Protein AF-0000000075322181 (afdb_homodimer)

Nearest PDB structures (foldseek):
  4bmv-assembly4_H  TM=9.980E-01  e=1.269E-41  Sphingobium yanoikuyae
  4bmv-assembly4_I  TM=9.981E-01  e=3.346E-41  Sphingobium yanoikuyae
  6ze0-assembly1_A  TM=9.835E-01  e=1.271E-38  Comamonas sp. 26
  6ze0-assembly2_C-2  TM=9.796E-01  e=2.329E-38  Comamonas sp. 26
  6ze0-assembly1_B  TM=9.806E-01  e=7.828E-38  Comamonas sp. 26

InterPro domains:
  IPR002347 Short-chain dehydrogenase/reductase SDR [PF00106] (6-192)
  IPR002347 Short-chain dehydrogenase/reductase SDR [PR00080] (80-91)
  IPR002347 Short-chain dehydrogenase/reductase SDR [PR00080] (133-141)
  IPR002347 Short-chain dehydrogenase/reductase SDR [PR00080] (153-172)
  IPR002347 Short-chain dehydrogenase/reductase SDR [PR00081] (6-23)
  IPR002347 Short-chain dehydrogenase/reductase SDR [PR00081] (80-91)
  IPR002347 Short-chain dehydrogenase/reductase SDR [PR00081] (127-143)
  IPR002347 Short-chain dehydrogenase/reductase SDR [PR00081] (153-172)
  IPR002347 Short-chain dehydrogenase/reductase SDR [PR00081] (174-191)
  IPR020904 Short-chain dehydrogenase/reductase, conserved site [PS00061] (140-168)
  IPR036291 NAD(P)-binding domain superfamily [SSF51735] (5-220)

Sequence (524 aa):
MTTRPTVLITGASTGIGAVYAERFAQRGHDLVLVARDHLRLDALAAKLRGEHNVAVEVLQADLTQLSDLHTVEARLRDDARIGILVNNAGAAQSGTFIEQSTDSVAQLVALNTTALVRLASAIAPRLSKAGDGAIINIGSVVGLAPEFGMSVYGATKAFVLFLSQGLSLELSPQGVYVQAVLPASTRTEIWDRAGIDINTLSDIMEVGDLVDAALVGFDRRETVTIPALQEGERWDALQTARQGLLSQLKQSVVAERYLTQGMTTRPTVLITGASTGIGAVYAERFAQRGHDLVLVARDHLRLDALAAKLRGEHNVAVEVLQADLTQLSDLHTVEARLRDDARIGILVNNAGAAQSGTFIEQSTDSVAQLVALNTTALVRLASAIAPRLSKAGDGAIINIGSVVGLAPEFGMSVYGATKAFVLFLSQGLSLELSPQGVYVQAVLPASTRTEIWDRAGIDINTLSDIMEVGDLVDAALVGFDRRETVTIPALQEGERWDALQTARQGLLSQLKQSVVAERYLTQG

Structure (mmCIF, N/CA/C/O backbone):
data_AF-0000000075322181-model_v1
#
loop_
_entity.id
_entity.type
_entity.pdbx_description
1 polymer 'NADP-dependent 3-hydroxy acid dehydrogenase YdfG'
#
loop_
_atom_site.group_PDB
_atom_site.id
_atom_site.type_symbol
_atom_site.label_atom_id
_atom_site.label_alt_id
_atom_site.label_comp_id
_atom_site.label_asym_id
_atom_site.label_entity_id
_atom_site.label_seq_id
_atom_site.pdbx_PDB_ins_code
_atom_site.Cartn_x
_atom_site.Cartn_y
_atom_site.Cartn_z
_atom_site.occupancy
_atom_site.B_iso_or_equiv
_atom_site.auth_seq_id
_atom_site.auth_comp_id
_atom_site.auth_asym_id
_atom_site.auth_atom_id
_atom_site.pdbx_PDB_model_num
ATOM 1 N N . MET A 1 1 ? 16.047 -35.281 -17.047 1 39.56 1 MET A N 1
ATOM 2 C CA . MET A 1 1 ? 14.734 -34.688 -17.25 1 39.56 1 MET A CA 1
ATOM 3 C C . MET A 1 1 ? 14.594 -33.406 -16.438 1 39.56 1 MET A C 1
ATOM 5 O O . MET A 1 1 ? 14.758 -33.406 -15.219 1 39.56 1 MET A O 1
ATOM 9 N N . THR A 1 2 ? 14.781 -32.188 -16.922 1 53.94 2 THR A N 1
ATOM 10 C CA . THR A 1 2 ? 14.938 -30.953 -16.141 1 53.94 2 THR A CA 1
ATOM 11 C C . THR A 1 2 ? 13.75 -30.75 -15.219 1 53.94 2 THR A C 1
ATOM 13 O O . THR A 1 2 ? 12.602 -30.719 -15.664 1 53.94 2 THR A O 1
ATOM 16 N N . THR A 1 3 ? 13.891 -31.125 -13.883 1 81 3 THR A N 1
ATOM 17 C CA . THR A 1 3 ? 12.828 -31.172 -12.883 1 81 3 THR A CA 1
ATOM 18 C C . THR A 1 3 ? 12.18 -29.812 -12.719 1 81 3 THR A C 1
ATOM 20 O O . THR A 1 3 ? 12.867 -28.781 -12.695 1 81 3 THR A O 1
ATOM 23 N N . ARG A 1 4 ? 10.828 -29.734 -13.055 1 95.38 4 ARG A N 1
ATOM 24 C CA . ARG A 1 4 ? 10.031 -28.516 -12.844 1 95.38 4 ARG A CA 1
ATOM 25 C C . ARG A 1 4 ? 10.18 -28.016 -11.414 1 95.38 4 ARG A C 1
ATOM 27 O O . ARG A 1 4 ? 10.219 -28.812 -10.469 1 95.38 4 ARG A O 1
ATOM 34 N N . PRO A 1 5 ? 10.391 -26.734 -11.273 1 98.19 5 PRO A N 1
ATOM 35 C CA . PRO A 1 5 ? 10.5 -26.219 -9.906 1 98.19 5 PRO A CA 1
ATOM 36 C C . PRO A 1 5 ? 9.234 -26.453 -9.078 1 98.19 5 PRO A C 1
ATOM 38 O O . PRO A 1 5 ? 8.133 -26.469 -9.633 1 98.19 5 PRO A O 1
ATOM 41 N N . THR A 1 6 ? 9.398 -26.641 -7.816 1 98.75 6 THR A N 1
ATOM 42 C CA . THR A 1 6 ? 8.289 -26.703 -6.871 1 98.75 6 THR A CA 1
ATOM 43 C C . THR A 1 6 ? 7.613 -25.344 -6.734 1 98.75 6 THR A C 1
ATOM 45 O O . THR A 1 6 ? 8.281 -24.297 -6.785 1 98.75 6 THR A O 1
ATOM 48 N N . VAL A 1 7 ? 6.273 -25.312 -6.598 1 98.94 7 VAL A N 1
ATOM 49 C CA . VAL A 1 7 ? 5.488 -24.094 -6.441 1 98.94 7 VAL A CA 1
ATOM 50 C C . VAL A 1 7 ? 4.953 -24 -5.016 1 98.94 7 VAL A C 1
ATOM 52 O O . VAL A 1 7 ? 4.281 -24.922 -4.539 1 98.94 7 VAL A O 1
ATOM 55 N N . LEU A 1 8 ? 5.348 -22.953 -4.281 1 98.94 8 LEU A N 1
ATOM 56 C CA . LEU A 1 8 ? 4.723 -22.672 -2.994 1 98.94 8 LEU A CA 1
ATOM 57 C C . LEU A 1 8 ? 3.572 -21.688 -3.156 1 98.94 8 LEU A C 1
ATOM 59 O O . LEU A 1 8 ? 3.742 -20.609 -3.752 1 98.94 8 LEU A O 1
ATOM 63 N N . ILE A 1 9 ? 2.387 -22.016 -2.664 1 98.94 9 ILE A N 1
ATOM 64 C CA . ILE A 1 9 ? 1.183 -21.219 -2.824 1 98.94 9 ILE A CA 1
ATOM 65 C C . ILE A 1 9 ? 0.599 -20.875 -1.452 1 98.94 9 ILE A C 1
ATOM 67 O O . ILE A 1 9 ? 0.298 -21.781 -0.664 1 98.94 9 ILE A O 1
ATOM 71 N N . THR A 1 10 ? 0.445 -19.609 -1.153 1 98.94 10 THR A N 1
ATOM 72 C CA . THR A 1 10 ? -0.222 -19.203 0.079 1 98.94 10 THR A CA 1
ATOM 73 C C . THR A 1 10 ? -1.722 -19.047 -0.147 1 98.94 10 THR A C 1
ATOM 75 O O . THR A 1 10 ? -2.156 -18.719 -1.252 1 98.94 10 THR A O 1
ATOM 78 N N . GLY A 1 11 ? -2.496 -19.203 0.955 1 98.31 11 GLY A N 1
ATOM 79 C CA . GLY A 1 11 ? -3.939 -19.188 0.782 1 98.31 11 GLY A CA 1
ATOM 80 C C . GLY A 1 11 ? -4.434 -20.266 -0.167 1 98.31 11 GLY A C 1
ATOM 81 O O . GLY A 1 11 ? -5.27 -20 -1.032 1 98.31 11 GLY A O 1
ATOM 82 N N . ALA A 1 12 ? -3.945 -21.438 -0.052 1 98.25 12 ALA A N 1
ATOM 83 C CA . ALA A 1 12 ? -4.102 -22.469 -1.07 1 98.25 12 ALA A CA 1
ATOM 84 C C . ALA A 1 12 ? -5.336 -23.328 -0.797 1 98.25 12 ALA A C 1
ATOM 86 O O . ALA A 1 12 ? -5.715 -24.156 -1.623 1 98.25 12 ALA A O 1
ATOM 87 N N . SER A 1 13 ? -6.039 -23.125 0.303 1 95.75 13 SER A N 1
ATOM 88 C CA . SER A 1 13 ? -7.047 -24.078 0.75 1 95.75 13 SER A CA 1
ATOM 89 C C . SER A 1 13 ? -8.336 -23.938 -0.052 1 95.75 13 SER A C 1
ATOM 91 O O . SER A 1 13 ? -9.156 -24.859 -0.083 1 95.75 13 SER A O 1
ATOM 93 N N . THR A 1 14 ? -8.586 -22.781 -0.612 1 94.62 14 THR A N 1
ATOM 94 C CA . THR A 1 14 ? -9.797 -22.547 -1.385 1 94.62 14 THR A CA 1
ATOM 95 C C . THR A 1 14 ? -9.555 -21.484 -2.455 1 94.62 14 THR A C 1
ATOM 97 O O . THR A 1 14 ? -8.453 -20.938 -2.559 1 94.62 14 THR A O 1
ATOM 100 N N . GLY A 1 15 ? -10.547 -21.344 -3.273 1 96.75 15 GLY A N 1
ATOM 101 C CA . GLY A 1 15 ? -10.594 -20.203 -4.184 1 96.75 15 GLY A CA 1
ATOM 102 C C . GLY A 1 15 ? -9.461 -20.203 -5.188 1 96.75 15 GLY A C 1
ATOM 103 O O . GLY A 1 15 ? -9.148 -21.234 -5.785 1 96.75 15 GLY A O 1
ATOM 104 N N . ILE A 1 16 ? -8.93 -19.047 -5.414 1 98.5 16 ILE A N 1
ATOM 105 C CA . ILE A 1 16 ? -7.902 -18.812 -6.426 1 98.5 16 ILE A CA 1
ATOM 106 C C . ILE A 1 16 ? -6.68 -19.688 -6.129 1 98.5 16 ILE A C 1
ATOM 108 O O . ILE A 1 16 ? -6.141 -20.328 -7.027 1 98.5 16 ILE A O 1
ATOM 112 N N . GLY A 1 17 ? -6.25 -19.797 -4.836 1 98.75 17 GLY A N 1
ATOM 113 C CA . GLY A 1 17 ? -5.086 -20.578 -4.449 1 98.75 17 GLY A CA 1
ATOM 114 C C . GLY A 1 17 ? -5.238 -22.047 -4.75 1 98.75 17 GLY A C 1
ATOM 115 O O . GLY A 1 17 ? -4.301 -22.688 -5.234 1 98.75 17 GLY A O 1
ATOM 116 N N . ALA A 1 18 ? -6.398 -22.578 -4.484 1 98.69 18 ALA A N 1
ATOM 117 C CA . ALA A 1 18 ? -6.648 -23.984 -4.734 1 98.69 18 ALA A CA 1
ATOM 118 C C . ALA A 1 18 ? -6.609 -24.297 -6.23 1 98.69 18 ALA A C 1
ATOM 120 O O . ALA A 1 18 ? -6.074 -25.328 -6.645 1 98.69 18 ALA A O 1
ATOM 121 N N . VAL A 1 19 ? -7.172 -23.422 -7.039 1 98.75 19 VAL A N 1
ATOM 122 C CA . VAL A 1 19 ? -7.207 -23.641 -8.484 1 98.75 19 VAL A CA 1
ATOM 123 C C . VAL A 1 19 ? -5.805 -23.484 -9.062 1 98.75 19 VAL A C 1
ATOM 125 O O . VAL A 1 19 ? -5.406 -24.234 -9.953 1 98.75 19 VAL A O 1
ATOM 128 N N . TYR A 1 20 ? -4.992 -22.5 -8.578 1 98.88 20 TYR A N 1
ATOM 129 C CA . TYR A 1 20 ? -3.588 -22.422 -8.961 1 98.88 20 TYR A CA 1
ATOM 130 C C . TYR A 1 20 ? -2.865 -23.734 -8.656 1 98.88 20 TYR A C 1
ATOM 132 O O . TYR A 1 20 ? -2.1 -24.234 -9.484 1 98.88 20 TYR A O 1
ATOM 140 N N . ALA A 1 21 ? -3.115 -24.266 -7.445 1 98.88 21 ALA A N 1
ATOM 141 C CA . ALA A 1 21 ? -2.486 -25.531 -7.055 1 98.88 21 ALA A CA 1
ATOM 142 C C . ALA A 1 21 ? -2.836 -26.641 -8.039 1 98.88 21 ALA A C 1
ATOM 144 O O . ALA A 1 21 ? -1.953 -27.375 -8.5 1 98.88 21 ALA A O 1
ATOM 145 N N . GLU A 1 22 ? -4.074 -26.734 -8.391 1 98.75 22 GLU A N 1
ATOM 146 C CA . GLU A 1 22 ? -4.539 -27.75 -9.328 1 98.75 22 GLU A CA 1
ATOM 147 C C . GLU A 1 22 ? -3.873 -27.594 -10.695 1 98.75 22 GLU A C 1
ATOM 149 O O . GLU A 1 22 ? -3.41 -28.562 -11.289 1 98.75 22 GLU A O 1
ATOM 154 N N . ARG A 1 23 ? -3.816 -26.359 -11.211 1 98.81 23 ARG A N 1
ATOM 155 C CA . ARG A 1 23 ? -3.273 -26.109 -12.547 1 98.81 23 ARG A CA 1
ATOM 156 C C . ARG A 1 23 ? -1.771 -26.375 -12.578 1 98.81 23 ARG A C 1
ATOM 158 O O . ARG A 1 23 ? -1.258 -26.953 -13.547 1 98.81 23 ARG A O 1
ATOM 165 N N . PHE A 1 24 ? -1.036 -26.016 -11.516 1 98.81 24 PHE A N 1
ATOM 166 C CA . PHE A 1 24 ? 0.397 -26.281 -11.492 1 98.81 24 PHE A CA 1
ATOM 167 C C . PHE A 1 24 ? 0.669 -27.766 -11.328 1 98.81 24 PHE A C 1
ATOM 169 O O . PHE A 1 24 ? 1.619 -28.312 -11.906 1 98.81 24 PHE A O 1
ATOM 176 N N . ALA A 1 25 ? -0.18 -28.469 -10.523 1 98.75 25 ALA A N 1
ATOM 177 C CA . ALA A 1 25 ? -0.063 -29.922 -10.43 1 98.75 25 ALA A CA 1
ATOM 178 C C . ALA A 1 25 ? -0.28 -30.578 -11.789 1 98.75 25 ALA A C 1
ATOM 180 O O . ALA A 1 25 ? 0.473 -31.484 -12.18 1 98.75 25 ALA A O 1
ATOM 181 N N . GLN A 1 26 ? -1.291 -30.094 -12.469 1 98.19 26 GLN A N 1
ATOM 182 C CA . GLN A 1 26 ? -1.588 -30.609 -13.805 1 98.19 26 GLN A CA 1
ATOM 183 C C . GLN A 1 26 ? -0.394 -30.422 -14.742 1 98.19 26 GLN A C 1
ATOM 185 O O . GLN A 1 26 ? -0.155 -31.25 -15.617 1 98.19 26 GLN A O 1
ATOM 190 N N . ARG A 1 27 ? 0.333 -29.391 -14.547 1 97.88 27 ARG A N 1
ATOM 191 C CA . ARG A 1 27 ? 1.503 -29.094 -15.359 1 97.88 27 ARG A CA 1
ATOM 192 C C . ARG A 1 27 ? 2.717 -29.891 -14.898 1 97.88 27 ARG A C 1
ATOM 194 O O . ARG A 1 27 ? 3.791 -29.797 -15.5 1 97.88 27 ARG A O 1
ATOM 201 N N . GLY A 1 28 ? 2.613 -30.578 -13.797 1 98.06 28 GLY A N 1
ATOM 202 C CA . GLY A 1 28 ? 3.658 -31.5 -13.367 1 98.06 28 GLY A CA 1
ATOM 203 C C . GLY A 1 28 ? 4.539 -30.922 -12.273 1 98.06 28 GLY A C 1
ATOM 204 O O . GLY A 1 28 ? 5.598 -31.469 -11.969 1 98.06 28 GLY A O 1
ATOM 205 N N . HIS A 1 29 ? 4.16 -29.781 -11.648 1 98.69 29 HIS A N 1
ATOM 206 C CA . HIS A 1 29 ? 4.934 -29.172 -10.57 1 98.69 29 HIS A CA 1
ATOM 207 C C . HIS A 1 29 ? 4.621 -29.828 -9.227 1 98.69 29 HIS A C 1
ATOM 209 O O . HIS A 1 29 ? 3.457 -30.094 -8.922 1 98.69 29 HIS A O 1
ATOM 215 N N . ASP A 1 30 ? 5.668 -30.125 -8.438 1 98.75 30 ASP A N 1
ATOM 216 C CA . ASP A 1 30 ? 5.449 -30.375 -7.02 1 98.75 30 ASP A CA 1
ATOM 217 C C . ASP A 1 30 ? 4.953 -29.125 -6.305 1 98.75 30 ASP A C 1
ATOM 219 O O . ASP A 1 30 ? 5.164 -28 -6.781 1 98.75 30 ASP A O 1
ATOM 223 N N . LEU A 1 31 ? 4.25 -29.375 -5.156 1 98.88 31 LEU A N 1
ATOM 224 C CA . LEU A 1 31 ? 3.6 -28.234 -4.516 1 98.88 31 LEU A CA 1
ATOM 225 C C . LEU A 1 31 ? 3.924 -28.188 -3.025 1 98.88 31 LEU A C 1
ATOM 227 O O . LEU A 1 31 ? 4.113 -29.234 -2.396 1 98.88 31 LEU A O 1
ATOM 231 N N . VAL A 1 32 ? 4.059 -26.969 -2.492 1 98.94 32 VAL A N 1
ATOM 232 C CA . VAL A 1 32 ? 3.924 -26.672 -1.07 1 98.94 32 VAL A CA 1
ATOM 233 C C . VAL A 1 32 ? 2.705 -25.781 -0.841 1 98.94 32 VAL A C 1
ATOM 235 O O . VAL A 1 32 ? 2.684 -24.625 -1.271 1 98.94 32 VAL A O 1
ATOM 238 N N . LEU A 1 33 ? 1.667 -26.328 -0.139 1 98.88 33 LEU A N 1
ATOM 239 C CA . LEU A 1 33 ? 0.417 -25.609 0.089 1 98.88 33 LEU A CA 1
ATOM 240 C C . LEU A 1 33 ? 0.394 -24.984 1.481 1 98.88 33 LEU A C 1
ATOM 242 O O . LEU A 1 33 ? 0.553 -25.688 2.482 1 98.88 33 LEU A O 1
ATOM 246 N N . VAL A 1 34 ? 0.188 -23.688 1.543 1 98.94 34 VAL A N 1
ATOM 247 C CA . VAL A 1 34 ? 0.218 -22.953 2.803 1 98.94 34 VAL A CA 1
ATOM 248 C C . VAL A 1 34 ? -1.146 -22.312 3.064 1 98.94 34 VAL A C 1
ATOM 250 O O . VAL A 1 34 ? -1.68 -21.594 2.213 1 98.94 34 VAL A O 1
ATOM 253 N N . ALA A 1 35 ? -1.778 -22.547 4.133 1 98.56 35 ALA A N 1
ATOM 254 C CA . ALA A 1 35 ? -3.002 -21.891 4.602 1 98.56 35 ALA A C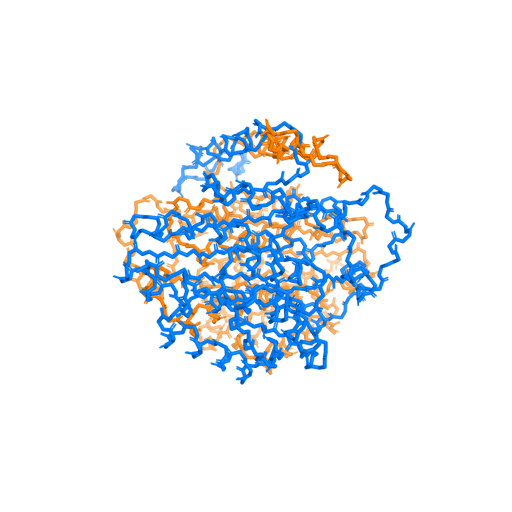A 1
ATOM 255 C C . ALA A 1 35 ? -3.25 -22.188 6.078 1 98.56 35 ALA A C 1
ATOM 257 O O . ALA A 1 35 ? -2.443 -22.859 6.727 1 98.56 35 ALA A O 1
ATOM 258 N N . ARG A 1 36 ? -4.32 -21.719 6.637 1 96.88 36 ARG A N 1
ATOM 259 C CA . ARG A 1 36 ? -4.66 -21.891 8.047 1 96.88 36 ARG A CA 1
ATOM 260 C C . ARG A 1 36 ? -5.398 -23.203 8.273 1 96.88 36 ARG A C 1
ATOM 262 O O . ARG A 1 36 ? -5.297 -23.797 9.344 1 96.88 36 ARG A O 1
ATOM 269 N N . ASP A 1 37 ? -6.137 -23.594 7.27 1 96 37 ASP A N 1
ATOM 270 C CA . ASP A 1 37 ? -7.031 -24.734 7.422 1 96 37 ASP A CA 1
ATOM 271 C C . ASP A 1 37 ? -6.332 -26.031 7.035 1 96 37 ASP A C 1
ATOM 273 O O . ASP A 1 37 ? -6.355 -26.438 5.871 1 96 37 ASP A O 1
ATOM 277 N N . HIS A 1 38 ? -5.871 -26.703 8.008 1 97.12 38 HIS A N 1
ATOM 278 C CA . HIS A 1 38 ? -5.059 -27.891 7.762 1 97.12 38 HIS A CA 1
ATOM 279 C C . HIS A 1 38 ? -5.887 -29 7.129 1 97.12 38 HIS A C 1
ATOM 281 O O . HIS A 1 38 ? -5.406 -29.703 6.242 1 97.12 38 HIS A O 1
ATOM 287 N N . LEU A 1 39 ? -7.062 -29.125 7.566 1 97.62 39 LEU A N 1
ATOM 288 C CA . LEU A 1 39 ? -7.918 -30.188 7.055 1 97.62 39 LEU A CA 1
ATOM 289 C C . LEU A 1 39 ? -8.211 -29.984 5.574 1 97.62 39 LEU A C 1
ATOM 291 O O . LEU A 1 39 ? -8.133 -30.938 4.785 1 97.62 39 LEU A O 1
ATOM 295 N N . ARG A 1 40 ? -8.523 -28.781 5.219 1 97.25 40 ARG A N 1
ATOM 296 C CA . ARG A 1 40 ? -8.789 -28.484 3.814 1 97.25 40 ARG A CA 1
ATOM 297 C C . ARG A 1 40 ? -7.523 -28.656 2.975 1 97.25 40 ARG A C 1
ATOM 299 O O . ARG A 1 40 ? -7.59 -29.125 1.837 1 97.25 40 ARG A O 1
ATOM 306 N N . LEU A 1 41 ? -6.41 -28.281 3.547 1 98.31 41 LEU A N 1
ATOM 307 C CA . LEU A 1 41 ? -5.145 -28.438 2.844 1 98.31 41 LEU A CA 1
ATOM 308 C C . LEU A 1 41 ? -4.836 -29.906 2.602 1 98.31 41 LEU A C 1
ATOM 310 O O . LEU A 1 41 ? -4.422 -30.281 1.505 1 98.31 41 LEU A O 1
ATOM 314 N N . ASP A 1 42 ? -5.051 -30.719 3.59 1 98.25 42 ASP A N 1
ATOM 315 C CA . ASP A 1 42 ? -4.785 -32.156 3.475 1 98.25 42 ASP A CA 1
ATOM 316 C C . ASP A 1 42 ? -5.68 -32.781 2.418 1 98.25 42 ASP A C 1
ATOM 318 O O . ASP A 1 42 ? -5.223 -33.625 1.641 1 98.25 42 ASP A O 1
ATOM 322 N N . ALA A 1 43 ? -6.891 -32.406 2.465 1 98.5 43 ALA A N 1
ATOM 323 C CA . ALA A 1 43 ? -7.832 -32.938 1.48 1 98.5 43 ALA A CA 1
ATOM 324 C C . ALA A 1 43 ? -7.41 -32.562 0.063 1 98.5 43 ALA A C 1
ATOM 326 O O . ALA A 1 43 ? -7.43 -33.406 -0.841 1 98.5 43 ALA A O 1
ATOM 327 N N . LEU A 1 44 ? -7.055 -31.297 -0.133 1 98.5 44 LEU A N 1
ATOM 328 C CA . LEU A 1 44 ? -6.602 -30.844 -1.442 1 98.5 44 LEU A CA 1
ATOM 329 C C . LEU A 1 44 ? -5.324 -31.562 -1.853 1 98.5 44 LEU A C 1
ATOM 331 O O . LEU A 1 44 ? -5.188 -31.984 -3.002 1 98.5 44 LEU A O 1
ATOM 335 N N . ALA A 1 45 ? -4.383 -31.703 -0.93 1 98.62 45 ALA A N 1
ATOM 336 C CA . ALA A 1 45 ? -3.119 -32.375 -1.204 1 98.62 45 ALA A CA 1
ATOM 337 C C . ALA A 1 45 ? -3.354 -33.812 -1.641 1 98.62 45 ALA A C 1
ATOM 339 O O . ALA A 1 45 ? -2.764 -34.281 -2.621 1 98.62 45 ALA A O 1
ATOM 340 N N . ALA A 1 46 ? -4.199 -34.5 -0.941 1 98.25 46 ALA A N 1
ATOM 341 C CA . ALA A 1 46 ? -4.512 -35.906 -1.271 1 98.25 46 ALA A CA 1
ATOM 342 C C . ALA A 1 46 ? -5.117 -36 -2.666 1 98.25 46 ALA A C 1
ATOM 344 O O . ALA A 1 46 ? -4.73 -36.875 -3.453 1 98.25 46 ALA A O 1
ATOM 345 N N . LYS A 1 47 ? -6.035 -35.125 -2.906 1 98.31 47 LYS A N 1
ATOM 346 C CA . LYS A 1 47 ? -6.676 -35.094 -4.219 1 98.31 47 LYS A CA 1
ATOM 347 C C . LYS A 1 47 ? -5.652 -34.875 -5.328 1 98.31 47 LYS A C 1
ATOM 349 O O . LYS A 1 47 ? -5.641 -35.594 -6.32 1 98.31 47 LYS A O 1
ATOM 354 N N . LEU A 1 48 ? -4.781 -33.906 -5.203 1 98.5 48 LEU A N 1
ATOM 355 C CA . LEU A 1 48 ? -3.824 -33.531 -6.238 1 98.5 48 LEU A CA 1
ATOM 356 C C . LEU A 1 48 ? -2.768 -34.625 -6.422 1 98.5 48 LEU A C 1
ATOM 358 O O . LEU A 1 48 ? -2.348 -34.906 -7.547 1 98.5 48 LEU A O 1
ATOM 362 N N . ARG A 1 49 ? -2.326 -35.281 -5.34 1 97.88 49 ARG A N 1
ATOM 363 C CA . ARG A 1 49 ? -1.399 -36.406 -5.441 1 97.88 49 ARG A CA 1
ATOM 364 C C . ARG A 1 49 ? -1.999 -37.531 -6.27 1 97.88 49 ARG A C 1
ATOM 366 O O . ARG A 1 49 ? -1.324 -38.125 -7.125 1 97.88 49 ARG A O 1
ATOM 373 N N . GLY A 1 50 ? -3.184 -37.812 -5.98 1 97.19 50 GLY A N 1
ATOM 374 C CA . GLY A 1 50 ? -3.861 -38.906 -6.652 1 97.19 50 GLY A CA 1
ATOM 375 C C . GLY A 1 50 ? -4.109 -38.625 -8.125 1 97.19 50 GLY A C 1
ATOM 376 O O . GLY A 1 50 ? -3.992 -39.531 -8.953 1 97.19 50 GLY A O 1
ATOM 377 N N . GLU A 1 51 ? -4.348 -37.406 -8.438 1 97.69 51 GLU A N 1
ATOM 378 C CA . GLU A 1 51 ? -4.773 -37.062 -9.789 1 97.69 51 GLU A CA 1
ATOM 379 C C . GLU A 1 51 ? -3.574 -36.812 -10.695 1 97.69 51 GLU A C 1
ATOM 381 O O . GLU A 1 51 ? -3.639 -37.031 -11.906 1 97.69 51 GLU A O 1
ATOM 386 N N . HIS A 1 52 ? -2.451 -36.281 -10.25 1 96.69 52 HIS A N 1
ATOM 387 C CA . HIS A 1 52 ? -1.42 -35.75 -11.141 1 96.69 52 HIS A CA 1
ATOM 388 C C . HIS A 1 52 ? -0.064 -36.375 -10.836 1 96.69 52 HIS A C 1
ATOM 390 O O . HIS A 1 52 ? 0.92 -36.125 -11.523 1 96.69 52 HIS A O 1
ATOM 396 N N . ASN A 1 53 ? 0.121 -37.312 -9.922 1 94.56 53 ASN A N 1
ATOM 397 C CA . ASN A 1 53 ? 1.358 -38 -9.57 1 94.56 53 ASN A CA 1
ATOM 398 C C . ASN A 1 53 ? 2.477 -37 -9.25 1 94.56 53 ASN A C 1
ATOM 400 O O . ASN A 1 53 ? 3.568 -37.094 -9.812 1 94.56 53 ASN A O 1
ATOM 404 N N . VAL A 1 54 ? 2.25 -35.938 -8.484 1 97.5 54 VAL A N 1
ATOM 405 C CA . VAL A 1 54 ? 3.223 -34.969 -8.016 1 97.5 54 VAL A CA 1
ATOM 406 C C . VAL A 1 54 ? 3.293 -35 -6.488 1 97.5 54 VAL A C 1
ATOM 408 O O . VAL A 1 54 ? 2.361 -35.469 -5.828 1 97.5 54 VAL A O 1
ATOM 411 N N . ALA A 1 55 ? 4.438 -34.562 -5.945 1 98.25 55 ALA A N 1
ATOM 412 C CA . ALA A 1 55 ? 4.543 -34.406 -4.5 1 98.25 55 ALA A CA 1
ATOM 413 C C . ALA A 1 55 ? 3.816 -33.156 -4.039 1 98.25 55 ALA A C 1
ATOM 415 O O . ALA A 1 55 ? 3.869 -32.125 -4.711 1 98.25 55 ALA A O 1
ATOM 416 N N . VAL A 1 56 ? 3.027 -33.281 -3.018 1 98.69 56 VAL A N 1
ATOM 417 C CA . VAL A 1 56 ? 2.328 -32.156 -2.426 1 98.69 56 VAL A CA 1
ATOM 418 C C . VAL A 1 56 ? 2.562 -32.125 -0.917 1 98.69 56 VAL A C 1
ATOM 420 O O . VAL A 1 56 ? 2.188 -33.062 -0.211 1 98.69 56 VAL A O 1
ATOM 423 N N . GLU A 1 57 ? 3.203 -31.078 -0.423 1 98.62 57 GLU A N 1
ATOM 424 C CA . GLU A 1 57 ? 3.402 -30.859 1.006 1 98.62 57 GLU A CA 1
ATOM 425 C C . GLU A 1 57 ? 2.449 -29.797 1.538 1 98.62 57 GLU A C 1
ATOM 427 O O . GLU A 1 57 ? 2.082 -28.859 0.815 1 98.62 57 GLU A O 1
ATOM 432 N N . VAL A 1 58 ? 2.061 -30.016 2.789 1 98.5 58 VAL A N 1
ATOM 433 C CA . VAL A 1 58 ? 1.177 -29.078 3.457 1 98.5 58 VAL A CA 1
ATOM 434 C C . VAL A 1 58 ? 1.935 -28.359 4.574 1 98.5 58 VAL A C 1
ATOM 436 O O . VAL A 1 58 ? 2.654 -29 5.348 1 98.5 58 VAL A O 1
ATOM 439 N N . LEU A 1 59 ? 1.803 -27.047 4.625 1 98.5 59 LEU A N 1
ATOM 440 C CA . LEU A 1 59 ? 2.354 -26.219 5.688 1 98.5 59 LEU A CA 1
ATOM 441 C C . LEU A 1 59 ? 1.275 -25.328 6.289 1 98.5 59 LEU A C 1
ATOM 443 O O . LEU A 1 59 ? 0.889 -24.312 5.684 1 98.5 59 LEU A O 1
ATOM 447 N N . GLN A 1 60 ? 0.754 -25.703 7.457 1 98.56 60 GLN A N 1
ATOM 448 C CA . GLN A 1 60 ? -0.239 -24.875 8.133 1 98.56 60 GLN A CA 1
ATOM 449 C C . GLN A 1 60 ? 0.385 -23.594 8.672 1 98.56 60 GLN A C 1
ATOM 451 O O . GLN A 1 60 ? 1.39 -23.641 9.383 1 98.56 60 GLN A O 1
ATOM 456 N N . ALA A 1 61 ? -0.206 -22.438 8.305 1 98.75 61 ALA A N 1
ATOM 457 C CA . ALA A 1 61 ? 0.342 -21.156 8.781 1 98.75 61 ALA A CA 1
ATOM 458 C C . ALA A 1 61 ? -0.719 -20.062 8.758 1 98.75 61 ALA A C 1
ATOM 460 O O . ALA A 1 61 ? -1.479 -19.953 7.793 1 98.75 61 ALA A O 1
ATOM 461 N N . ASP A 1 62 ? -0.858 -19.375 9.844 1 98.5 62 ASP A N 1
ATOM 462 C CA . ASP A 1 62 ? -1.506 -18.062 9.875 1 98.5 62 ASP A CA 1
ATOM 463 C C . ASP A 1 62 ? -0.503 -16.953 9.586 1 98.5 62 ASP A C 1
ATOM 465 O O . ASP A 1 62 ? 0.297 -16.594 10.453 1 98.5 62 ASP A O 1
ATOM 469 N N . LEU A 1 63 ? -0.615 -16.359 8.422 1 98.56 63 LEU A N 1
ATOM 470 C CA . LEU A 1 63 ? 0.43 -15.469 7.938 1 98.56 63 LEU A CA 1
ATOM 471 C C . LEU A 1 63 ? 0.358 -14.117 8.648 1 98.56 63 LEU A C 1
ATOM 473 O O . LEU A 1 63 ? 1.206 -13.25 8.43 1 98.56 63 LEU A O 1
ATOM 477 N N . THR A 1 64 ? -0.634 -13.891 9.516 1 97.31 64 THR A N 1
ATOM 478 C CA . THR A 1 64 ? -0.672 -12.695 10.344 1 97.31 64 THR A CA 1
ATOM 479 C C . THR A 1 64 ? 0.063 -12.922 11.664 1 97.31 64 THR A C 1
ATOM 481 O O . THR A 1 64 ? 0.214 -12 12.461 1 97.31 64 THR A O 1
ATOM 484 N N . GLN A 1 65 ? 0.496 -14.172 11.898 1 97.5 65 GLN A N 1
ATOM 485 C CA . GLN A 1 65 ? 1.31 -14.523 13.062 1 97.5 65 GLN A CA 1
ATOM 486 C C . GLN A 1 65 ? 2.783 -14.641 12.68 1 97.5 65 GLN A C 1
ATOM 488 O O . GLN A 1 65 ? 3.152 -15.477 11.852 1 97.5 65 GLN A O 1
ATOM 493 N N . LEU A 1 66 ? 3.576 -13.883 13.344 1 96.56 66 LEU A N 1
ATOM 494 C CA . LEU A 1 66 ? 4.977 -13.742 12.961 1 96.56 66 LEU A CA 1
ATOM 495 C C . LEU A 1 66 ? 5.688 -15.094 13.016 1 96.56 66 LEU A C 1
ATOM 497 O O . LEU A 1 66 ? 6.504 -15.406 12.148 1 96.56 66 LEU A O 1
ATOM 501 N N . SER A 1 67 ? 5.434 -15.914 14 1 98.06 67 SER A N 1
ATOM 502 C CA . SER A 1 67 ? 6.082 -17.219 14.117 1 98.06 67 SER A CA 1
ATOM 503 C C . SER A 1 67 ? 5.762 -18.109 12.922 1 98.06 67 SER A C 1
ATOM 505 O O . SER A 1 67 ? 6.645 -18.781 12.398 1 98.06 67 SER A O 1
ATOM 507 N N . ASP A 1 68 ? 4.5 -18.141 12.492 1 98.62 68 ASP A N 1
ATOM 508 C CA . ASP A 1 68 ? 4.102 -18.906 11.32 1 98.62 68 ASP A CA 1
ATOM 509 C C . ASP A 1 68 ? 4.738 -18.359 10.047 1 98.62 68 ASP A C 1
ATOM 511 O O . ASP A 1 68 ? 5.184 -19.109 9.188 1 98.62 68 ASP A O 1
ATOM 515 N N . LEU A 1 69 ? 4.742 -17.031 9.992 1 98.38 69 LEU A N 1
ATOM 516 C CA . LEU A 1 69 ? 5.363 -16.391 8.844 1 98.38 69 LEU A CA 1
ATOM 517 C C . LEU A 1 69 ? 6.836 -16.766 8.734 1 98.38 69 LEU A C 1
ATOM 519 O O . LEU A 1 69 ? 7.328 -17.047 7.641 1 98.38 69 LEU A O 1
ATOM 523 N N . HIS A 1 70 ? 7.527 -16.812 9.836 1 98.56 70 HIS A N 1
ATOM 524 C CA . HIS A 1 70 ? 8.938 -17.188 9.859 1 98.56 70 HIS A CA 1
ATOM 525 C C . HIS A 1 70 ? 9.148 -18.609 9.352 1 98.56 70 HIS A C 1
ATOM 527 O O . HIS A 1 70 ? 10.148 -18.891 8.688 1 98.56 70 HIS A O 1
ATOM 533 N N . THR A 1 71 ? 8.227 -19.453 9.641 1 98.75 71 THR A N 1
ATOM 534 C CA . THR A 1 71 ? 8.305 -20.844 9.172 1 98.75 71 THR A CA 1
ATOM 535 C C . THR A 1 71 ? 8.219 -20.906 7.648 1 98.75 71 THR A C 1
ATOM 537 O O . THR A 1 71 ? 9.008 -21.594 7.004 1 98.75 71 THR A O 1
ATOM 540 N N . VAL A 1 72 ? 7.309 -20.172 7.082 1 98.94 72 VAL A N 1
ATOM 541 C CA . VAL A 1 72 ? 7.148 -20.156 5.633 1 98.94 72 VAL A CA 1
ATOM 542 C C . VAL A 1 72 ? 8.352 -19.469 4.988 1 98.94 72 VAL A C 1
ATOM 544 O O . VAL A 1 72 ? 8.852 -19.938 3.955 1 98.94 72 VAL A O 1
ATOM 547 N N . GLU A 1 73 ? 8.852 -18.406 5.605 1 98.88 73 GLU A N 1
ATOM 548 C CA . GLU A 1 73 ? 10.039 -17.703 5.117 1 98.88 73 GLU A CA 1
ATOM 549 C C . GLU A 1 73 ? 11.242 -18.641 5.062 1 98.88 73 GLU A C 1
ATOM 551 O O . GLU A 1 73 ? 12 -18.641 4.086 1 98.88 73 GLU A O 1
ATOM 556 N N . ALA A 1 74 ? 11.391 -19.391 6.117 1 98.81 74 ALA A N 1
ATOM 557 C CA . ALA A 1 74 ? 12.516 -20.312 6.18 1 98.81 74 ALA A CA 1
ATOM 558 C C . ALA A 1 74 ? 12.445 -21.328 5.043 1 98.81 74 ALA A C 1
ATOM 560 O O . ALA A 1 74 ? 13.469 -21.641 4.422 1 98.81 74 ALA A O 1
ATOM 561 N N . ARG A 1 75 ? 11.266 -21.859 4.809 1 98.75 75 ARG A N 1
ATOM 562 C CA . ARG A 1 75 ? 11.07 -22.781 3.699 1 98.75 75 ARG A CA 1
ATOM 563 C C . ARG A 1 75 ? 11.469 -22.156 2.375 1 98.75 75 ARG A C 1
ATOM 565 O O . ARG A 1 75 ? 12.172 -22.766 1.57 1 98.75 75 ARG A O 1
ATOM 572 N N . LEU A 1 76 ? 11.109 -20.906 2.143 1 98.88 76 LEU A N 1
ATOM 573 C CA . LEU A 1 76 ? 11.383 -20.188 0.907 1 98.88 76 LEU A CA 1
ATOM 574 C C . LEU A 1 76 ? 12.875 -19.859 0.786 1 98.88 76 LEU A C 1
ATOM 576 O O . LEU A 1 76 ? 13.438 -19.922 -0.309 1 98.88 76 LEU A O 1
ATOM 580 N N . ARG A 1 77 ? 13.453 -19.562 1.862 1 98.25 77 ARG A N 1
ATOM 581 C CA . ARG A 1 77 ? 14.859 -19.172 1.884 1 98.25 77 ARG A CA 1
ATOM 582 C C . ARG A 1 77 ? 15.758 -20.391 1.646 1 98.25 77 ARG A C 1
ATOM 584 O O . ARG A 1 77 ? 16.781 -20.281 0.977 1 98.25 77 ARG A O 1
ATOM 591 N N . ASP A 1 78 ? 15.297 -21.594 2.115 1 98.19 78 ASP A N 1
ATOM 592 C CA . ASP A 1 78 ? 16.281 -22.656 2.297 1 98.19 78 ASP A CA 1
ATOM 593 C C . ASP A 1 78 ? 16 -23.828 1.348 1 98.19 78 ASP A C 1
ATOM 595 O O . ASP A 1 78 ? 16.859 -24.672 1.127 1 98.19 78 ASP A O 1
ATOM 599 N N . ASP A 1 79 ? 14.805 -23.938 0.846 1 98.31 79 ASP A N 1
ATOM 600 C CA . ASP A 1 79 ? 14.453 -25.062 -0.021 1 98.31 79 ASP A CA 1
ATOM 601 C C . ASP A 1 79 ? 14.688 -24.719 -1.489 1 98.31 79 ASP A C 1
ATOM 603 O O . ASP A 1 79 ? 13.836 -24.094 -2.127 1 98.31 79 ASP A O 1
ATOM 607 N N . ALA A 1 80 ? 15.695 -25.188 -2.061 1 96.88 80 ALA A N 1
ATOM 608 C CA . ALA A 1 80 ? 16.141 -24.844 -3.406 1 96.88 80 ALA A CA 1
ATOM 609 C C . ALA A 1 80 ? 15.195 -25.422 -4.461 1 96.88 80 ALA A C 1
ATOM 611 O O . ALA A 1 80 ? 15.227 -25 -5.621 1 96.88 80 ALA A O 1
ATOM 612 N N . ARG A 1 81 ? 14.383 -26.359 -4.082 1 97.69 81 ARG A N 1
ATOM 613 C CA . ARG A 1 81 ? 13.445 -26.938 -5.039 1 97.69 81 ARG A CA 1
ATOM 614 C C . ARG A 1 81 ? 12.367 -25.938 -5.434 1 97.69 81 ARG A C 1
ATOM 616 O O . ARG A 1 81 ? 11.797 -26.031 -6.523 1 97.69 81 ARG A O 1
ATOM 623 N N . ILE A 1 82 ? 12.094 -25 -4.473 1 98.75 82 ILE A N 1
ATOM 624 C CA . ILE A 1 82 ? 11.023 -24.047 -4.727 1 98.75 82 ILE A CA 1
ATOM 625 C C . ILE A 1 82 ? 11.516 -22.953 -5.664 1 98.75 82 ILE A C 1
ATOM 627 O O . ILE A 1 82 ? 12.391 -22.156 -5.301 1 98.75 82 ILE A O 1
ATOM 631 N N . GLY A 1 83 ? 10.898 -22.922 -6.805 1 98.75 83 GLY A N 1
ATOM 632 C CA . GLY A 1 83 ? 11.312 -21.938 -7.793 1 98.75 83 GLY A CA 1
ATOM 633 C C . GLY A 1 83 ? 10.211 -20.969 -8.148 1 98.75 83 GLY A C 1
ATOM 634 O O . GLY A 1 83 ? 10.453 -19.984 -8.852 1 98.75 83 GLY A O 1
ATOM 635 N N . ILE A 1 84 ? 8.961 -21.219 -7.695 1 98.94 84 ILE A N 1
ATOM 636 C CA . ILE A 1 84 ? 7.824 -20.328 -7.953 1 98.94 84 ILE A CA 1
ATOM 637 C C . ILE A 1 84 ? 7.07 -20.062 -6.652 1 98.94 84 ILE A C 1
ATOM 639 O O . ILE A 1 84 ? 6.719 -21 -5.93 1 98.94 84 ILE A O 1
ATOM 643 N N . LEU A 1 85 ? 6.953 -18.828 -6.293 1 99 85 LEU A N 1
ATOM 644 C CA . LEU A 1 85 ? 6.109 -18.391 -5.184 1 99 85 LEU A CA 1
ATOM 645 C C . LEU A 1 85 ? 4.82 -17.766 -5.703 1 99 85 LEU A C 1
ATOM 647 O O . LEU A 1 85 ? 4.863 -16.844 -6.527 1 99 85 LEU A O 1
ATOM 651 N N . VAL A 1 86 ? 3.664 -18.281 -5.324 1 99 86 VAL A N 1
ATOM 652 C CA . VAL A 1 86 ? 2.371 -17.656 -5.555 1 99 86 VAL A CA 1
ATOM 653 C C . VAL A 1 86 ? 1.864 -17.016 -4.262 1 99 86 VAL A C 1
ATOM 655 O O . VAL A 1 86 ? 1.322 -17.719 -3.396 1 99 86 VAL A O 1
ATOM 658 N N . ASN A 1 87 ? 2.049 -15.719 -4.156 1 98.94 87 ASN A N 1
ATOM 659 C CA . ASN A 1 87 ? 1.471 -14.938 -3.072 1 98.94 87 ASN A CA 1
ATOM 660 C C . ASN A 1 87 ? -0.015 -14.672 -3.301 1 98.94 87 ASN A C 1
ATOM 662 O O . ASN A 1 87 ? -0.383 -13.68 -3.93 1 98.94 87 ASN A O 1
ATOM 666 N N . ASN A 1 88 ? -0.807 -15.523 -2.729 1 98.81 88 ASN A N 1
ATOM 667 C CA . ASN A 1 88 ? -2.242 -15.484 -2.986 1 98.81 88 ASN A CA 1
ATOM 668 C C . ASN A 1 88 ? -3.033 -15.188 -1.717 1 98.81 88 ASN A C 1
ATOM 670 O O . ASN A 1 88 ? -4.141 -14.648 -1.783 1 98.81 88 ASN A O 1
ATOM 674 N N . ALA A 1 89 ? -2.432 -15.539 -0.529 1 98.5 89 ALA A N 1
ATOM 675 C CA . ALA A 1 89 ? -3.158 -15.281 0.713 1 98.5 89 ALA A CA 1
ATOM 676 C C . ALA A 1 89 ? -3.6 -13.828 0.804 1 98.5 89 ALA A C 1
ATOM 678 O O . ALA A 1 89 ? -2.814 -12.914 0.53 1 98.5 89 ALA A O 1
ATOM 679 N N . GLY A 1 90 ? -4.766 -13.617 1.108 1 97.38 90 GLY A N 1
ATOM 680 C CA . GLY A 1 90 ? -5.355 -12.289 1.251 1 97.38 90 GLY A CA 1
ATOM 681 C C . GLY A 1 90 ? -6.797 -12.328 1.724 1 97.38 90 GLY A C 1
ATOM 682 O O . GLY A 1 90 ? -7.406 -13.398 1.792 1 97.38 90 GLY A O 1
ATOM 683 N N . ALA A 1 91 ? -7.273 -11.211 2.104 1 97.19 91 ALA A N 1
ATOM 684 C CA . ALA A 1 91 ? -8.656 -11.055 2.553 1 97.19 91 ALA A CA 1
ATOM 685 C C . ALA A 1 91 ? -9.227 -9.719 2.096 1 97.19 91 ALA A C 1
ATOM 687 O O . ALA A 1 91 ? -8.492 -8.836 1.642 1 97.19 91 ALA A O 1
ATOM 688 N N . ALA A 1 92 ? -10.508 -9.68 2.062 1 95.88 92 ALA A N 1
ATOM 689 C CA . ALA A 1 92 ? -11.266 -8.43 1.96 1 95.88 92 ALA A CA 1
ATOM 690 C C . ALA A 1 92 ? -11.969 -8.102 3.277 1 95.88 92 ALA A C 1
ATOM 692 O O . ALA A 1 92 ? -11.789 -8.812 4.27 1 95.88 92 ALA A O 1
ATOM 693 N N . GLN A 1 93 ? -12.555 -6.965 3.295 1 94.06 93 GLN A N 1
ATOM 694 C CA . GLN A 1 93 ? -13.258 -6.543 4.5 1 94.06 93 GLN A CA 1
ATOM 695 C C . GLN A 1 93 ? -14.477 -5.691 4.152 1 94.06 93 GLN A C 1
ATOM 697 O O . GLN A 1 93 ? -14.398 -4.793 3.311 1 94.06 93 GLN A O 1
ATOM 702 N N . SER A 1 94 ? -15.555 -6.027 4.766 1 92 94 SER A N 1
ATOM 703 C CA . SER A 1 94 ? -16.781 -5.277 4.523 1 92 94 SER A CA 1
ATOM 704 C C . SER A 1 94 ? -16.859 -4.039 5.414 1 92 94 SER A C 1
ATOM 706 O O . SER A 1 94 ? -16.078 -3.891 6.348 1 92 94 SER A O 1
ATOM 708 N N . GLY A 1 95 ? -17.859 -3.117 5.031 1 94.25 95 GLY A N 1
ATOM 709 C CA . GLY A 1 95 ? -18.078 -1.904 5.801 1 94.25 95 GLY A CA 1
ATOM 710 C C . GLY A 1 95 ? -17.297 -0.712 5.281 1 94.25 95 GLY A C 1
ATOM 711 O O . GLY A 1 95 ? -16.266 -0.876 4.625 1 94.25 95 GLY A O 1
ATOM 712 N N . THR A 1 96 ? -17.828 0.487 5.617 1 96.62 96 THR A N 1
ATOM 713 C CA . THR A 1 96 ? -17.094 1.714 5.332 1 96.62 96 THR A CA 1
ATOM 714 C C . THR A 1 96 ? -15.883 1.848 6.254 1 96.62 96 THR A C 1
ATOM 716 O O . THR A 1 96 ? -15.742 1.09 7.219 1 96.62 96 THR A O 1
ATOM 719 N N . PHE A 1 97 ? -15.047 2.771 6 1 98.44 97 PHE A N 1
ATOM 720 C CA . PHE A 1 97 ? -13.812 2.957 6.762 1 98.44 97 PHE A CA 1
ATOM 721 C C . PHE A 1 97 ? -14.117 3.193 8.234 1 98.44 97 PHE A C 1
ATOM 723 O O . PHE A 1 97 ? -13.461 2.625 9.109 1 98.44 97 PHE A O 1
ATOM 730 N N . ILE A 1 98 ? -15.156 3.99 8.531 1 98.31 98 ILE A N 1
ATOM 731 C CA . ILE A 1 98 ? -15.422 4.375 9.906 1 98.31 98 ILE A CA 1
ATOM 732 C C . ILE A 1 98 ? -16.156 3.242 10.625 1 98.31 98 ILE A C 1
ATOM 734 O O . ILE A 1 98 ? -16.281 3.254 11.852 1 98.31 98 ILE A O 1
ATOM 738 N N . GLU A 1 99 ? -16.594 2.219 9.852 1 97.44 99 GLU A N 1
ATOM 739 C CA . GLU A 1 99 ? -17.281 1.067 10.445 1 97.44 99 GLU A CA 1
ATOM 740 C C . GLU A 1 99 ? -16.297 -0.058 10.75 1 97.44 99 GLU A C 1
ATOM 742 O O . GLU A 1 99 ? -16.625 -1 11.469 1 97.44 99 GLU A O 1
ATOM 747 N N . GLN A 1 100 ? -15.148 -0.005 10.203 1 97.44 100 GLN A N 1
ATOM 748 C CA . GLN A 1 100 ? -14.109 -1.008 10.43 1 97.44 100 GLN A CA 1
ATOM 749 C C . GLN A 1 100 ? -13.297 -0.679 11.68 1 97.44 100 GLN A C 1
ATOM 751 O O . GLN A 1 100 ? -12.93 0.477 11.898 1 97.44 100 GLN A O 1
ATOM 756 N N . SER A 1 101 ? -13.016 -1.683 12.531 1 97.62 101 SER A N 1
ATOM 757 C CA . SER A 1 101 ? -12.188 -1.433 13.711 1 97.62 101 SER A CA 1
ATOM 758 C C . SER A 1 101 ? -10.727 -1.214 13.32 1 97.62 101 SER A C 1
ATOM 760 O O . SER A 1 101 ? -10.258 -1.751 12.312 1 97.62 101 SER A O 1
ATOM 762 N N . THR A 1 102 ? -10 -0.464 14.102 1 98.06 102 THR A N 1
ATOM 763 C CA . THR A 1 102 ? -8.586 -0.2 13.852 1 98.06 102 THR A CA 1
ATOM 764 C C . THR A 1 102 ? -7.797 -1.503 13.789 1 98.06 102 THR A C 1
ATOM 766 O O . THR A 1 102 ? -6.926 -1.665 12.938 1 98.06 102 THR A O 1
ATOM 769 N N . ASP A 1 103 ? -8.156 -2.445 14.625 1 97.56 103 ASP A N 1
ATOM 770 C CA . ASP A 1 103 ? -7.461 -3.729 14.648 1 97.56 103 ASP A CA 1
ATOM 771 C C . ASP A 1 103 ? -7.742 -4.527 13.383 1 97.56 103 ASP A C 1
ATOM 773 O O . ASP A 1 103 ? -6.852 -5.191 12.844 1 97.56 103 ASP A O 1
ATOM 777 N N . SER A 1 104 ? -9.008 -4.516 12.922 1 97.19 104 SER A N 1
ATOM 778 C CA . SER A 1 104 ? -9.336 -5.246 11.703 1 97.19 104 SER A CA 1
ATOM 779 C C . SER A 1 104 ? -8.625 -4.648 10.492 1 97.19 104 SER A C 1
ATOM 781 O O . SER A 1 104 ? -8.188 -5.379 9.594 1 97.19 104 SER A O 1
ATOM 783 N N . VAL A 1 105 ? -8.5 -3.346 10.469 1 98 105 VAL A N 1
ATOM 784 C CA . VAL A 1 105 ? -7.773 -2.639 9.422 1 98 105 VAL A CA 1
ATOM 785 C C . VAL A 1 105 ? -6.312 -3.074 9.422 1 98 105 VAL A C 1
ATOM 787 O O . VAL A 1 105 ? -5.754 -3.412 8.375 1 98 105 VAL A O 1
ATOM 790 N N . ALA A 1 106 ? -5.738 -3.127 10.555 1 97.88 106 ALA A N 1
ATOM 791 C CA . ALA A 1 106 ? -4.336 -3.516 10.695 1 97.88 106 ALA A CA 1
ATOM 792 C C . ALA A 1 106 ? -4.129 -4.969 10.273 1 97.88 106 ALA A C 1
ATOM 794 O O . ALA A 1 106 ? -3.105 -5.309 9.68 1 97.88 106 ALA A O 1
ATOM 795 N N . GLN A 1 107 ? -5.039 -5.816 10.641 1 97.56 107 GLN A N 1
ATOM 796 C CA . GLN A 1 107 ? -4.949 -7.23 10.281 1 97.56 107 GLN A CA 1
ATOM 797 C C . GLN A 1 107 ? -4.98 -7.418 8.766 1 97.56 107 GLN A C 1
ATOM 799 O O . GLN A 1 107 ? -4.281 -8.281 8.234 1 97.56 107 GLN A O 1
ATOM 804 N N . LEU A 1 108 ? -5.816 -6.633 8.148 1 98.5 108 LEU A N 1
ATOM 805 C CA . LEU A 1 108 ? -5.891 -6.691 6.691 1 98.5 108 LEU A CA 1
ATOM 806 C C . LEU A 1 108 ? -4.559 -6.293 6.062 1 98.5 108 LEU A C 1
ATOM 808 O O . LEU A 1 108 ? -4.074 -6.965 5.148 1 98.5 108 LEU A O 1
ATOM 812 N N . VAL A 1 109 ? -3.932 -5.242 6.547 1 98.75 109 VAL A N 1
ATOM 813 C CA . VAL A 1 109 ? -2.639 -4.785 6.051 1 98.75 109 VAL A CA 1
ATOM 814 C C . VAL A 1 109 ? -1.576 -5.848 6.316 1 98.75 109 VAL A C 1
ATOM 816 O O . VAL A 1 109 ? -0.747 -6.137 5.449 1 98.75 109 VAL A O 1
ATOM 819 N N . ALA A 1 110 ? -1.631 -6.449 7.477 1 98.56 110 ALA A N 1
ATOM 820 C CA . ALA A 1 110 ? -0.668 -7.484 7.844 1 98.56 110 ALA A CA 1
ATOM 821 C C . ALA A 1 110 ? -0.706 -8.641 6.852 1 98.56 110 ALA A C 1
ATOM 823 O O . ALA A 1 110 ? 0.34 -9.109 6.391 1 98.56 110 ALA A O 1
ATOM 824 N N . LEU A 1 111 ? -1.854 -9.016 6.52 1 98.62 111 LEU A N 1
ATOM 825 C CA . LEU A 1 111 ? -2.004 -10.172 5.645 1 98.62 111 LEU A CA 1
ATOM 826 C C . LEU A 1 111 ? -1.713 -9.805 4.195 1 98.62 111 LEU A C 1
ATOM 828 O O . LEU A 1 111 ? -0.883 -10.438 3.541 1 98.62 111 LEU A O 1
ATOM 832 N N . ASN A 1 112 ? -2.381 -8.742 3.662 1 98.88 112 ASN A N 1
ATOM 833 C CA . ASN A 1 112 ? -2.369 -8.438 2.234 1 98.88 112 ASN A CA 1
ATOM 834 C C . ASN A 1 112 ? -1.047 -7.809 1.806 1 98.88 112 ASN A C 1
ATOM 836 O O . ASN A 1 112 ? -0.69 -7.848 0.626 1 98.88 112 ASN A O 1
ATOM 840 N N . THR A 1 113 ? -0.34 -7.125 2.756 1 98.75 113 THR A N 1
ATOM 841 C CA . THR A 1 113 ? 0.859 -6.387 2.377 1 98.75 113 THR A CA 1
ATOM 842 C C . THR A 1 113 ? 2.092 -6.969 3.064 1 98.75 113 THR A C 1
ATOM 844 O O . THR A 1 113 ? 2.945 -7.574 2.412 1 98.75 113 THR A O 1
ATOM 847 N N . THR A 1 114 ? 2.062 -7.008 4.395 1 98.75 114 THR A N 1
ATOM 848 C CA . THR A 1 114 ? 3.26 -7.363 5.148 1 98.75 114 THR A CA 1
ATOM 849 C C . THR A 1 114 ? 3.672 -8.805 4.863 1 98.75 114 THR A C 1
ATOM 851 O O . THR A 1 114 ? 4.832 -9.07 4.547 1 98.75 114 THR A O 1
ATOM 854 N N . ALA A 1 115 ? 2.734 -9.719 4.953 1 98.94 115 ALA A N 1
ATOM 855 C CA . ALA A 1 115 ? 3.047 -11.117 4.691 1 98.94 115 ALA A CA 1
ATOM 856 C C . ALA A 1 115 ? 3.578 -11.305 3.273 1 98.94 115 ALA A C 1
ATOM 858 O O . ALA A 1 115 ? 4.586 -11.984 3.066 1 98.94 115 ALA A O 1
ATOM 859 N N . LEU A 1 116 ? 2.938 -10.688 2.326 1 98.94 116 LEU A N 1
ATOM 860 C CA . LEU A 1 116 ? 3.285 -10.836 0.916 1 98.94 116 LEU A CA 1
ATOM 861 C C . LEU A 1 116 ? 4.711 -10.359 0.657 1 98.94 116 LEU A C 1
ATOM 863 O O . LEU A 1 116 ? 5.504 -11.078 0.036 1 98.94 116 LEU A O 1
ATOM 867 N N . VAL A 1 117 ? 5.07 -9.18 1.149 1 98.94 117 VAL A N 1
ATOM 868 C CA . VAL A 1 117 ? 6.383 -8.625 0.838 1 98.94 117 VAL A CA 1
ATOM 869 C C . VAL A 1 117 ? 7.461 -9.398 1.593 1 98.94 117 VAL A C 1
ATOM 871 O O . VAL A 1 117 ? 8.57 -9.594 1.083 1 98.94 117 VAL A O 1
ATOM 874 N N . ARG A 1 118 ? 7.176 -9.867 2.812 1 98.88 118 ARG A N 1
ATOM 875 C CA . ARG A 1 118 ? 8.141 -10.664 3.564 1 98.88 118 ARG A CA 1
ATOM 876 C C . ARG A 1 118 ? 8.469 -11.961 2.83 1 98.88 118 ARG A C 1
ATOM 878 O O . ARG A 1 118 ? 9.641 -12.352 2.744 1 98.88 118 ARG A O 1
ATOM 885 N N . LEU A 1 119 ? 7.434 -12.609 2.283 1 98.94 119 LEU A N 1
ATOM 886 C CA . LEU A 1 119 ? 7.66 -13.875 1.591 1 98.94 119 LEU A CA 1
ATOM 887 C C . LEU A 1 119 ? 8.422 -13.648 0.289 1 98.94 119 LEU A C 1
ATOM 889 O O . LEU A 1 119 ? 9.32 -14.43 -0.052 1 98.94 119 LEU A O 1
ATOM 893 N N . ALA A 1 120 ? 8.055 -12.602 -0.447 1 98.94 120 ALA A N 1
ATOM 894 C CA . ALA A 1 120 ? 8.828 -12.242 -1.63 1 98.94 120 ALA A CA 1
ATOM 895 C C . ALA A 1 120 ? 10.289 -11.969 -1.268 1 98.94 120 ALA A C 1
ATOM 897 O O . ALA A 1 120 ? 11.203 -12.414 -1.968 1 98.94 120 ALA A O 1
ATOM 898 N N . SER A 1 121 ? 10.484 -11.219 -0.159 1 98.88 121 SER A N 1
ATOM 899 C CA . SER A 1 121 ? 11.82 -10.875 0.3 1 98.88 121 SER A CA 1
ATOM 900 C C . SER A 1 121 ? 12.617 -12.125 0.67 1 98.88 121 SER A C 1
ATOM 902 O O . SER A 1 121 ? 13.828 -12.18 0.448 1 98.88 121 SER A O 1
ATOM 904 N N . ALA A 1 122 ? 11.984 -13.125 1.207 1 98.81 122 ALA A N 1
ATOM 905 C CA . ALA A 1 122 ? 12.633 -14.344 1.686 1 98.81 122 ALA A CA 1
ATOM 906 C C . ALA A 1 122 ? 13.18 -15.164 0.522 1 98.81 122 ALA A C 1
ATOM 908 O O . ALA A 1 122 ? 14.25 -15.766 0.625 1 98.81 122 ALA A O 1
ATOM 909 N N . ILE A 1 123 ? 12.484 -15.156 -0.6 1 98.88 123 ILE A N 1
ATOM 910 C CA . ILE A 1 123 ? 12.844 -16.094 -1.652 1 98.88 123 ILE A CA 1
ATOM 911 C C . ILE A 1 123 ? 13.719 -15.398 -2.693 1 98.88 123 ILE A C 1
ATOM 913 O O . ILE A 1 123 ? 14.516 -16.047 -3.375 1 98.88 123 ILE A O 1
ATOM 917 N N . ALA A 1 124 ? 13.586 -14.07 -2.885 1 98.88 124 ALA A N 1
ATOM 918 C CA . ALA A 1 124 ? 14.117 -13.312 -4.02 1 98.88 124 ALA A CA 1
ATOM 919 C C . ALA A 1 124 ? 15.633 -13.461 -4.121 1 98.88 124 ALA A C 1
ATOM 921 O O . ALA A 1 124 ? 16.172 -13.656 -5.215 1 98.88 124 ALA A O 1
ATOM 922 N N . PRO A 1 125 ? 16.375 -13.391 -2.965 1 98.62 125 PRO A N 1
ATOM 923 C CA . PRO A 1 125 ? 17.828 -13.508 -3.088 1 98.62 125 PRO A CA 1
ATOM 924 C C . PRO A 1 125 ? 18.266 -14.844 -3.688 1 98.62 125 PRO A C 1
ATOM 926 O O . PRO A 1 125 ? 19.172 -14.883 -4.531 1 98.62 125 PRO A O 1
ATOM 929 N N . ARG A 1 126 ? 17.641 -15.891 -3.311 1 98.31 126 ARG A N 1
ATOM 930 C CA . ARG A 1 126 ? 17.984 -17.203 -3.816 1 98.31 126 ARG A CA 1
ATOM 931 C C . ARG A 1 126 ? 17.641 -17.344 -5.293 1 98.31 126 ARG A C 1
ATOM 933 O O . ARG A 1 126 ? 18.406 -17.906 -6.074 1 98.31 126 ARG A O 1
ATOM 940 N N . LEU A 1 127 ? 16.438 -16.844 -5.688 1 98.75 127 LEU A N 1
ATOM 941 C CA . LEU A 1 127 ? 16.062 -16.891 -7.098 1 98.75 127 LEU A CA 1
ATOM 942 C C . LEU A 1 127 ? 17.031 -16.062 -7.945 1 98.75 127 LEU A C 1
ATOM 944 O O . LEU A 1 127 ? 17.406 -16.484 -9.031 1 98.75 127 LEU A O 1
ATOM 948 N N . SER A 1 128 ? 17.375 -14.898 -7.422 1 98.5 128 SER A N 1
ATOM 949 C CA . SER A 1 128 ? 18.312 -14.023 -8.117 1 98.5 128 SER A CA 1
ATOM 950 C C . SER A 1 128 ? 19.672 -14.711 -8.312 1 98.5 128 SER A C 1
ATOM 952 O O . SER A 1 128 ? 20.234 -14.672 -9.406 1 98.5 128 SER A O 1
ATOM 954 N N . LYS A 1 129 ? 20.141 -15.344 -7.316 1 98.06 129 LYS A N 1
ATOM 955 C CA . LYS A 1 129 ? 21.406 -16.062 -7.395 1 98.06 129 LYS A CA 1
ATOM 956 C C . LYS A 1 129 ? 21.344 -17.188 -8.414 1 98.06 129 LYS A C 1
ATOM 958 O O . LYS A 1 129 ? 22.297 -17.422 -9.164 1 98.06 129 LYS A O 1
ATOM 963 N N . ALA A 1 130 ? 20.234 -17.891 -8.469 1 97.62 130 ALA A N 1
ATOM 964 C CA . ALA A 1 130 ? 20.031 -19 -9.398 1 97.62 130 ALA A CA 1
ATOM 965 C C . ALA A 1 130 ? 19.828 -18.484 -10.82 1 97.62 130 ALA A C 1
ATOM 967 O O . ALA A 1 130 ? 20.031 -19.234 -11.789 1 97.62 130 ALA A O 1
ATOM 968 N N . GLY A 1 131 ? 19.391 -17.234 -10.961 1 98.12 131 GLY A N 1
ATOM 969 C CA . GLY A 1 131 ? 19.109 -16.625 -12.258 1 98.12 131 GLY A CA 1
ATOM 970 C C . GLY A 1 131 ? 17.844 -17.156 -12.891 1 98.12 131 GLY A C 1
ATOM 971 O O . GLY A 1 131 ? 17.719 -17.203 -14.117 1 98.12 131 GLY A O 1
ATOM 972 N N . ASP A 1 132 ? 17 -17.641 -12.062 1 97.81 132 ASP A N 1
ATOM 973 C CA . ASP A 1 132 ? 15.766 -18.266 -12.516 1 97.81 132 ASP A CA 1
ATOM 974 C C . ASP A 1 132 ? 14.688 -18.234 -11.43 1 97.81 132 ASP A C 1
ATOM 976 O O . ASP A 1 132 ? 14.992 -17.938 -10.266 1 97.81 132 ASP A O 1
ATOM 980 N N . GLY A 1 133 ? 13.453 -18.422 -11.875 1 98.5 133 GLY A N 1
ATOM 981 C CA . GLY A 1 133 ? 12.344 -18.484 -10.938 1 98.5 133 GLY A CA 1
ATOM 982 C C . GLY A 1 133 ? 11.305 -17.406 -11.156 1 98.5 133 GLY A C 1
ATOM 983 O O . GLY A 1 133 ? 11.469 -16.547 -12.031 1 98.5 133 GLY A O 1
ATOM 984 N N . ALA A 1 134 ? 10.18 -17.516 -10.367 1 98.94 134 ALA A N 1
ATOM 985 C CA . ALA A 1 134 ? 9.078 -16.578 -10.57 1 98.94 134 ALA A CA 1
ATOM 986 C C . ALA A 1 134 ? 8.359 -16.281 -9.258 1 98.94 134 ALA A C 1
ATOM 988 O O . ALA A 1 134 ? 8.344 -17.109 -8.344 1 98.94 134 ALA A O 1
ATOM 989 N N . ILE A 1 135 ? 7.891 -15.125 -9.148 1 98.94 135 ILE A N 1
ATOM 990 C CA . ILE A 1 135 ? 6.992 -14.695 -8.086 1 98.94 135 ILE A CA 1
ATOM 991 C C . ILE A 1 135 ? 5.688 -14.188 -8.688 1 98.94 135 ILE A C 1
ATOM 993 O O . ILE A 1 135 ? 5.695 -13.281 -9.523 1 98.94 135 ILE A O 1
ATOM 997 N N . ILE A 1 136 ? 4.578 -14.812 -8.352 1 99 136 ILE A N 1
ATOM 998 C CA . ILE A 1 136 ? 3.244 -14.375 -8.75 1 99 136 ILE A CA 1
ATOM 999 C C . ILE A 1 136 ? 2.545 -13.719 -7.559 1 99 136 ILE A C 1
ATOM 1001 O O . ILE A 1 136 ? 2.344 -14.359 -6.52 1 99 136 ILE A O 1
ATOM 1005 N N . ASN A 1 137 ? 2.246 -12.469 -7.633 1 99 137 ASN A N 1
ATOM 1006 C CA . ASN A 1 137 ? 1.486 -11.742 -6.621 1 99 137 ASN A CA 1
ATOM 1007 C C . ASN A 1 137 ? 0.042 -11.516 -7.059 1 99 137 ASN A C 1
ATOM 1009 O O . ASN A 1 137 ? -0.208 -10.914 -8.109 1 99 137 ASN A O 1
ATOM 1013 N N . ILE A 1 138 ? -0.91 -11.992 -6.266 1 98.94 138 ILE A N 1
ATOM 1014 C CA . ILE A 1 138 ? -2.322 -11.805 -6.574 1 98.94 138 ILE A CA 1
ATOM 1015 C C . ILE A 1 138 ? -2.795 -10.461 -6.004 1 98.94 138 ILE A C 1
ATOM 1017 O O . ILE A 1 138 ? -2.889 -10.297 -4.789 1 98.94 138 ILE A O 1
ATOM 1021 N N . GLY A 1 139 ? -3.027 -9.539 -6.883 1 98.75 139 GLY A N 1
ATOM 1022 C CA . GLY A 1 139 ? -3.568 -8.234 -6.559 1 98.75 139 GLY A CA 1
ATOM 1023 C C . GLY A 1 139 ? -5.074 -8.148 -6.734 1 98.75 139 GLY A C 1
ATOM 1024 O O . GLY A 1 139 ? -5.809 -9.023 -6.273 1 98.75 139 GLY A O 1
ATOM 1025 N N . SER A 1 140 ? -5.527 -7.074 -7.293 1 98.69 140 SER A N 1
ATOM 1026 C CA . SER A 1 140 ? -6.934 -6.793 -7.574 1 98.69 140 SER A CA 1
ATOM 1027 C C . SER A 1 140 ? -7.086 -5.535 -8.43 1 98.69 140 SER A C 1
ATOM 1029 O O . SER A 1 140 ? -6.297 -4.598 -8.305 1 98.69 140 SER A O 1
ATOM 1031 N N . VAL A 1 141 ? -8.109 -5.516 -9.25 1 98.31 141 VAL A N 1
ATOM 1032 C CA . VAL A 1 141 ? -8.422 -4.289 -9.977 1 98.31 141 VAL A CA 1
ATOM 1033 C C . VAL A 1 141 ? -8.844 -3.197 -9 1 98.31 141 VAL A C 1
ATOM 1035 O O . VAL A 1 141 ? -8.781 -2.008 -9.32 1 98.31 141 VAL A O 1
ATOM 1038 N N . VAL A 1 142 ? -9.281 -3.58 -7.789 1 98.06 142 VAL A N 1
ATOM 1039 C CA . VAL A 1 142 ? -9.672 -2.605 -6.777 1 98.06 142 VAL A CA 1
ATOM 1040 C C . VAL A 1 142 ? -8.484 -1.708 -6.438 1 98.06 142 VAL A C 1
ATOM 1042 O O . VAL A 1 142 ? -8.664 -0.545 -6.062 1 98.06 142 VAL A O 1
ATOM 1045 N N . GLY A 1 143 ? -7.227 -2.162 -6.602 1 98.75 143 GLY A N 1
ATOM 1046 C CA . GLY A 1 143 ? -6.031 -1.361 -6.383 1 98.75 143 GLY A CA 1
ATOM 1047 C C . GLY A 1 143 ? -5.902 -0.209 -7.363 1 98.75 143 GLY A C 1
ATOM 1048 O O . GLY A 1 143 ? -5.027 0.646 -7.207 1 98.75 143 GLY A O 1
ATOM 1049 N N . LEU A 1 144 ? -6.809 -0.166 -8.344 1 98.75 144 LEU A N 1
ATOM 1050 C CA . LEU A 1 144 ? -6.836 0.9 -9.344 1 98.75 144 LEU A CA 1
ATOM 1051 C C . LEU A 1 144 ? -8.094 1.749 -9.195 1 98.75 144 LEU A C 1
ATOM 1053 O O . LEU A 1 144 ? -8.32 2.674 -9.977 1 98.75 144 LEU A O 1
ATOM 1057 N N . ALA A 1 145 ? -8.953 1.475 -8.148 1 98.44 145 ALA A N 1
ATOM 1058 C CA . ALA A 1 145 ? -10.305 2.027 -8.164 1 98.44 145 ALA A CA 1
ATOM 1059 C C . ALA A 1 145 ? -10.703 2.545 -6.789 1 98.44 145 ALA A C 1
ATOM 1061 O O . ALA A 1 145 ? -11.586 1.977 -6.137 1 98.44 145 ALA A O 1
ATOM 1062 N N . PRO A 1 146 ? -10.148 3.711 -6.395 1 98.31 146 PRO A N 1
ATOM 1063 C CA . PRO A 1 146 ? -10.594 4.285 -5.125 1 98.31 146 PRO A CA 1
ATOM 1064 C C . PRO A 1 146 ? -12.109 4.484 -5.062 1 98.31 146 PRO A C 1
ATOM 1066 O O . PRO A 1 146 ? -12.695 4.441 -3.979 1 98.31 146 PRO A O 1
ATOM 1069 N N . GLU A 1 147 ? -12.805 4.551 -6.164 1 97.06 147 GLU A N 1
ATOM 1070 C CA . GLU A 1 147 ? -14.227 4.852 -6.273 1 97.06 147 GLU A CA 1
ATOM 1071 C C . GLU A 1 147 ? -15.078 3.684 -5.777 1 97.06 147 GLU A C 1
ATOM 1073 O O . GLU A 1 147 ? -16.281 3.84 -5.535 1 97.06 147 GLU A O 1
ATOM 1078 N N . PHE A 1 148 ? -14.469 2.473 -5.617 1 94.38 148 PHE A N 1
ATOM 1079 C CA . PHE A 1 148 ? -15.227 1.281 -5.258 1 94.38 148 PHE A CA 1
ATOM 1080 C C . PHE A 1 148 ? -15.516 1.254 -3.762 1 94.38 148 PHE A C 1
ATOM 1082 O O . PHE A 1 148 ? -16.281 0.411 -3.285 1 94.38 148 PHE A O 1
ATOM 1089 N N . GLY A 1 149 ? -14.922 2.121 -2.971 1 95.19 149 GLY A N 1
ATOM 1090 C CA . GLY A 1 149 ? -15.281 2.295 -1.572 1 95.19 149 GLY A CA 1
ATOM 1091 C C . GLY A 1 149 ? -14.703 1.221 -0.671 1 95.19 149 GLY A C 1
ATOM 1092 O O . GLY A 1 149 ? -15.188 1.007 0.441 1 95.19 149 GLY A O 1
ATOM 1093 N N . MET A 1 150 ? -13.742 0.465 -1.134 1 96.62 150 MET A N 1
ATOM 1094 C CA . MET A 1 150 ? -12.969 -0.51 -0.365 1 96.62 150 MET A CA 1
ATOM 1095 C C . MET A 1 150 ? -11.57 0.017 -0.057 1 96.62 150 MET A C 1
ATOM 1097 O O . MET A 1 150 ? -10.578 -0.599 -0.437 1 96.62 150 MET A O 1
ATOM 1101 N N . SER A 1 151 ? -11.578 1.104 0.717 1 98.56 151 SER A N 1
ATOM 1102 C CA . SER A 1 151 ? -10.406 1.972 0.772 1 98.56 151 SER A CA 1
ATOM 1103 C C . SER A 1 151 ? -9.188 1.224 1.304 1 98.56 151 SER A C 1
ATOM 1105 O O . SER A 1 151 ? -8.109 1.286 0.713 1 98.56 151 SER A O 1
ATOM 1107 N N . VAL A 1 152 ? -9.344 0.466 2.459 1 98.81 152 VAL A N 1
ATOM 1108 C CA . VAL A 1 152 ? -8.188 -0.214 3.039 1 98.81 152 VAL A CA 1
ATOM 1109 C C . VAL A 1 152 ? -7.781 -1.387 2.15 1 98.81 152 VAL A C 1
ATOM 1111 O O . VAL A 1 152 ? -6.598 -1.556 1.839 1 98.81 152 VAL A O 1
ATOM 1114 N N . TYR A 1 153 ? -8.758 -2.219 1.702 1 98.56 153 TYR A N 1
ATOM 1115 C CA . TYR A 1 153 ? -8.484 -3.324 0.792 1 98.56 153 TYR A CA 1
ATOM 1116 C C . TYR A 1 153 ? -7.789 -2.832 -0.473 1 98.56 153 TYR A C 1
ATOM 1118 O O . TYR A 1 153 ? -6.75 -3.365 -0.866 1 98.56 153 TYR A O 1
ATOM 1126 N N . GLY A 1 154 ? -8.375 -1.764 -1.118 1 98.75 154 GLY A N 1
ATOM 1127 C CA . GLY A 1 154 ? -7.789 -1.208 -2.326 1 98.75 154 GLY A CA 1
ATOM 1128 C C . GLY A 1 154 ? -6.375 -0.699 -2.123 1 98.75 154 GLY A C 1
ATOM 1129 O O . GLY A 1 154 ? -5.512 -0.881 -2.984 1 98.75 154 GLY A O 1
ATOM 1130 N N . ALA A 1 155 ? -6.137 -0.069 -0.991 1 98.94 155 ALA A N 1
ATOM 1131 C CA . ALA A 1 155 ? -4.793 0.421 -0.695 1 98.94 155 ALA A CA 1
ATOM 1132 C C . ALA A 1 155 ? -3.793 -0.728 -0.629 1 98.94 155 ALA A C 1
ATOM 1134 O O . ALA A 1 155 ? -2.68 -0.619 -1.146 1 98.94 155 ALA A O 1
ATOM 1135 N N . THR A 1 156 ? -4.172 -1.858 0.003 1 98.94 156 THR A N 1
ATOM 1136 C CA . THR A 1 156 ? -3.291 -3.02 0.066 1 98.94 156 THR A CA 1
ATOM 1137 C C . THR A 1 156 ? -2.992 -3.551 -1.333 1 98.94 156 THR A C 1
ATOM 1139 O O . THR A 1 156 ? -1.869 -3.971 -1.617 1 98.94 156 THR A O 1
ATOM 1142 N N . LYS A 1 157 ? -3.971 -3.52 -2.182 1 98.94 157 LYS A N 1
ATOM 1143 C CA . LYS A 1 157 ? -3.783 -4.086 -3.514 1 98.94 157 LYS A CA 1
ATOM 1144 C C . LYS A 1 157 ? -3.059 -3.107 -4.434 1 98.94 157 LYS A C 1
ATOM 1146 O O . LYS A 1 157 ? -2.338 -3.52 -5.344 1 98.94 157 LYS A O 1
ATOM 1151 N N . ALA A 1 158 ? -3.176 -1.781 -4.172 1 98.94 158 ALA A N 1
ATOM 1152 C CA . ALA A 1 158 ? -2.299 -0.812 -4.824 1 98.94 158 ALA A CA 1
ATOM 1153 C C . ALA A 1 158 ? -0.84 -1.055 -4.449 1 98.94 158 ALA A C 1
ATOM 1155 O O . ALA A 1 158 ? 0.05 -0.958 -5.301 1 98.94 158 ALA A O 1
ATOM 1156 N N . PHE A 1 159 ? -0.614 -1.371 -3.178 1 98.94 159 PHE A N 1
ATOM 1157 C CA . PHE A 1 159 ? 0.705 -1.766 -2.695 1 98.94 159 PHE A CA 1
ATOM 1158 C C . PHE A 1 159 ? 1.234 -2.961 -3.48 1 98.94 159 PHE A C 1
ATOM 1160 O O . PHE A 1 159 ? 2.365 -2.936 -3.969 1 98.94 159 PHE A O 1
ATOM 1167 N N . VAL A 1 160 ? 0.447 -3.969 -3.652 1 98.94 160 VAL A N 1
ATOM 1168 C CA . VAL A 1 160 ? 0.842 -5.215 -4.297 1 98.94 160 VAL A CA 1
ATOM 1169 C C . VAL A 1 160 ? 1.188 -4.957 -5.762 1 98.94 160 VAL A C 1
ATOM 1171 O O . VAL A 1 160 ? 2.195 -5.457 -6.266 1 98.94 160 VAL A O 1
ATOM 1174 N N . LEU A 1 161 ? 0.33 -4.176 -6.43 1 98.94 161 LEU A N 1
ATOM 1175 C CA . LEU A 1 161 ? 0.594 -3.861 -7.832 1 98.94 161 LEU A CA 1
ATOM 1176 C C . LEU A 1 161 ? 1.919 -3.123 -7.98 1 98.94 161 LEU A C 1
ATOM 1178 O O . LEU A 1 161 ? 2.771 -3.523 -8.773 1 98.94 161 LEU A O 1
ATOM 1182 N N . PHE A 1 162 ? 2.133 -2.08 -7.207 1 98.94 162 PHE A N 1
ATOM 1183 C CA . PHE A 1 162 ? 3.354 -1.287 -7.309 1 98.94 162 PHE A CA 1
ATOM 1184 C C . PHE A 1 162 ? 4.578 -2.137 -6.988 1 98.94 162 PHE A C 1
ATOM 1186 O O . PHE A 1 162 ? 5.57 -2.102 -7.719 1 98.94 162 PHE A O 1
ATOM 1193 N N . LEU A 1 163 ? 4.469 -2.891 -5.898 1 98.94 163 LEU A N 1
ATOM 1194 C CA . LEU A 1 163 ? 5.582 -3.748 -5.504 1 98.94 163 LEU A CA 1
ATOM 1195 C C . LEU A 1 163 ? 5.961 -4.699 -6.637 1 98.94 163 LEU A C 1
ATOM 1197 O O . LEU A 1 163 ? 7.145 -4.871 -6.938 1 98.94 163 LEU A O 1
ATOM 1201 N N . SER A 1 164 ? 4.965 -5.305 -7.242 1 98.94 164 SER A N 1
ATOM 1202 C CA . SER A 1 164 ? 5.203 -6.266 -8.312 1 98.94 164 SER A CA 1
ATOM 1203 C C . SER A 1 164 ? 5.91 -5.609 -9.5 1 98.94 164 SER A C 1
ATOM 1205 O O . SER A 1 164 ? 6.848 -6.176 -10.055 1 98.94 164 SER A O 1
ATOM 1207 N N . GLN A 1 165 ? 5.434 -4.426 -9.875 1 98.94 165 GLN A N 1
ATOM 1208 C CA . GLN A 1 165 ? 6.074 -3.703 -10.969 1 98.94 165 GLN A CA 1
ATOM 1209 C C . GLN A 1 165 ? 7.52 -3.35 -10.625 1 98.94 165 GLN A C 1
ATOM 1211 O O . GLN A 1 165 ? 8.414 -3.514 -11.461 1 98.94 165 GLN A O 1
ATOM 1216 N N . GLY A 1 166 ? 7.738 -2.842 -9.398 1 98.88 166 GLY A N 1
ATOM 1217 C CA . GLY A 1 166 ? 9.094 -2.539 -8.961 1 98.88 166 GLY A CA 1
ATOM 1218 C C . GLY A 1 166 ? 10 -3.756 -8.938 1 98.88 166 GLY A C 1
ATOM 1219 O O . GLY A 1 166 ? 11.125 -3.703 -9.43 1 98.88 166 GLY A O 1
ATOM 1220 N N . LEU A 1 167 ? 9.492 -4.855 -8.398 1 98.94 167 LEU A N 1
ATOM 1221 C CA . LEU A 1 167 ? 10.273 -6.086 -8.328 1 98.94 167 LEU A CA 1
ATOM 1222 C C . LEU A 1 167 ? 10.594 -6.613 -9.719 1 98.94 167 LEU A C 1
ATOM 1224 O O . LEU A 1 167 ? 11.672 -7.156 -9.953 1 98.94 167 LEU A O 1
ATOM 1228 N N . SER A 1 168 ? 9.609 -6.535 -10.617 1 98.88 168 SER A N 1
ATOM 1229 C CA . SER A 1 168 ? 9.867 -6.949 -11.992 1 98.88 168 SER A CA 1
ATOM 1230 C C . SER A 1 168 ? 11.062 -6.211 -12.57 1 98.88 168 SER A C 1
ATOM 1232 O O . SER A 1 168 ? 11.938 -6.828 -13.188 1 98.88 168 SER A O 1
ATOM 1234 N N . LEU A 1 169 ? 11.133 -4.914 -12.375 1 98.69 169 LEU A N 1
ATOM 1235 C CA . LEU A 1 169 ? 12.227 -4.102 -12.906 1 98.69 169 LEU A CA 1
ATOM 1236 C C . LEU A 1 169 ? 13.547 -4.449 -12.227 1 98.69 169 LEU A C 1
ATOM 1238 O O . LEU A 1 169 ? 14.578 -4.543 -12.891 1 98.69 169 LEU A O 1
ATOM 1242 N N . GLU A 1 170 ? 13.523 -4.703 -10.953 1 98.44 170 GLU A N 1
ATOM 1243 C CA . GLU A 1 170 ? 14.742 -4.945 -10.188 1 98.44 170 GLU A CA 1
ATOM 1244 C C . GLU A 1 170 ? 15.281 -6.348 -10.445 1 98.44 170 GLU A C 1
ATOM 1246 O O . GLU A 1 170 ? 16.5 -6.555 -10.469 1 98.44 170 GLU A O 1
ATOM 1251 N N . LEU A 1 171 ? 14.391 -7.336 -10.656 1 98.81 171 LEU A N 1
ATOM 1252 C CA . LEU A 1 171 ? 14.82 -8.727 -10.578 1 98.81 171 LEU A CA 1
ATOM 1253 C C . LEU A 1 171 ? 14.961 -9.336 -11.977 1 98.81 171 LEU A C 1
ATOM 1255 O O . LEU A 1 171 ? 15.648 -10.336 -12.156 1 98.81 171 LEU A O 1
ATOM 1259 N N . SER A 1 172 ? 14.258 -8.742 -12.945 1 98.44 172 SER A N 1
ATOM 1260 C CA . SER A 1 172 ? 14.273 -9.328 -14.289 1 98.44 172 SER A CA 1
ATOM 1261 C C . SER A 1 172 ? 15.695 -9.406 -14.836 1 98.44 172 SER A C 1
ATOM 1263 O O . SER A 1 172 ? 16.062 -10.383 -15.492 1 98.44 172 SER A O 1
ATOM 1265 N N . PRO A 1 173 ? 16.516 -8.344 -14.586 1 98.31 173 PRO A N 1
ATOM 1266 C CA . PRO A 1 173 ? 17.891 -8.461 -15.086 1 98.31 173 PRO A CA 1
ATOM 1267 C C . PRO A 1 173 ? 18.641 -9.641 -14.477 1 98.31 173 PRO A C 1
ATOM 1269 O O . PRO A 1 173 ? 19.656 -10.086 -15.031 1 98.31 173 PRO A O 1
ATOM 1272 N N . GLN A 1 174 ? 18.172 -10.164 -13.383 1 98.06 174 GLN A N 1
ATOM 1273 C CA . GLN A 1 174 ? 18.812 -11.289 -12.703 1 98.06 174 GLN A CA 1
ATOM 1274 C C . GLN A 1 174 ? 18.109 -12.602 -13.047 1 98.06 174 GLN A C 1
ATOM 1276 O O . GLN A 1 174 ? 18.344 -13.617 -12.391 1 98.06 174 GLN A O 1
ATOM 1281 N N . GLY A 1 175 ? 17.156 -12.555 -13.945 1 98.44 175 GLY A N 1
ATOM 1282 C CA . GLY A 1 175 ? 16.547 -13.766 -14.461 1 98.44 175 GLY A CA 1
ATOM 1283 C C . GLY A 1 175 ? 15.297 -14.172 -13.695 1 98.44 175 GLY A C 1
ATOM 1284 O O . GLY A 1 175 ? 14.742 -15.242 -13.938 1 98.44 175 GLY A O 1
ATOM 1285 N N . VAL A 1 176 ? 14.836 -13.367 -12.742 1 98.88 176 VAL A N 1
ATOM 1286 C CA . VAL A 1 176 ? 13.648 -13.688 -11.953 1 98.88 176 VAL A CA 1
ATOM 1287 C C . VAL A 1 176 ? 12.43 -12.992 -12.555 1 98.88 176 VAL A C 1
ATOM 1289 O O . VAL A 1 176 ? 12.461 -11.789 -12.82 1 98.88 176 VAL A O 1
ATOM 1292 N N . TYR A 1 177 ? 11.383 -13.781 -12.828 1 98.88 177 TYR A N 1
ATOM 1293 C CA . TYR A 1 177 ? 10.141 -13.281 -13.398 1 98.88 177 TYR A CA 1
ATOM 1294 C C . TYR A 1 177 ? 9.133 -12.93 -12.305 1 98.88 177 TYR A C 1
ATOM 1296 O O . TYR A 1 177 ? 8.898 -13.734 -11.398 1 98.88 177 TYR A O 1
ATOM 1304 N N . VAL A 1 178 ? 8.562 -11.695 -12.328 1 98.94 178 VAL A N 1
ATOM 1305 C CA . VAL A 1 178 ? 7.535 -11.281 -11.375 1 98.94 178 VAL A CA 1
ATOM 1306 C C . VAL A 1 178 ? 6.246 -10.945 -12.117 1 98.94 178 VAL A C 1
ATOM 1308 O O . VAL A 1 178 ? 6.266 -10.172 -13.078 1 98.94 178 VAL A O 1
ATOM 1311 N N . GLN A 1 179 ? 5.129 -11.531 -11.719 1 98.94 179 GLN A N 1
ATOM 1312 C CA . GLN A 1 179 ? 3.809 -11.289 -12.281 1 98.94 179 GLN A CA 1
ATOM 1313 C C . GLN A 1 179 ? 2.854 -10.727 -11.234 1 98.94 179 GLN A C 1
ATOM 1315 O O . GLN A 1 179 ? 2.811 -11.211 -10.102 1 98.94 179 GLN A O 1
ATOM 1320 N N . ALA A 1 180 ? 2.18 -9.672 -11.586 1 98.94 180 ALA A N 1
ATOM 1321 C CA . ALA A 1 180 ? 0.988 -9.25 -10.852 1 98.94 180 ALA A CA 1
ATOM 1322 C C . ALA A 1 180 ? -0.282 -9.68 -11.578 1 98.94 180 ALA A C 1
ATOM 1324 O O . ALA A 1 180 ? -0.442 -9.406 -12.773 1 98.94 180 ALA A O 1
ATOM 1325 N N . VAL A 1 181 ? -1.149 -10.375 -10.906 1 98.94 181 VAL A N 1
ATOM 1326 C CA . VAL A 1 181 ? -2.473 -10.703 -11.422 1 98.94 181 VAL A CA 1
ATOM 1327 C C . VAL A 1 181 ? -3.527 -9.844 -10.734 1 98.94 181 VAL A C 1
ATOM 1329 O O . VAL A 1 181 ? -3.541 -9.727 -9.508 1 98.94 181 VAL A O 1
ATOM 1332 N N . LEU A 1 182 ? -4.355 -9.18 -11.539 1 98.88 182 LEU A N 1
ATOM 1333 C CA . LEU A 1 182 ? -5.387 -8.312 -10.984 1 98.88 182 LEU A CA 1
ATOM 1334 C C . LEU A 1 182 ? -6.777 -8.852 -11.289 1 98.88 182 LEU A C 1
ATOM 1336 O O . LEU A 1 182 ? -7.375 -8.492 -12.312 1 98.88 182 LEU A O 1
ATOM 1340 N N . PRO A 1 183 ? -7.277 -9.695 -10.406 1 98.38 183 PRO A N 1
ATOM 1341 C CA . PRO A 1 183 ? -8.656 -10.164 -10.578 1 98.38 183 PRO A CA 1
ATOM 1342 C C . PRO A 1 183 ? -9.688 -9.062 -10.375 1 98.38 183 PRO A C 1
ATOM 1344 O O . PRO A 1 183 ? -9.461 -8.133 -9.594 1 98.38 183 PRO A O 1
ATOM 1347 N N . ALA A 1 184 ? -10.734 -9.141 -11.148 1 96 184 ALA A N 1
ATOM 1348 C CA . ALA A 1 184 ? -11.977 -8.492 -10.734 1 96 184 ALA A CA 1
ATOM 1349 C C . ALA A 1 184 ? -12.805 -9.414 -9.836 1 96 184 ALA A C 1
ATOM 1351 O O . ALA A 1 184 ? -12.25 -10.25 -9.125 1 96 184 ALA A O 1
ATOM 1352 N N . SER A 1 185 ? -14.148 -9.117 -9.664 1 94.12 185 SER A N 1
ATOM 1353 C CA . SER A 1 185 ? -14.961 -9.992 -8.828 1 94.12 185 SER A CA 1
ATOM 1354 C C . SER A 1 185 ? -14.891 -11.438 -9.305 1 94.12 185 SER A C 1
ATOM 1356 O O . SER A 1 185 ? -15.219 -11.734 -10.461 1 94.12 185 SER A O 1
ATOM 1358 N N . THR A 1 186 ? -14.398 -12.266 -8.469 1 94.62 186 THR A N 1
ATOM 1359 C CA . THR A 1 186 ? -14.219 -13.688 -8.75 1 94.62 186 THR A CA 1
ATOM 1360 C C . THR A 1 186 ? -14.969 -14.539 -7.734 1 94.62 186 THR A C 1
ATOM 1362 O O . THR A 1 186 ? -15.008 -14.203 -6.547 1 94.62 186 THR A O 1
ATOM 1365 N N . ARG A 1 187 ? -15.562 -15.594 -8.203 1 92.5 187 ARG A N 1
ATOM 1366 C CA . ARG A 1 187 ? -16.375 -16.453 -7.348 1 92.5 187 ARG A CA 1
ATOM 1367 C C . ARG A 1 187 ? -15.492 -17.25 -6.387 1 92.5 187 ARG A C 1
ATOM 1369 O O . ARG A 1 187 ? -15.008 -18.328 -6.738 1 92.5 187 ARG A O 1
ATOM 1376 N N . THR A 1 188 ? -15.344 -16.734 -5.203 1 92.75 188 THR A N 1
ATOM 1377 C CA . THR A 1 188 ? -14.555 -17.375 -4.156 1 92.75 188 THR A CA 1
ATOM 1378 C C . THR A 1 188 ? -15.172 -17.109 -2.783 1 92.75 188 THR A C 1
ATOM 1380 O O . THR A 1 188 ? -16.141 -16.344 -2.662 1 92.75 188 THR A O 1
ATOM 1383 N N . GLU A 1 189 ? -14.594 -17.703 -1.818 1 88.94 189 GLU A N 1
ATOM 1384 C CA . GLU A 1 189 ? -15.086 -17.594 -0.448 1 88.94 189 GLU A CA 1
ATOM 1385 C C . GLU A 1 189 ? -14.641 -16.266 0.185 1 88.94 189 GLU A C 1
ATOM 1387 O O . GLU A 1 189 ? -15.023 -15.961 1.315 1 88.94 189 GLU A O 1
ATOM 1392 N N . ILE A 1 190 ? -13.852 -15.445 -0.531 1 87.25 190 ILE A N 1
ATOM 1393 C CA . ILE A 1 190 ? -13.344 -14.188 0.009 1 87.25 190 ILE A CA 1
ATOM 1394 C C . ILE A 1 190 ? -14.508 -13.289 0.398 1 87.25 190 ILE A C 1
ATOM 1396 O O . ILE A 1 190 ? -14.438 -12.57 1.398 1 87.25 190 ILE A O 1
ATOM 1400 N N . TRP A 1 191 ? -15.586 -13.359 -0.293 1 89 191 TRP A N 1
ATOM 1401 C CA . TRP A 1 191 ? -16.75 -12.5 -0.085 1 89 191 TRP A CA 1
ATOM 1402 C C . TRP A 1 191 ? -17.469 -12.875 1.2 1 89 191 TRP A C 1
ATOM 1404 O O . TRP A 1 191 ? -17.672 -12.031 2.078 1 89 191 TRP A O 1
ATOM 1414 N N . ASP A 1 192 ? -17.766 -14.172 1.271 1 89.06 192 ASP A N 1
ATOM 1415 C CA . ASP A 1 192 ? -18.438 -14.648 2.479 1 89.06 192 ASP A CA 1
ATOM 1416 C C . ASP A 1 192 ? -17.578 -14.375 3.719 1 89.06 192 ASP A C 1
ATOM 1418 O O . ASP A 1 192 ? -18.109 -13.945 4.75 1 89.06 192 ASP A O 1
ATOM 1422 N N . ARG A 1 193 ? -16.344 -14.578 3.637 1 89.81 193 ARG A N 1
ATOM 1423 C CA . ARG A 1 193 ? -15.43 -14.359 4.758 1 89.81 193 ARG A CA 1
ATOM 1424 C C . ARG A 1 193 ? -15.359 -12.883 5.133 1 89.81 193 ARG A C 1
ATOM 1426 O O . ARG A 1 193 ? -15.156 -12.547 6.301 1 89.81 193 ARG A O 1
ATOM 1433 N N . ALA A 1 194 ? -15.578 -12.047 4.141 1 89.88 194 ALA A N 1
ATOM 1434 C CA . ALA A 1 194 ? -15.539 -10.602 4.367 1 89.88 194 ALA A CA 1
ATOM 1435 C C . ALA A 1 194 ? -16.891 -10.086 4.844 1 89.88 194 ALA A C 1
ATOM 1437 O O . ALA A 1 194 ? -17.031 -8.914 5.199 1 89.88 194 ALA A O 1
ATOM 1438 N N . GLY A 1 195 ? -17.844 -10.945 4.855 1 87.62 195 GLY A N 1
ATOM 1439 C CA . GLY A 1 195 ? -19.203 -10.531 5.223 1 87.62 195 GLY A CA 1
ATOM 1440 C C . GLY A 1 195 ? -19.953 -9.898 4.07 1 87.62 195 GLY A C 1
ATOM 1441 O O . GLY A 1 195 ? -20.875 -9.109 4.289 1 87.62 195 GLY A O 1
ATOM 1442 N N . ILE A 1 196 ? -19.5 -10.156 2.875 1 85.19 196 ILE A N 1
ATOM 1443 C CA . ILE A 1 196 ? -20.172 -9.664 1.671 1 85.19 196 ILE A CA 1
ATOM 1444 C C . ILE A 1 196 ? -20.969 -10.789 1.021 1 85.19 196 ILE A C 1
ATOM 1446 O O . ILE A 1 196 ? -20.438 -11.875 0.781 1 85.19 196 ILE A O 1
ATOM 1450 N N . ASP A 1 197 ? -22.219 -10.547 0.782 1 82.56 197 ASP A N 1
ATOM 1451 C CA . ASP A 1 197 ? -23.062 -11.531 0.112 1 82.56 197 ASP A CA 1
ATOM 1452 C C . ASP A 1 197 ? -22.766 -11.586 -1.385 1 82.56 197 ASP A C 1
ATOM 1454 O O . ASP A 1 197 ? -23.078 -10.641 -2.119 1 82.56 197 ASP A O 1
ATOM 1458 N N . ILE A 1 198 ? -22.219 -12.672 -1.796 1 81.19 198 ILE A N 1
ATOM 1459 C CA . ILE A 1 198 ? -21.812 -12.844 -3.182 1 81.19 198 ILE A CA 1
ATOM 1460 C C . ILE A 1 198 ? -23 -12.648 -4.113 1 81.19 198 ILE A C 1
ATOM 1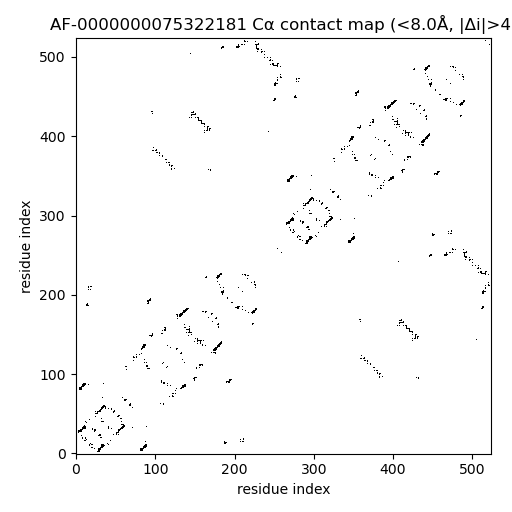462 O O . ILE A 1 198 ? -22.844 -12.242 -5.266 1 81.19 198 ILE A O 1
ATOM 1466 N N . ASN A 1 199 ? -24.125 -12.914 -3.578 1 80.12 199 ASN A N 1
ATOM 1467 C CA . ASN A 1 199 ? -25.328 -12.812 -4.398 1 80.12 199 ASN A CA 1
ATOM 1468 C C . ASN A 1 199 ? -25.672 -11.359 -4.707 1 80.12 199 ASN A C 1
ATOM 1470 O O . ASN A 1 199 ? -26.5 -11.086 -5.578 1 80.12 199 ASN A O 1
ATOM 1474 N N . THR A 1 200 ? -25.016 -10.484 -4.059 1 78.38 200 THR A N 1
ATOM 1475 C CA . THR A 1 200 ? -25.234 -9.062 -4.316 1 78.38 200 THR A CA 1
ATOM 1476 C C . THR A 1 200 ? -24.312 -8.562 -5.41 1 78.38 200 THR A C 1
ATOM 1478 O O . THR A 1 200 ? -24.5 -7.461 -5.938 1 78.38 200 THR A O 1
ATOM 1481 N N . LEU A 1 201 ? -23.344 -9.367 -5.664 1 80 201 LEU A N 1
ATOM 1482 C CA . LEU A 1 201 ? -22.406 -8.984 -6.711 1 80 201 LEU A CA 1
ATOM 1483 C C . LEU A 1 201 ? -22.938 -9.375 -8.086 1 80 201 LEU A C 1
ATOM 1485 O O . LEU A 1 201 ? -23.547 -10.438 -8.242 1 80 201 LEU A O 1
ATOM 1489 N N . SER A 1 202 ? -22.891 -8.25 -8.961 1 79.75 202 SER A N 1
ATOM 1490 C CA . SER A 1 202 ? -23.266 -8.508 -10.352 1 79.75 202 SER A CA 1
ATOM 1491 C C . SER A 1 202 ? -22.047 -8.875 -11.188 1 79.75 202 SER A C 1
ATOM 1493 O O . SER A 1 202 ? -20.953 -8.375 -10.945 1 79.75 202 SER A O 1
ATOM 1495 N N . ASP A 1 203 ? -22.141 -9.922 -11.953 1 88.69 203 ASP A N 1
ATOM 1496 C CA . ASP A 1 203 ? -21.125 -10.312 -12.93 1 88.69 203 ASP A CA 1
ATOM 1497 C C . ASP A 1 203 ? -19.859 -10.82 -12.234 1 88.69 203 ASP A C 1
ATOM 1499 O O . ASP A 1 203 ? -18.953 -10.031 -11.922 1 88.69 203 ASP A O 1
ATOM 1503 N N . ILE A 1 204 ? -19.719 -11.945 -11.906 1 94.12 204 ILE A N 1
ATOM 1504 C CA . ILE A 1 204 ? -18.625 -12.609 -11.211 1 94.12 204 ILE A CA 1
ATOM 1505 C C . ILE A 1 204 ? -17.938 -13.594 -12.156 1 94.12 204 ILE A C 1
ATOM 1507 O O . ILE A 1 204 ? -18.594 -14.328 -12.883 1 94.12 204 ILE A O 1
ATOM 1511 N N . MET A 1 205 ? -16.641 -13.531 -12.195 1 96.44 205 MET A N 1
ATOM 1512 C CA . MET A 1 205 ? -15.891 -14.484 -12.992 1 96.44 205 MET A CA 1
ATOM 1513 C C . MET A 1 205 ? -15.695 -15.797 -12.234 1 96.44 205 MET A C 1
ATOM 1515 O O . MET A 1 205 ? -15.43 -15.789 -11.031 1 96.44 205 MET A O 1
ATOM 1519 N N . GLU A 1 206 ? -15.836 -16.906 -12.961 1 96.56 206 GLU A N 1
ATOM 1520 C CA . GLU A 1 206 ? -15.516 -18.188 -12.359 1 96.56 206 GLU A CA 1
ATOM 1521 C C . GLU A 1 206 ? -14.023 -18.312 -12.07 1 96.56 206 GLU A C 1
ATOM 1523 O O . GLU A 1 206 ? -13.195 -17.891 -12.875 1 96.56 206 GLU A O 1
ATOM 1528 N N . VAL A 1 207 ? -13.711 -18.938 -10.945 1 97.75 207 VAL A N 1
ATOM 1529 C CA . VAL A 1 207 ? -12.336 -18.969 -10.461 1 97.75 207 VAL A CA 1
ATOM 1530 C C . VAL A 1 207 ? -11.461 -19.719 -11.469 1 97.75 207 VAL A C 1
ATOM 1532 O O . VAL A 1 207 ? -10.312 -19.312 -11.711 1 97.75 207 VAL A O 1
ATOM 1535 N N . GLY A 1 208 ? -11.922 -20.781 -12.062 1 98.06 208 GLY A N 1
ATOM 1536 C CA . GLY A 1 208 ? -11.164 -21.5 -13.094 1 98.06 208 GLY A CA 1
ATOM 1537 C C . GLY A 1 208 ? -10.789 -20.609 -14.266 1 98.06 208 GLY A C 1
ATOM 1538 O O . GLY A 1 208 ? -9.656 -20.656 -14.75 1 98.06 208 GLY A O 1
ATOM 1539 N N . ASP A 1 209 ? -11.758 -19.797 -14.727 1 97.94 209 ASP A N 1
ATOM 1540 C CA . ASP A 1 209 ? -11.516 -18.875 -15.836 1 97.94 209 ASP A CA 1
ATOM 1541 C C . ASP A 1 209 ? -10.438 -17.859 -15.477 1 97.94 209 ASP A C 1
ATOM 1543 O O . ASP A 1 209 ? -9.555 -17.578 -16.281 1 97.94 209 ASP A O 1
ATOM 1547 N N . LEU A 1 210 ? -10.516 -17.359 -14.281 1 98.38 210 LEU A N 1
ATOM 1548 C CA . LEU A 1 210 ? -9.539 -16.375 -13.82 1 98.38 210 LEU A CA 1
ATOM 1549 C C . LEU A 1 210 ? -8.133 -16.969 -13.836 1 98.38 210 LEU A C 1
ATOM 1551 O O . LEU A 1 210 ? -7.207 -16.375 -14.398 1 98.38 210 LEU A O 1
ATOM 1555 N N . VAL A 1 211 ? -7.969 -18.141 -13.234 1 98.81 211 VAL A N 1
ATOM 1556 C CA . VAL A 1 211 ? -6.648 -18.75 -13.078 1 98.81 211 VAL A CA 1
ATOM 1557 C C . VAL A 1 211 ? -6.102 -19.172 -14.438 1 98.81 211 VAL A C 1
ATOM 1559 O O . VAL A 1 211 ? -4.918 -18.984 -14.727 1 98.81 211 VAL A O 1
ATOM 1562 N N . ASP A 1 212 ? -6.949 -19.719 -15.312 1 98.62 212 ASP A N 1
ATOM 1563 C CA . ASP A 1 212 ? -6.512 -20.094 -16.656 1 98.62 212 ASP A CA 1
ATOM 1564 C C . ASP A 1 212 ? -6.012 -18.875 -17.438 1 98.62 212 ASP A C 1
ATOM 1566 O O . ASP A 1 212 ? -4.973 -18.953 -18.094 1 98.62 212 ASP A O 1
ATOM 1570 N N . ALA A 1 213 ? -6.77 -17.781 -17.328 1 98.62 213 ALA A N 1
ATOM 1571 C CA . ALA A 1 213 ? -6.34 -16.562 -17.984 1 98.62 213 ALA A CA 1
ATOM 1572 C C . ALA A 1 213 ? -5.023 -16.047 -17.406 1 98.62 213 ALA A C 1
ATOM 1574 O O . ALA A 1 213 ? -4.133 -15.625 -18.141 1 98.62 213 ALA A O 1
ATOM 1575 N N . ALA A 1 214 ? -4.91 -16.094 -16.094 1 98.75 214 ALA A N 1
ATOM 1576 C CA . ALA A 1 214 ? -3.689 -15.648 -15.43 1 98.75 214 ALA A CA 1
ATOM 1577 C C . ALA A 1 214 ? -2.49 -16.484 -15.875 1 98.75 214 ALA A C 1
ATOM 1579 O O . ALA A 1 214 ? -1.388 -15.953 -16.031 1 98.75 214 ALA A O 1
ATOM 1580 N N . LEU A 1 215 ? -2.684 -17.766 -16.062 1 98.75 215 LEU A N 1
ATOM 1581 C CA . LEU A 1 215 ? -1.596 -18.656 -16.453 1 98.75 215 LEU A CA 1
ATOM 1582 C C . LEU A 1 215 ? -1.214 -18.453 -17.922 1 98.75 215 LEU A C 1
ATOM 1584 O O . LEU A 1 215 ? -0.053 -18.625 -18.297 1 98.75 215 LEU A O 1
ATOM 1588 N N . VAL A 1 216 ? -2.191 -18.047 -18.781 1 98.62 216 VAL A N 1
ATOM 1589 C CA . VAL A 1 216 ? -1.833 -17.625 -20.125 1 98.62 216 VAL A CA 1
ATOM 1590 C C . VAL A 1 216 ? -0.871 -16.438 -20.047 1 98.62 216 VAL A C 1
ATOM 1592 O O . VAL A 1 216 ? 0.16 -16.422 -20.734 1 98.62 216 VAL A O 1
ATOM 1595 N N . GLY A 1 217 ? -1.198 -15.453 -19.219 1 98.62 217 GLY A N 1
ATOM 1596 C CA . GLY A 1 217 ? -0.286 -14.336 -19.016 1 98.62 217 GLY A CA 1
ATOM 1597 C C . GLY A 1 217 ? 1.065 -14.773 -18.469 1 98.62 217 GLY A C 1
ATOM 1598 O O . GLY A 1 217 ? 2.102 -14.258 -18.906 1 98.62 217 GLY A O 1
ATOM 1599 N N . PHE A 1 218 ? 1.004 -15.727 -17.578 1 98.69 218 PHE A N 1
ATOM 1600 C CA . PHE A 1 218 ? 2.23 -16.25 -17 1 98.69 218 PHE A CA 1
ATOM 1601 C C . PHE A 1 218 ? 3.131 -16.844 -18.078 1 98.69 218 PHE A C 1
ATOM 1603 O O . PHE A 1 218 ? 4.324 -16.547 -18.125 1 98.69 218 PHE A O 1
ATOM 1610 N N . ASP A 1 219 ? 2.547 -17.656 -18.875 1 98.25 219 ASP A N 1
ATOM 1611 C CA . ASP A 1 219 ? 3.291 -18.328 -19.938 1 98.25 219 ASP A CA 1
ATOM 1612 C C . ASP A 1 219 ? 3.857 -17.312 -20.938 1 98.25 219 ASP A C 1
ATOM 1614 O O . ASP A 1 219 ? 4.918 -17.547 -21.516 1 98.25 219 ASP A O 1
ATOM 1618 N N . ARG A 1 220 ? 3.225 -16.203 -21.078 1 97.81 220 ARG A N 1
ATOM 1619 C CA . ARG A 1 220 ? 3.662 -15.156 -22 1 97.81 220 ARG A CA 1
ATOM 1620 C C . ARG A 1 220 ? 4.621 -14.188 -21.297 1 97.81 220 ARG A C 1
ATOM 1622 O O . ARG A 1 220 ? 5.074 -13.219 -21.906 1 97.81 220 ARG A O 1
ATOM 1629 N N . ARG A 1 221 ? 4.805 -14.391 -19.969 1 98.31 221 ARG A N 1
ATOM 1630 C CA . ARG A 1 221 ? 5.676 -13.578 -19.125 1 98.31 221 ARG A CA 1
ATOM 1631 C C . ARG A 1 221 ? 5.172 -12.141 -19.047 1 98.31 221 ARG A C 1
ATOM 1633 O O . ARG A 1 221 ? 5.965 -11.195 -19.094 1 98.31 221 ARG A O 1
ATOM 1640 N N . GLU A 1 222 ? 3.848 -11.992 -19.094 1 98.5 222 GLU A N 1
ATOM 1641 C CA . GLU A 1 222 ? 3.258 -10.688 -18.812 1 98.5 222 GLU A CA 1
ATOM 1642 C C . GLU A 1 222 ? 3.57 -10.234 -17.391 1 98.5 222 GLU A C 1
ATOM 1644 O O . GLU A 1 222 ? 3.512 -11.031 -16.453 1 98.5 222 GLU A O 1
ATOM 1649 N N . THR A 1 223 ? 3.928 -8.969 -17.25 1 98.69 223 THR A N 1
ATOM 1650 C CA . THR A 1 223 ? 4.273 -8.484 -15.914 1 98.69 223 THR A CA 1
ATOM 1651 C C . THR A 1 223 ? 3.018 -8.133 -15.117 1 98.69 223 THR A C 1
ATOM 1653 O O . THR A 1 223 ? 3 -8.242 -13.891 1 98.69 223 THR A O 1
ATOM 1656 N N . VAL A 1 224 ? 1.995 -7.637 -15.773 1 98.88 224 VAL A N 1
ATOM 1657 C CA . VAL A 1 224 ? 0.692 -7.363 -15.172 1 98.88 224 VAL A CA 1
ATOM 1658 C C . VAL A 1 224 ? -0.406 -8.023 -16 1 98.88 224 VAL A C 1
ATOM 1660 O O . VAL A 1 224 ? -0.559 -7.723 -17.188 1 98.88 224 VAL A O 1
ATOM 1663 N N . THR A 1 225 ? -1.098 -8.938 -15.43 1 98.81 225 THR A N 1
ATOM 1664 C CA . THR A 1 225 ? -2.191 -9.648 -16.078 1 98.81 225 THR A CA 1
ATOM 1665 C C . THR A 1 225 ? -3.533 -9.25 -15.477 1 98.81 225 THR A C 1
ATOM 1667 O O . THR A 1 225 ? -3.756 -9.422 -14.273 1 98.81 225 THR A O 1
ATOM 1670 N N . ILE A 1 226 ? -4.375 -8.711 -16.297 1 98.81 226 ILE A N 1
ATOM 1671 C CA . ILE A 1 226 ? -5.719 -8.32 -15.891 1 98.81 226 ILE A CA 1
ATOM 1672 C C . ILE A 1 226 ? -6.754 -9.086 -16.719 1 98.81 226 ILE A C 1
ATOM 1674 O O . ILE A 1 226 ? -7.207 -8.609 -17.75 1 98.81 226 ILE A O 1
ATOM 1678 N N . PRO A 1 227 ? -7.195 -10.211 -16.203 1 98.56 227 PRO A N 1
ATOM 1679 C CA . PRO A 1 227 ? -8.008 -11.133 -17 1 98.56 227 PRO A CA 1
ATOM 1680 C C . PRO A 1 227 ? -9.305 -10.484 -17.5 1 98.56 227 PRO A C 1
ATOM 1682 O O . PRO A 1 227 ? -9.766 -10.797 -18.609 1 98.56 227 PRO A O 1
ATOM 1685 N N . ALA A 1 228 ? -9.844 -9.516 -16.766 1 98.19 228 ALA A N 1
ATOM 1686 C CA . ALA A 1 228 ? -11.156 -8.953 -17.062 1 98.19 228 ALA A CA 1
ATOM 1687 C C . ALA A 1 228 ? -11.031 -7.719 -17.953 1 98.19 228 ALA A C 1
ATOM 1689 O O . ALA A 1 228 ? -12.031 -7.141 -18.375 1 98.19 228 ALA A O 1
ATOM 1690 N N . LEU A 1 229 ? -9.844 -7.246 -18.25 1 98.5 229 LEU A N 1
ATOM 1691 C CA . LEU A 1 229 ? -9.641 -6.051 -19.062 1 98.5 229 LEU A CA 1
ATOM 1692 C C . LEU A 1 229 ? -9.766 -6.375 -20.547 1 98.5 229 LEU A C 1
ATOM 1694 O O . LEU A 1 229 ? -8.867 -6.988 -21.125 1 98.5 229 LEU A O 1
ATOM 1698 N N . GLN A 1 230 ? -10.82 -5.906 -21.141 1 97.69 230 GLN A N 1
ATOM 1699 C CA . GLN A 1 230 ? -11.156 -6.32 -22.5 1 97.69 230 GLN A CA 1
ATOM 1700 C C . GLN A 1 230 ? -10.195 -5.711 -23.516 1 97.69 230 GLN A C 1
ATOM 1702 O O . GLN A 1 230 ? -9.773 -6.383 -24.453 1 97.69 230 GLN A O 1
ATOM 1707 N N . GLU A 1 231 ? -9.836 -4.469 -23.297 1 97.31 231 GLU A N 1
ATOM 1708 C CA . GLU A 1 231 ? -8.898 -3.77 -24.172 1 97.31 231 GLU A CA 1
ATOM 1709 C C . GLU A 1 231 ? -7.555 -3.561 -23.469 1 97.31 231 GLU A C 1
ATOM 1711 O O . GLU A 1 231 ? -7.363 -2.561 -22.766 1 97.31 231 GLU A O 1
ATOM 1716 N N . GLY A 1 232 ? -6.629 -4.465 -23.781 1 96.44 232 GLY A N 1
ATOM 1717 C CA . GLY A 1 232 ? -5.328 -4.43 -23.125 1 96.44 232 GLY A CA 1
ATOM 1718 C C . GLY A 1 232 ? -4.617 -3.1 -23.281 1 96.44 232 GLY A C 1
ATOM 1719 O O . GLY A 1 232 ? -3.826 -2.707 -22.422 1 96.44 232 GLY A O 1
ATOM 1720 N N . GLU A 1 233 ? -4.938 -2.33 -24.328 1 97.81 233 GLU A N 1
ATOM 1721 C CA . GLU A 1 233 ? -4.305 -1.048 -24.625 1 97.81 233 GLU A CA 1
ATOM 1722 C C . GLU A 1 233 ? -4.602 -0.022 -23.531 1 97.81 233 GLU A C 1
ATOM 1724 O O . GLU A 1 233 ? -3.875 0.965 -23.391 1 97.81 233 GLU A O 1
ATOM 1729 N N . ARG A 1 234 ? -5.664 -0.241 -22.734 1 98.5 234 ARG A N 1
ATOM 1730 C CA . ARG A 1 234 ? -5.996 0.689 -21.672 1 98.5 234 ARG A CA 1
ATOM 1731 C C . ARG A 1 234 ? -4.949 0.646 -20.562 1 98.5 234 ARG A C 1
ATOM 1733 O O . ARG A 1 234 ? -4.688 1.658 -19.906 1 98.5 234 ARG A O 1
ATOM 1740 N N . TRP A 1 235 ? -4.363 -0.512 -20.328 1 98.62 235 TRP A N 1
ATOM 1741 C CA . TRP A 1 235 ? -3.246 -0.59 -19.391 1 98.62 235 TRP A CA 1
ATOM 1742 C C . TRP A 1 235 ? -2.064 0.241 -19.891 1 98.62 235 TRP A C 1
ATOM 1744 O O . TRP A 1 235 ? -1.452 0.979 -19.109 1 98.62 235 TRP A O 1
ATOM 1754 N N . ASP A 1 236 ? -1.76 0.133 -21.188 1 98.31 236 ASP A N 1
ATOM 1755 C CA . ASP A 1 236 ? -0.669 0.899 -21.781 1 98.31 236 ASP A CA 1
ATOM 1756 C C . ASP A 1 236 ? -0.935 2.398 -21.672 1 98.31 236 ASP A C 1
ATOM 1758 O O . ASP A 1 236 ? -0.017 3.184 -21.422 1 98.31 236 ASP A O 1
ATOM 1762 N N . ALA A 1 237 ? -2.184 2.766 -21.906 1 98.69 237 ALA A N 1
ATOM 1763 C CA . ALA A 1 237 ? -2.566 4.172 -21.797 1 98.69 237 ALA A CA 1
ATOM 1764 C C . ALA A 1 237 ? -2.354 4.695 -20.375 1 98.69 237 ALA A C 1
ATOM 1766 O O . ALA A 1 237 ? -1.897 5.824 -20.188 1 98.69 237 ALA A O 1
ATOM 1767 N N . LEU A 1 238 ? -2.697 3.891 -19.422 1 98.81 238 LEU A N 1
ATOM 1768 C CA . LEU A 1 238 ? -2.492 4.262 -18.031 1 98.81 238 LEU A CA 1
ATOM 1769 C C . LEU A 1 238 ? -1.009 4.449 -17.734 1 98.81 238 LEU A C 1
ATOM 1771 O O . LEU A 1 238 ? -0.618 5.434 -17.094 1 98.81 238 LEU A O 1
ATOM 1775 N N . GLN A 1 239 ? -0.183 3.494 -18.172 1 98.62 239 GLN A N 1
ATOM 1776 C CA . GLN A 1 239 ? 1.256 3.598 -17.969 1 98.62 239 GLN A CA 1
ATOM 1777 C C . GLN A 1 239 ? 1.831 4.824 -18.672 1 98.62 239 GLN A C 1
ATOM 1779 O O . GLN A 1 239 ? 2.711 5.5 -18.141 1 98.62 239 GLN A O 1
ATOM 1784 N N . THR A 1 240 ? 1.338 5.09 -19.875 1 98.62 240 THR A N 1
ATOM 1785 C CA . THR A 1 240 ? 1.797 6.254 -20.625 1 98.62 240 THR A CA 1
ATOM 1786 C C . THR A 1 240 ? 1.453 7.543 -19.891 1 98.62 240 THR A C 1
ATOM 1788 O O . THR A 1 240 ? 2.285 8.445 -19.781 1 98.62 240 THR A O 1
ATOM 1791 N N . ALA A 1 241 ? 0.22 7.629 -19.375 1 98.75 241 ALA A N 1
ATOM 1792 C CA . ALA A 1 241 ? -0.189 8.805 -18.609 1 98.75 241 ALA A CA 1
ATOM 1793 C C . ALA A 1 241 ? 0.668 8.969 -17.359 1 98.75 241 ALA A C 1
ATOM 1795 O O . ALA A 1 241 ? 1.059 10.086 -17.016 1 98.75 241 ALA A O 1
ATOM 1796 N N . ARG A 1 242 ? 0.911 7.883 -16.672 1 98.75 242 ARG A N 1
ATOM 1797 C CA . ARG A 1 242 ? 1.754 7.898 -15.484 1 98.75 242 ARG A CA 1
ATOM 1798 C C . ARG A 1 242 ? 3.148 8.422 -15.805 1 98.75 242 ARG A C 1
ATOM 1800 O O . ARG A 1 242 ? 3.658 9.312 -15.117 1 98.75 242 ARG A O 1
ATOM 1807 N N . GLN A 1 243 ? 3.768 7.91 -16.891 1 98.38 243 GLN A N 1
ATOM 1808 C CA . GLN A 1 243 ? 5.09 8.352 -17.312 1 98.38 243 GLN A CA 1
ATOM 1809 C C . GLN A 1 243 ? 5.07 9.812 -17.734 1 98.38 243 GLN A C 1
ATOM 1811 O O . GLN A 1 243 ? 6.047 10.539 -17.531 1 98.38 243 GLN A O 1
ATOM 1816 N N . GLY A 1 244 ? 3.99 10.195 -18.375 1 98.44 244 GLY A N 1
ATOM 1817 C CA . GLY A 1 244 ? 3.818 11.602 -18.719 1 98.44 244 GLY A CA 1
ATOM 1818 C C . GLY A 1 244 ? 3.82 12.516 -17.516 1 98.44 244 GLY A C 1
ATOM 1819 O O . GLY A 1 244 ? 4.398 13.602 -17.562 1 98.44 244 GLY A O 1
ATOM 1820 N N . LEU A 1 245 ? 3.141 12.109 -16.453 1 98.56 245 LEU A N 1
ATOM 1821 C CA . LEU A 1 245 ? 3.133 12.875 -15.211 1 98.56 245 LEU A CA 1
ATOM 1822 C C . LEU A 1 245 ? 4.543 12.992 -14.641 1 98.56 245 LEU A C 1
ATOM 1824 O O . LEU A 1 245 ? 4.98 14.086 -14.273 1 98.56 245 LEU A O 1
ATOM 1828 N N . LEU A 1 246 ? 5.266 11.883 -14.602 1 97.81 246 LEU A N 1
ATOM 1829 C CA . LEU A 1 246 ? 6.605 11.859 -14.031 1 97.81 246 LEU A CA 1
ATOM 1830 C C . LEU A 1 246 ? 7.547 12.781 -14.805 1 97.81 246 LEU A C 1
ATOM 1832 O O . LEU A 1 246 ? 8.438 13.398 -14.227 1 97.81 246 LEU A O 1
ATOM 1836 N N . SER A 1 247 ? 7.312 12.891 -16.109 1 97 247 SER A N 1
ATOM 1837 C CA . SER A 1 247 ? 8.172 13.703 -16.969 1 97 247 SER A CA 1
ATOM 1838 C C . SER A 1 247 ? 8.008 15.188 -16.672 1 97 247 SER A C 1
ATOM 1840 O O . SER A 1 247 ? 8.836 16 -17.094 1 97 247 SER A O 1
ATOM 1842 N N . GLN A 1 248 ? 6.941 15.555 -15.945 1 96.5 248 GLN A N 1
ATOM 1843 C CA . GLN A 1 248 ? 6.664 16.969 -15.664 1 96.5 248 GLN A CA 1
ATOM 1844 C C . GLN A 1 248 ? 7.047 17.328 -14.227 1 96.5 248 GLN A C 1
ATOM 1846 O O . GLN A 1 248 ? 6.699 18.406 -13.742 1 96.5 248 GLN A O 1
ATOM 1851 N N . LEU A 1 249 ? 7.707 16.406 -13.531 1 95.94 249 LEU A N 1
ATOM 1852 C CA . LEU A 1 249 ? 8.211 16.703 -12.195 1 95.94 249 LEU A CA 1
ATOM 1853 C C . LEU A 1 249 ? 9.539 17.438 -12.258 1 95.94 249 LEU A C 1
ATOM 1855 O O . LEU A 1 249 ? 10.5 16.953 -12.867 1 95.94 249 LEU A O 1
ATOM 1859 N N . LYS A 1 250 ? 9.594 18.672 -11.781 1 94.25 250 LYS A N 1
ATOM 1860 C CA . LYS A 1 250 ? 10.844 19.359 -11.492 1 94.25 250 LYS A CA 1
ATOM 1861 C C . LYS A 1 250 ? 11.141 19.344 -9.992 1 94.25 250 LYS A C 1
ATOM 1863 O O . LYS A 1 250 ? 10.609 20.172 -9.242 1 94.25 250 LYS A O 1
ATOM 1868 N N . GLN A 1 251 ? 11.961 18.562 -9.547 1 90.5 251 GLN A N 1
ATOM 1869 C CA . GLN A 1 251 ? 12.125 18.156 -8.148 1 90.5 251 GLN A CA 1
ATOM 1870 C C . GLN A 1 251 ? 12.469 19.359 -7.27 1 90.5 251 GLN A C 1
ATOM 1872 O O . GLN A 1 251 ? 12.016 19.453 -6.125 1 90.5 251 GLN A O 1
ATOM 1877 N N . SER A 1 252 ? 13.203 20.266 -7.805 1 92.75 252 SER A N 1
ATOM 1878 C CA . SER A 1 252 ? 13.703 21.344 -6.949 1 92.75 252 SER A CA 1
ATOM 1879 C C . SER A 1 252 ? 12.867 22.609 -7.098 1 92.75 252 SER A C 1
ATOM 1881 O O . SER A 1 252 ? 13.18 23.641 -6.504 1 92.75 252 SER A O 1
ATOM 1883 N N . VAL A 1 253 ? 11.789 22.469 -7.895 1 94.56 253 VAL A N 1
ATOM 1884 C CA . VAL A 1 253 ? 11.039 23.672 -8.227 1 94.56 253 VAL A CA 1
ATOM 1885 C C . VAL A 1 253 ? 9.562 23.484 -7.875 1 94.56 253 VAL A C 1
ATOM 1887 O O . VAL A 1 253 ? 8.922 22.547 -8.359 1 94.56 253 VAL A O 1
ATOM 1890 N N . VAL A 1 254 ? 9.039 24.391 -7.074 1 97.38 254 VAL A N 1
ATOM 1891 C CA . VAL A 1 254 ? 7.613 24.391 -6.777 1 97.38 254 VAL A CA 1
ATOM 1892 C C . VAL A 1 254 ? 6.82 24.75 -8.031 1 97.38 254 VAL A C 1
ATOM 1894 O O . VAL A 1 254 ? 7.168 25.703 -8.742 1 97.38 254 VAL A O 1
ATOM 1897 N N . ALA A 1 255 ? 5.805 23.969 -8.328 1 97.81 255 ALA A N 1
ATOM 1898 C CA . ALA A 1 255 ? 4.945 24.328 -9.453 1 97.81 255 ALA A CA 1
ATOM 1899 C C . ALA A 1 255 ? 4.352 25.719 -9.281 1 97.81 255 ALA A C 1
ATOM 1901 O O . ALA A 1 255 ? 3.973 26.109 -8.172 1 97.81 255 ALA A O 1
ATOM 1902 N N . GLU A 1 256 ? 4.18 26.422 -10.312 1 96.5 256 GLU A N 1
ATOM 1903 C CA . GLU A 1 256 ? 3.734 27.812 -10.305 1 96.5 256 GLU A CA 1
ATOM 1904 C C . GLU A 1 256 ? 2.365 27.953 -9.648 1 96.5 256 GLU A C 1
ATOM 1906 O O . GLU A 1 256 ? 2.092 28.953 -8.977 1 96.5 256 GLU A O 1
ATOM 1911 N N . ARG A 1 257 ? 1.521 27 -9.758 1 95.56 257 ARG A N 1
ATOM 1912 C CA . ARG A 1 257 ? 0.149 27.078 -9.266 1 95.56 257 ARG A CA 1
ATOM 1913 C C . ARG A 1 257 ? 0.114 27.156 -7.746 1 95.56 257 ARG A C 1
ATOM 1915 O O . ARG A 1 257 ? -0.916 27.484 -7.16 1 95.56 257 ARG A O 1
ATOM 1922 N N . TYR A 1 258 ? 1.243 26.828 -7.098 1 97 258 TYR A N 1
ATOM 1923 C CA . TYR A 1 258 ? 1.263 26.875 -5.641 1 97 258 TYR A CA 1
ATOM 1924 C C . TYR A 1 258 ? 1.96 28.141 -5.141 1 97 258 TYR A C 1
ATOM 1926 O O . TYR A 1 258 ? 2.092 28.344 -3.934 1 97 258 TYR A O 1
ATOM 1934 N N . LEU A 1 259 ? 2.531 28.938 -6.012 1 92.06 259 LEU A N 1
ATOM 1935 C CA . LEU A 1 259 ? 3.236 30.156 -5.629 1 92.06 259 LEU A CA 1
ATOM 1936 C C . LEU A 1 259 ? 2.258 31.312 -5.422 1 92.06 259 LEU A C 1
ATOM 1938 O O . LEU A 1 259 ? 1.31 31.469 -6.191 1 92.06 259 LEU A O 1
ATOM 1942 N N . THR A 1 260 ? 1.596 31.391 -4.238 1 66.19 260 THR A N 1
ATOM 1943 C CA . THR A 1 260 ? 0.652 32.438 -3.83 1 66.19 260 THR A CA 1
ATOM 1944 C C . THR A 1 260 ? 0.911 33.719 -4.59 1 66.19 260 THR A C 1
ATOM 1946 O O . THR A 1 260 ? 2.062 34.125 -4.793 1 66.19 260 THR A O 1
ATOM 1949 N N . GLN A 1 261 ? -0.016 34.094 -5.461 1 52.72 261 GLN A N 1
ATOM 1950 C CA . GLN A 1 261 ? -0.025 35.469 -5.949 1 52.72 261 GLN A CA 1
ATOM 1951 C C . GLN A 1 261 ? -0.008 36.469 -4.789 1 52.72 261 GLN A C 1
ATOM 1953 O O . GLN A 1 261 ? -0.847 36.406 -3.889 1 52.72 261 GLN A O 1
ATOM 1958 N N . GLY A 1 262 ? 1.2 36.844 -4.074 1 38.03 262 GLY A N 1
ATOM 1959 C CA . GLY A 1 262 ? 1.124 38.125 -3.396 1 38.03 262 GLY A CA 1
ATOM 1960 C C . GLY A 1 262 ? 0.101 39.062 -4.008 1 38.03 262 GLY A C 1
ATOM 1961 O O . GLY A 1 262 ? -0.245 38.938 -5.184 1 38.03 262 GLY A O 1
ATOM 1962 N N . MET B 1 1 ? -14.797 33.281 20.016 1 39.16 1 MET B N 1
ATOM 1963 C CA . MET B 1 1 ? -13.719 33.219 19.031 1 39.16 1 MET B CA 1
ATOM 1964 C C . MET B 1 1 ? -13.5 31.781 18.531 1 39.16 1 MET B C 1
ATOM 1966 O O . MET B 1 1 ? -13.266 30.875 19.344 1 39.16 1 MET B O 1
ATOM 1970 N N . THR B 1 2 ? -13.992 31.297 17.422 1 53.69 2 THR B N 1
ATOM 1971 C CA . THR B 1 2 ? -14.062 29.891 17.047 1 53.69 2 THR B CA 1
ATOM 1972 C C . THR B 1 2 ? -12.68 29.25 17.094 1 53.69 2 THR B C 1
ATOM 1974 O O . THR B 1 2 ? -11.75 29.719 16.438 1 53.69 2 THR B O 1
ATOM 1977 N N . THR B 1 3 ? -12.328 28.516 18.219 1 80.56 3 THR B N 1
ATOM 1978 C CA . THR B 1 3 ? -11.008 27.969 18.516 1 80.56 3 THR B CA 1
ATOM 1979 C C . THR B 1 3 ? -10.547 27.016 17.406 1 80.56 3 THR B C 1
ATOM 1981 O O . THR B 1 3 ? -11.336 26.219 16.906 1 80.56 3 THR B O 1
ATOM 1984 N N . ARG B 1 4 ? -9.406 27.406 16.703 1 95.38 4 ARG B N 1
ATOM 1985 C CA . ARG B 1 4 ? -8.781 26.562 15.703 1 95.38 4 ARG B CA 1
ATOM 1986 C C . ARG B 1 4 ? -8.523 25.156 16.25 1 95.38 4 ARG B C 1
ATOM 1988 O O . ARG B 1 4 ? -8.133 25 17.422 1 95.38 4 ARG B O 1
ATOM 1995 N N . PRO B 1 5 ? -8.852 24.172 15.492 1 98.19 5 PRO B N 1
ATOM 1996 C CA . PRO B 1 5 ? -8.586 22.828 15.992 1 98.19 5 PRO B CA 1
ATOM 1997 C C . PRO B 1 5 ? -7.102 22.578 16.25 1 98.19 5 PRO B C 1
ATOM 1999 O O . PRO B 1 5 ? -6.246 23.141 15.57 1 98.19 5 PRO B O 1
ATOM 2002 N N . THR B 1 6 ? -6.816 21.75 17.203 1 98.75 6 THR B N 1
ATOM 2003 C CA . THR B 1 6 ? -5.461 21.281 17.469 1 98.75 6 THR B CA 1
ATOM 2004 C C . THR B 1 6 ? -4.988 20.359 16.344 1 98.75 6 THR B C 1
ATOM 2006 O O . THR B 1 6 ? -5.777 19.594 15.781 1 98.75 6 THR B O 1
ATOM 2009 N N . VAL B 1 7 ? -3.691 20.438 15.969 1 98.94 7 VAL B N 1
ATOM 2010 C CA . VAL B 1 7 ? -3.088 19.625 14.93 1 98.94 7 VAL B CA 1
ATOM 2011 C C . VAL B 1 7 ? -2.135 18.594 15.555 1 98.94 7 VAL B C 1
ATOM 2013 O O . VAL B 1 7 ? -1.219 18.969 16.297 1 98.94 7 VAL B O 1
ATOM 2016 N N . LEU B 1 8 ? -2.414 17.312 15.375 1 98.94 8 LEU B N 1
ATOM 2017 C CA . LEU B 1 8 ? -1.454 16.281 15.75 1 98.94 8 LEU B CA 1
ATOM 2018 C C . LEU B 1 8 ? -0.577 15.898 14.562 1 98.94 8 LEU B C 1
ATOM 2020 O O . LEU B 1 8 ? -1.085 15.586 13.484 1 98.94 8 LEU B O 1
ATOM 2024 N N . ILE B 1 9 ? 0.738 15.938 14.727 1 98.94 9 ILE B N 1
ATOM 2025 C CA . ILE B 1 9 ? 1.695 15.688 13.648 1 98.94 9 ILE B CA 1
ATOM 2026 C C . ILE B 1 9 ? 2.637 14.555 14.055 1 98.94 9 ILE B C 1
ATOM 2028 O O . ILE B 1 9 ? 3.303 14.633 15.094 1 98.94 9 ILE B O 1
ATOM 2032 N N . THR B 1 10 ? 2.691 13.508 13.273 1 98.94 10 THR B N 1
ATOM 2033 C CA . THR B 1 10 ? 3.656 12.438 13.516 1 98.94 10 THR B CA 1
ATOM 2034 C C . THR B 1 10 ? 4.961 12.711 12.766 1 98.94 10 THR B C 1
ATOM 2036 O O . THR B 1 10 ? 4.957 13.352 11.711 1 98.94 10 THR B O 1
ATOM 2039 N N . GLY B 1 11 ? 6.059 12.133 13.289 1 98.31 11 GLY B N 1
ATOM 2040 C CA . GLY B 1 11 ? 7.348 12.469 12.711 1 98.31 11 GLY B CA 1
ATOM 2041 C C . GLY B 1 11 ? 7.652 13.953 12.742 1 98.31 11 GLY B C 1
ATOM 2042 O O . GLY B 1 11 ? 8.109 14.523 11.75 1 98.31 11 GLY B O 1
ATOM 2043 N N . ALA B 1 12 ? 7.414 14.586 13.836 1 98.31 12 ALA B N 1
ATOM 2044 C CA . ALA B 1 12 ? 7.379 16.047 13.914 1 98.31 12 ALA B CA 1
ATOM 2045 C C . ALA B 1 12 ? 8.742 16.609 14.297 1 98.31 12 ALA B C 1
ATOM 2047 O O . ALA B 1 12 ? 8.953 17.828 14.266 1 98.31 12 ALA B O 1
ATOM 2048 N N . SER B 1 13 ? 9.727 15.781 14.586 1 95.75 13 SER B N 1
ATOM 2049 C CA . SER B 1 13 ? 10.953 16.25 15.219 1 95.75 13 SER B CA 1
ATOM 2050 C C . SER B 1 13 ? 11.875 16.922 14.203 1 95.75 13 SER B C 1
ATOM 2052 O O . SER B 1 13 ? 12.766 17.688 14.586 1 95.75 13 SER B O 1
ATOM 2054 N N . THR B 1 14 ? 11.75 16.578 12.945 1 94.69 14 THR B N 1
ATOM 2055 C CA . THR B 1 14 ? 12.602 17.156 11.906 1 94.69 14 THR B CA 1
ATOM 2056 C C . THR B 1 14 ? 11.867 17.188 10.562 1 94.69 14 THR B C 1
ATOM 2058 O O . THR B 1 14 ? 10.727 16.734 10.469 1 94.69 14 THR B O 1
ATOM 2061 N N . GLY B 1 15 ? 12.5 17.828 9.641 1 96.75 15 GLY B N 1
ATOM 2062 C CA . GLY B 1 15 ? 12.078 17.719 8.258 1 96.75 15 GLY B CA 1
ATOM 2063 C C . GLY B 1 15 ? 10.688 18.281 8.008 1 96.75 15 GLY B C 1
ATOM 2064 O O . GLY B 1 15 ? 10.352 19.359 8.492 1 96.75 15 GLY B O 1
ATOM 2065 N N . ILE B 1 16 ? 9.961 17.578 7.207 1 98.5 16 ILE B N 1
ATOM 2066 C CA . ILE B 1 16 ? 8.641 18 6.762 1 98.5 16 ILE B CA 1
ATOM 2067 C C . ILE B 1 16 ? 7.723 18.203 7.965 1 98.5 16 ILE B C 1
ATOM 2069 O O . ILE B 1 16 ? 7.016 19.203 8.062 1 98.5 16 ILE B O 1
ATOM 2073 N N . GLY B 1 17 ? 7.758 17.281 8.977 1 98.75 17 GLY B N 1
ATOM 2074 C CA . GLY B 1 17 ? 6.91 17.359 10.156 1 98.75 17 GLY B CA 1
ATOM 2075 C C . GLY B 1 17 ? 7.168 18.594 10.992 1 98.75 17 GLY B C 1
ATOM 2076 O O . GLY B 1 17 ? 6.23 19.234 11.461 1 98.75 17 GLY B O 1
ATOM 2077 N N . ALA B 1 18 ? 8.422 18.922 11.156 1 98.69 18 ALA B N 1
ATOM 2078 C CA . ALA B 1 18 ? 8.781 20.094 11.945 1 98.69 18 ALA B CA 1
ATOM 2079 C C . ALA B 1 18 ? 8.297 21.375 11.273 1 98.69 18 ALA B C 1
ATOM 2081 O O . ALA B 1 18 ? 7.816 22.297 11.938 1 98.69 18 ALA B O 1
ATOM 2082 N N . VAL B 1 19 ? 8.43 21.453 9.953 1 98.75 19 VAL B N 1
ATOM 2083 C CA . VAL B 1 19 ? 8.031 22.641 9.227 1 98.75 19 VAL B CA 1
ATOM 2084 C C . VAL B 1 19 ? 6.508 22.75 9.211 1 98.75 19 VAL B C 1
ATOM 2086 O O . VAL B 1 19 ? 5.957 23.859 9.344 1 98.75 19 VAL B O 1
ATOM 2089 N N . TYR B 1 20 ? 5.762 21.625 9.07 1 98.88 20 TYR B N 1
ATOM 2090 C CA . TYR B 1 20 ? 4.316 21.656 9.234 1 98.88 20 TYR B CA 1
ATOM 2091 C C . TYR B 1 20 ? 3.934 22.203 10.602 1 98.88 20 TYR B C 1
ATOM 2093 O O . TYR B 1 20 ? 3.023 23.031 10.711 1 98.88 20 TYR B O 1
ATOM 2101 N N . ALA B 1 21 ? 4.641 21.719 11.648 1 98.88 21 ALA B N 1
ATOM 2102 C CA . ALA B 1 21 ? 4.367 22.203 13 1 98.88 21 ALA B CA 1
ATOM 2103 C C . ALA B 1 21 ? 4.535 23.719 13.094 1 98.88 21 ALA B C 1
ATOM 2105 O O . ALA B 1 21 ? 3.674 24.406 13.633 1 98.88 21 ALA B O 1
ATOM 2106 N N . GLU B 1 22 ? 5.594 24.203 12.539 1 98.75 22 GLU B N 1
ATOM 2107 C CA . GLU B 1 22 ? 5.871 25.641 12.555 1 98.75 22 GLU B CA 1
ATOM 2108 C C . GLU B 1 22 ? 4.781 26.422 11.82 1 98.75 22 GLU B C 1
ATOM 2110 O O . GLU B 1 22 ? 4.301 27.438 12.32 1 98.75 22 GLU B O 1
ATOM 2115 N N . ARG B 1 23 ? 4.375 25.953 10.641 1 98.81 23 ARG B N 1
ATOM 2116 C CA . ARG B 1 23 ? 3.398 26.672 9.828 1 98.81 23 ARG B CA 1
ATOM 2117 C C . ARG B 1 23 ? 2.023 26.656 10.492 1 98.81 23 ARG B C 1
ATOM 2119 O O . ARG B 1 23 ? 1.315 27.672 10.484 1 98.81 23 ARG B O 1
ATOM 2126 N N . PHE B 1 24 ? 1.633 25.547 11.109 1 98.81 24 PHE B N 1
ATOM 2127 C CA . PHE B 1 24 ? 0.34 25.5 11.781 1 98.81 24 PHE B CA 1
ATOM 2128 C C . PHE B 1 24 ? 0.358 26.344 13.055 1 98.81 24 PHE B C 1
ATOM 2130 O O . PHE B 1 24 ? -0.64 26.984 13.391 1 98.81 24 PHE B O 1
ATOM 2137 N N . ALA B 1 25 ? 1.517 26.359 13.766 1 98.75 25 ALA B N 1
ATOM 2138 C CA . ALA B 1 25 ? 1.651 27.25 14.914 1 98.75 25 ALA B CA 1
ATOM 2139 C C . ALA B 1 25 ? 1.509 28.703 14.492 1 98.75 25 ALA B C 1
ATOM 2141 O O . ALA B 1 25 ? 0.809 29.484 15.148 1 98.75 25 ALA B O 1
ATOM 2142 N N . GLN B 1 26 ? 2.156 29.016 13.391 1 98.19 26 GLN B N 1
ATOM 2143 C CA . GLN B 1 26 ? 2.072 30.375 12.844 1 98.19 26 GLN B CA 1
ATOM 2144 C C . GLN B 1 26 ? 0.627 30.75 12.531 1 98.19 26 GLN B C 1
ATOM 2146 O O . GLN B 1 26 ? 0.241 31.906 12.672 1 98.19 26 GLN B O 1
ATOM 2151 N N . ARG B 1 27 ? -0.14 29.812 12.156 1 97.88 27 ARG B N 1
ATOM 2152 C CA . ARG B 1 27 ? -1.543 30.016 11.812 1 97.88 27 ARG B CA 1
ATOM 2153 C C . ARG B 1 27 ? -2.412 30.047 13.062 1 97.88 27 ARG B C 1
ATOM 2155 O O . ARG B 1 27 ? -3.623 30.266 12.984 1 97.88 27 ARG B O 1
ATOM 2162 N N . GLY B 1 28 ? -1.854 29.734 14.203 1 98 28 GLY B N 1
ATOM 2163 C CA . GLY B 1 28 ? -2.557 29.891 15.461 1 98 28 GLY B CA 1
ATOM 2164 C C . GLY B 1 28 ? -3.109 28.594 16 1 98 28 GLY B C 1
ATOM 2165 O O . GLY B 1 28 ? -3.922 28.594 16.922 1 98 28 GLY B O 1
ATOM 2166 N N . HIS B 1 29 ? -2.717 27.406 15.43 1 98.69 29 HIS B N 1
ATOM 2167 C CA . HIS B 1 29 ? -3.18 26.109 15.906 1 98.69 29 HIS B CA 1
ATOM 2168 C C . HIS B 1 29 ? -2.355 25.625 17.094 1 98.69 29 HIS B C 1
ATOM 2170 O O . HIS B 1 29 ? -1.129 25.75 17.094 1 98.69 29 HIS B O 1
ATOM 2176 N N . ASP B 1 30 ? -3.031 25.109 18.125 1 98.75 30 ASP B N 1
ATOM 2177 C CA . ASP B 1 30 ? -2.324 24.281 19.109 1 98.75 30 ASP B CA 1
ATOM 2178 C C . ASP B 1 30 ? -1.811 23 18.469 1 98.75 30 ASP B C 1
ATOM 2180 O O . ASP B 1 30 ? -2.326 22.562 17.438 1 98.75 30 ASP B O 1
ATOM 2184 N N . LEU B 1 31 ? -0.747 22.422 19.125 1 98.88 31 LEU B N 1
ATOM 2185 C CA . LEU B 1 31 ? -0.094 21.297 18.484 1 98.88 31 LEU B CA 1
ATOM 2186 C C . LEU B 1 31 ? 0.081 20.141 19.469 1 98.88 31 LEU B C 1
ATOM 2188 O O . LEU B 1 31 ? 0.258 20.359 20.656 1 98.88 31 LEU B O 1
ATOM 2192 N N . VAL B 1 32 ? -0.051 18.922 18.938 1 98.94 32 VAL B N 1
ATOM 2193 C CA . VAL B 1 32 ? 0.494 17.703 19.547 1 98.94 32 VAL B CA 1
ATOM 2194 C C . VAL B 1 32 ? 1.576 17.125 18.656 1 98.94 32 VAL B C 1
ATOM 2196 O O . VAL B 1 32 ? 1.288 16.656 17.547 1 98.94 32 VAL B O 1
ATOM 2199 N N . LEU B 1 33 ? 2.859 17.125 19.141 1 98.88 33 LEU B N 1
ATOM 2200 C CA . LEU B 1 33 ? 3.998 16.656 18.359 1 98.88 33 LEU B CA 1
ATOM 2201 C C . LEU B 1 33 ? 4.383 15.234 18.75 1 98.88 33 LEU B C 1
ATOM 2203 O O . LEU B 1 33 ? 4.664 14.961 19.906 1 98.88 33 LEU B O 1
ATOM 2207 N N . VAL B 1 34 ? 4.398 14.344 17.781 1 98.94 34 VAL B N 1
ATOM 2208 C CA . VAL B 1 34 ? 4.676 12.93 18.016 1 98.94 34 VAL B CA 1
ATOM 2209 C C . VAL B 1 34 ? 5.941 12.516 17.281 1 98.94 34 VAL B C 1
ATOM 2211 O O . VAL B 1 34 ? 6.055 12.727 16.062 1 98.94 34 VAL B O 1
ATOM 2214 N N . ALA B 1 35 ? 6.906 11.984 17.891 1 98.56 35 ALA B N 1
ATOM 2215 C CA . ALA B 1 35 ? 8.109 11.391 17.297 1 98.56 35 ALA B CA 1
ATOM 2216 C C . ALA B 1 35 ? 8.867 10.562 18.328 1 98.56 35 ALA B C 1
ATOM 2218 O O . ALA B 1 35 ? 8.422 10.422 19.469 1 98.56 35 ALA B O 1
ATOM 2219 N N . ARG B 1 36 ? 9.984 10 17.969 1 96.88 36 ARG B N 1
ATOM 2220 C CA . ARG B 1 36 ? 10.781 9.148 18.844 1 96.88 36 ARG B CA 1
ATOM 2221 C C . ARG B 1 36 ? 11.742 9.977 19.688 1 96.88 36 ARG B C 1
ATOM 2223 O O . ARG B 1 36 ? 12.086 9.586 20.812 1 96.88 36 ARG B O 1
ATOM 2230 N N . ASP B 1 37 ? 12.156 11.062 19.109 1 95.94 37 ASP B N 1
ATOM 2231 C CA . ASP B 1 37 ? 13.211 11.852 19.734 1 95.94 37 ASP B CA 1
ATOM 2232 C C . ASP B 1 37 ? 12.625 12.914 20.672 1 95.94 37 ASP B C 1
ATOM 2234 O O . ASP B 1 37 ? 12.328 14.031 20.25 1 95.94 37 ASP B O 1
ATOM 2238 N N . HIS B 1 38 ? 12.609 12.594 21.906 1 97.12 38 HIS B N 1
ATOM 2239 C CA . HIS B 1 38 ? 11.953 13.453 22.875 1 97.12 38 HIS B CA 1
ATOM 2240 C C . HIS B 1 38 ? 12.68 14.781 23.031 1 97.12 38 HIS B C 1
ATOM 2242 O O . HIS B 1 38 ? 12.047 15.828 23.156 1 97.12 38 HIS B O 1
ATOM 2248 N N . LEU B 1 39 ? 13.93 14.719 23 1 97.62 39 LEU B N 1
ATOM 2249 C CA . LEU B 1 39 ? 14.727 15.93 23.172 1 97.62 39 LEU B CA 1
ATOM 2250 C C . LEU B 1 39 ? 14.484 16.922 22.031 1 97.62 39 LEU B C 1
ATOM 2252 O O . LEU B 1 39 ? 14.297 18.109 22.266 1 97.62 39 LEU B O 1
ATOM 2256 N N . ARG B 1 40 ? 14.484 16.406 20.828 1 97.25 40 ARG B N 1
ATOM 2257 C CA . ARG B 1 40 ? 14.227 17.25 19.688 1 97.25 40 ARG B CA 1
ATOM 2258 C C . ARG B 1 40 ? 12.805 17.797 19.703 1 97.25 40 ARG B C 1
ATOM 2260 O O . ARG B 1 40 ? 12.562 18.953 19.328 1 97.25 40 ARG B O 1
ATOM 2267 N N . LEU B 1 41 ? 11.898 16.953 20.156 1 98.31 41 LEU B N 1
ATOM 2268 C CA . LEU B 1 41 ? 10.508 17.391 20.25 1 98.31 41 LEU B CA 1
ATOM 2269 C C . LEU B 1 41 ? 10.359 18.516 21.266 1 98.31 41 LEU B C 1
ATOM 2271 O O . LEU B 1 41 ? 9.672 19.5 21.016 1 98.31 41 LEU B O 1
ATOM 2275 N N . ASP B 1 42 ? 10.992 18.375 22.391 1 98.19 42 ASP B N 1
ATOM 2276 C CA . ASP B 1 42 ? 10.914 19.391 23.453 1 98.19 42 ASP B CA 1
ATOM 2277 C C . ASP B 1 42 ? 11.5 20.719 22.984 1 98.19 42 ASP B C 1
ATOM 2279 O O . ASP B 1 42 ? 10.953 21.781 23.266 1 98.19 42 ASP B O 1
ATOM 2283 N N . ALA B 1 43 ? 12.594 20.609 22.328 1 98.5 43 ALA B N 1
ATOM 2284 C CA . ALA B 1 43 ? 13.227 21.812 21.812 1 98.5 43 ALA B CA 1
ATOM 2285 C C . ALA B 1 43 ? 12.32 22.531 20.812 1 98.5 43 ALA B C 1
ATOM 2287 O O . ALA B 1 43 ? 12.164 23.75 20.859 1 98.5 43 ALA B O 1
ATOM 2288 N N . LEU B 1 44 ? 11.734 21.766 19.875 1 98.5 44 LEU B N 1
ATOM 2289 C CA . LEU B 1 44 ? 10.82 22.328 18.906 1 98.5 44 LEU B CA 1
ATOM 2290 C C . LEU B 1 44 ? 9.594 22.938 19.594 1 98.5 44 LEU B C 1
ATOM 2292 O O . LEU B 1 44 ? 9.156 24.031 19.25 1 98.5 44 LEU B O 1
ATOM 2296 N N . ALA B 1 45 ? 9.047 22.219 20.562 1 98.62 45 ALA B N 1
ATOM 2297 C CA . ALA B 1 45 ? 7.871 22.688 21.297 1 98.62 45 ALA B CA 1
ATOM 2298 C C . ALA B 1 45 ? 8.156 24 22 1 98.62 45 ALA B C 1
ATOM 2300 O O . ALA B 1 45 ? 7.352 24.938 21.938 1 98.62 45 ALA B O 1
ATOM 2301 N N . ALA B 1 46 ? 9.273 24.078 22.656 1 98.25 46 ALA B N 1
ATOM 2302 C CA . ALA B 1 46 ? 9.656 25.312 23.359 1 98.25 46 ALA B CA 1
ATOM 2303 C C . ALA B 1 46 ? 9.789 26.484 22.391 1 98.25 46 ALA B C 1
ATOM 2305 O O . ALA B 1 46 ? 9.297 27.578 22.672 1 98.25 46 ALA B O 1
ATOM 2306 N N . LYS B 1 47 ? 10.445 26.188 21.297 1 98.31 47 LYS B N 1
ATOM 2307 C CA . LYS B 1 47 ? 10.609 27.219 20.266 1 98.31 47 LYS B CA 1
ATOM 2308 C C . LYS B 1 47 ? 9.258 27.719 19.781 1 98.31 47 LYS B C 1
ATOM 2310 O O . LYS B 1 47 ? 9.039 28.938 19.703 1 98.31 47 LYS B O 1
ATOM 2315 N N . LEU B 1 48 ? 8.344 26.859 19.438 1 98.5 48 LEU B N 1
ATOM 2316 C CA . LEU B 1 48 ? 7.055 27.203 18.844 1 98.5 48 LEU B CA 1
ATOM 2317 C C . LEU B 1 48 ? 6.164 27.906 19.859 1 98.5 48 LEU B C 1
ATOM 2319 O O . LEU B 1 48 ? 5.445 28.859 19.516 1 98.5 48 LEU B O 1
ATOM 2323 N N . ARG B 1 49 ? 6.203 27.516 21.141 1 97.81 49 ARG B N 1
ATOM 2324 C CA . ARG B 1 49 ? 5.469 28.203 22.203 1 97.81 49 ARG B CA 1
ATOM 2325 C C . ARG B 1 49 ? 5.926 29.656 22.328 1 97.81 49 ARG B C 1
ATOM 2327 O O . ARG B 1 49 ? 5.102 30.562 22.438 1 97.81 49 ARG B O 1
ATOM 2334 N N . GLY B 1 50 ? 7.16 29.797 22.297 1 97.12 50 GLY B N 1
ATOM 2335 C CA . GLY B 1 50 ? 7.734 31.125 22.469 1 97.12 50 GLY B CA 1
ATOM 2336 C C . GLY B 1 50 ? 7.449 32.062 21.297 1 97.12 50 GLY B C 1
ATOM 2337 O O . GLY B 1 50 ? 7.203 33.25 21.484 1 97.12 50 GLY B O 1
ATOM 2338 N N . GLU B 1 51 ? 7.387 31.484 20.125 1 97.69 51 GLU B N 1
ATOM 2339 C CA . GLU B 1 51 ? 7.293 32.281 18.922 1 97.69 51 GLU B CA 1
ATOM 2340 C C . GLU B 1 51 ? 5.84 32.594 18.562 1 97.69 51 GLU B C 1
ATOM 2342 O O . GLU B 1 51 ? 5.543 33.656 17.984 1 97.69 51 GLU B O 1
ATOM 2347 N N . HIS B 1 52 ? 4.867 31.75 18.828 1 96.69 52 HIS B N 1
ATOM 2348 C CA . HIS B 1 52 ? 3.537 31.891 18.25 1 96.69 52 HIS B CA 1
ATOM 2349 C C . HIS B 1 52 ? 2.461 31.906 19.328 1 96.69 52 HIS B C 1
ATOM 2351 O O . HIS B 1 52 ? 1.277 32.062 19.031 1 96.69 52 HIS B O 1
ATOM 2357 N N . ASN B 1 53 ? 2.723 31.828 20.625 1 94.5 53 ASN B N 1
ATOM 2358 C CA . ASN B 1 53 ? 1.782 31.859 21.734 1 94.5 53 ASN B CA 1
ATOM 2359 C C . ASN B 1 53 ? 0.698 30.797 21.578 1 94.5 53 ASN B C 1
ATOM 2361 O O . ASN B 1 53 ? -0.493 31.109 21.656 1 94.5 53 ASN B O 1
ATOM 2365 N N . VAL B 1 54 ? 1 29.562 21.203 1 97.5 54 VAL B N 1
ATOM 2366 C CA . VAL B 1 54 ? 0.102 28.422 21.094 1 97.5 54 VAL B CA 1
ATOM 2367 C C . VAL B 1 54 ? 0.539 27.328 22.078 1 97.5 54 VAL B C 1
ATOM 2369 O O . VAL B 1 54 ? 1.692 27.312 22.5 1 97.5 54 VAL B O 1
ATOM 2372 N N . ALA B 1 55 ? -0.417 26.484 22.469 1 98.25 55 ALA B N 1
ATOM 2373 C CA . ALA B 1 55 ? -0.068 25.312 23.25 1 98.25 55 ALA B CA 1
ATOM 2374 C C . ALA B 1 55 ? 0.579 24.234 22.391 1 98.25 55 ALA B C 1
ATOM 2376 O O . ALA B 1 55 ? 0.163 24.016 21.25 1 98.25 55 ALA B O 1
ATOM 2377 N N . VAL B 1 56 ? 1.658 23.703 22.859 1 98.69 56 VAL B N 1
ATOM 2378 C CA . VAL B 1 56 ? 2.338 22.609 22.172 1 98.69 56 VAL B CA 1
ATOM 2379 C C . VAL B 1 56 ? 2.605 21.469 23.156 1 98.69 56 VAL B C 1
ATOM 2381 O O . VAL B 1 56 ? 3.32 21.641 24.141 1 98.69 56 VAL B O 1
ATOM 2384 N N . GLU B 1 57 ? 2.029 20.328 22.891 1 98.69 57 GLU B N 1
ATOM 2385 C CA . GLU B 1 57 ? 2.275 19.109 23.672 1 98.69 57 GLU B CA 1
ATOM 2386 C C . GLU B 1 57 ? 3.184 18.141 22.922 1 98.69 57 GLU B C 1
ATOM 2388 O O . GLU B 1 57 ? 3.152 18.094 21.688 1 98.69 57 GLU B O 1
ATOM 2393 N N . VAL B 1 58 ? 3.982 17.453 23.719 1 98.5 58 VAL B N 1
ATOM 2394 C CA . VAL B 1 58 ? 4.887 16.453 23.141 1 98.5 58 VAL B CA 1
ATOM 2395 C C . VAL B 1 58 ? 4.438 15.047 23.562 1 98.5 58 VAL B C 1
ATOM 2397 O O . VAL B 1 58 ? 4.113 14.82 24.734 1 98.5 58 VAL B O 1
ATOM 2400 N N . LEU B 1 59 ? 4.387 14.164 22.609 1 98.56 59 LEU B N 1
ATOM 2401 C CA . LEU B 1 59 ? 4.094 12.75 22.828 1 98.56 59 LEU B CA 1
ATOM 2402 C C . LEU B 1 59 ? 5.164 11.867 22.203 1 98.56 59 LEU B C 1
ATOM 2404 O O . LEU B 1 59 ? 5.184 11.68 20.984 1 98.56 59 LEU B O 1
ATOM 2408 N N . GLN B 1 60 ? 6.09 11.359 23.016 1 98.56 60 GLN B N 1
ATOM 2409 C CA . GLN B 1 60 ? 7.117 10.453 22.516 1 98.56 60 GLN B CA 1
ATOM 2410 C C . GLN B 1 60 ? 6.523 9.109 22.109 1 98.56 60 GLN B C 1
ATOM 2412 O O . GLN B 1 60 ? 5.824 8.477 22.906 1 98.56 60 GLN B O 1
ATOM 2417 N N . ALA B 1 61 ? 6.785 8.672 20.859 1 98.75 61 ALA B N 1
ATOM 2418 C CA . ALA B 1 61 ? 6.242 7.395 20.406 1 98.75 61 ALA B CA 1
ATOM 2419 C C . ALA B 1 61 ? 7.062 6.824 19.25 1 98.75 61 ALA B C 1
ATOM 2421 O O . ALA B 1 61 ? 7.438 7.551 18.328 1 98.75 61 ALA B O 1
ATOM 2422 N N . ASP B 1 62 ? 7.449 5.594 19.375 1 98.5 62 ASP B N 1
ATOM 2423 C CA . ASP B 1 62 ? 7.871 4.785 18.234 1 98.5 62 ASP B CA 1
ATOM 2424 C C . ASP B 1 62 ? 6.68 4.086 17.578 1 98.5 62 ASP B C 1
ATOM 2426 O O . ASP B 1 62 ? 6.164 3.104 18.109 1 98.5 62 ASP B O 1
ATOM 2430 N N . LEU B 1 63 ? 6.324 4.547 16.406 1 98.56 63 LEU B N 1
ATOM 2431 C CA . LEU B 1 63 ? 5.059 4.133 15.812 1 98.56 63 LEU B CA 1
ATOM 2432 C C . LEU B 1 63 ? 5.16 2.721 15.25 1 98.56 63 LEU B C 1
ATOM 2434 O O . LEU B 1 63 ? 4.172 2.168 14.766 1 98.56 63 LEU B O 1
ATOM 2438 N N . THR B 1 64 ? 6.332 2.082 15.289 1 97.31 64 THR B N 1
ATOM 2439 C CA . THR B 1 64 ? 6.465 0.678 14.914 1 97.31 64 THR B CA 1
ATOM 2440 C C . THR B 1 64 ? 6.23 -0.227 16.125 1 97.31 64 THR B C 1
ATOM 2442 O O . THR B 1 64 ? 6.207 -1.452 15.992 1 97.31 64 THR B O 1
ATOM 2445 N N . GLN B 1 65 ? 6.102 0.387 17.312 1 97.56 65 GLN B N 1
ATOM 2446 C CA . GLN B 1 65 ? 5.77 -0.328 18.531 1 97.56 65 GLN B CA 1
ATOM 2447 C C . GLN B 1 65 ? 4.289 -0.189 18.875 1 97.56 65 GLN B C 1
ATOM 2449 O O . GLN B 1 65 ? 3.797 0.919 19.094 1 97.56 65 GLN B O 1
ATOM 2454 N N . LEU B 1 66 ? 3.65 -1.3 18.969 1 96.56 66 LEU B N 1
ATOM 2455 C CA . LEU B 1 66 ? 2.197 -1.321 19.109 1 96.56 66 LEU B CA 1
ATOM 2456 C C . LEU B 1 66 ? 1.748 -0.554 20.344 1 96.56 66 LEU B C 1
ATOM 2458 O O . LEU B 1 66 ? 0.75 0.169 20.297 1 96.56 66 LEU B O 1
ATOM 2462 N N . SER B 1 67 ? 2.426 -0.675 21.438 1 98.06 67 SER B N 1
ATOM 2463 C CA . SER B 1 67 ? 2.047 0.019 22.672 1 98.06 67 SER B CA 1
ATOM 2464 C C . SER B 1 67 ? 2.09 1.532 22.484 1 98.06 67 SER B C 1
ATOM 2466 O O . SER B 1 67 ? 1.193 2.244 22.938 1 98.06 67 SER B O 1
ATOM 2468 N N . ASP B 1 68 ? 3.139 2.059 21.828 1 98.62 68 ASP B N 1
ATOM 2469 C CA . ASP B 1 68 ? 3.244 3.486 21.547 1 98.62 68 ASP B CA 1
ATOM 2470 C C . ASP B 1 68 ? 2.154 3.936 20.578 1 98.62 68 ASP B C 1
ATOM 2472 O O . ASP B 1 68 ? 1.568 5.008 20.75 1 98.62 68 ASP B O 1
ATOM 2476 N N . LEU B 1 69 ? 1.941 3.092 19.594 1 98.38 69 LEU B N 1
ATOM 2477 C CA . LEU B 1 69 ? 0.895 3.389 18.625 1 98.38 69 LEU B CA 1
ATOM 2478 C C . LEU B 1 69 ? -0.464 3.504 19.312 1 98.38 69 LEU B C 1
ATOM 2480 O O . LEU B 1 69 ? -1.24 4.414 19 1 98.38 69 LEU B O 1
ATOM 2484 N N . HIS B 1 70 ? -0.748 2.65 20.234 1 98.56 70 HIS B N 1
ATOM 2485 C CA . HIS B 1 70 ? -2.004 2.674 20.984 1 98.56 70 HIS B CA 1
ATOM 2486 C C . HIS B 1 70 ? -2.16 3.975 21.766 1 98.56 70 HIS B C 1
ATOM 2488 O O . HIS B 1 70 ? -3.27 4.5 21.891 1 98.56 70 HIS B O 1
ATOM 2494 N N . THR B 1 71 ? -1.086 4.469 22.25 1 98.75 71 THR B N 1
ATOM 2495 C CA . THR B 1 71 ? -1.113 5.727 23 1 98.75 71 THR B CA 1
ATOM 2496 C C . THR B 1 71 ? -1.518 6.883 22.078 1 98.75 71 THR B C 1
ATOM 2498 O O . THR B 1 71 ? -2.363 7.703 22.453 1 98.75 71 THR B O 1
ATOM 2501 N N . VAL B 1 72 ? -0.948 6.93 20.922 1 98.94 72 VAL B N 1
ATOM 2502 C CA . VAL B 1 72 ? -1.271 7.992 19.969 1 98.94 72 VAL B CA 1
ATOM 2503 C C . VAL B 1 72 ? -2.705 7.82 19.469 1 98.94 72 VAL B C 1
ATOM 2505 O O . VAL B 1 72 ? -3.441 8.805 19.344 1 98.94 72 VAL B O 1
ATOM 2508 N N . GLU B 1 73 ? -3.131 6.574 19.25 1 98.88 73 GLU B N 1
ATOM 2509 C CA . GLU B 1 73 ? -4.5 6.285 18.828 1 98.88 73 GLU B CA 1
ATOM 2510 C C . GLU B 1 73 ? -5.508 6.777 19.859 1 98.88 73 GLU B C 1
ATOM 2512 O O . GLU B 1 73 ? -6.531 7.371 19.516 1 98.88 73 GLU B O 1
ATOM 2517 N N . ALA B 1 74 ? -5.195 6.492 21.078 1 98.81 74 ALA B N 1
ATOM 2518 C CA . ALA B 1 74 ? -6.094 6.91 22.156 1 98.81 74 ALA B CA 1
ATOM 2519 C C . ALA B 1 74 ? -6.25 8.43 22.188 1 98.81 74 ALA B C 1
ATOM 2521 O O . ALA B 1 74 ? -7.359 8.945 22.359 1 98.81 74 ALA B O 1
ATOM 2522 N N . ARG B 1 75 ? -5.145 9.133 22.031 1 98.75 75 ARG B N 1
ATOM 2523 C CA . ARG B 1 75 ? -5.184 10.586 21.969 1 98.75 75 ARG B CA 1
ATOM 2524 C C . ARG B 1 75 ? -6.082 11.062 20.828 1 98.75 75 ARG B C 1
ATOM 2526 O O . ARG B 1 75 ? -6.906 11.961 21.016 1 98.75 75 ARG B O 1
ATOM 2533 N N . LEU B 1 76 ? -6.004 10.445 19.672 1 98.88 76 LEU B N 1
ATOM 2534 C CA . LEU B 1 76 ? -6.77 10.805 18.484 1 98.88 76 LEU B CA 1
ATOM 2535 C C . LEU B 1 76 ? -8.242 10.461 18.656 1 98.88 76 LEU B C 1
ATOM 2537 O O . LEU B 1 76 ? -9.117 11.211 18.219 1 98.88 76 LEU B O 1
ATOM 2541 N N . ARG B 1 77 ? -8.477 9.391 19.281 1 98.31 77 ARG B N 1
ATOM 2542 C CA . ARG B 1 77 ? -9.836 8.906 19.484 1 98.31 77 ARG B CA 1
ATOM 2543 C C . ARG B 1 77 ? -10.578 9.758 20.5 1 98.31 77 ARG B C 1
ATOM 2545 O O . ARG B 1 77 ? -11.773 10.023 20.344 1 98.31 77 ARG B O 1
ATOM 2552 N N . ASP B 1 78 ? -9.836 10.289 21.5 1 98.19 78 ASP B N 1
ATOM 2553 C CA . ASP B 1 78 ? -10.531 10.742 22.703 1 98.19 78 ASP B CA 1
ATOM 2554 C C . ASP B 1 78 ? -10.414 12.258 22.875 1 98.19 78 ASP B C 1
ATOM 2556 O O . ASP B 1 78 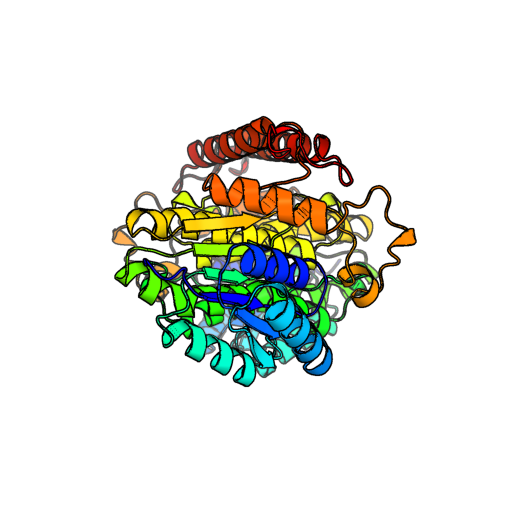? -11.18 12.859 23.625 1 98.19 78 ASP B O 1
ATOM 2560 N N . ASP B 1 79 ? -9.445 12.883 22.281 1 98.31 79 ASP B N 1
ATOM 2561 C CA . ASP B 1 79 ? -9.234 14.312 22.453 1 98.31 79 ASP B CA 1
ATOM 2562 C C . ASP B 1 79 ? -9.984 15.109 21.375 1 98.31 79 ASP B C 1
ATOM 2564 O O . ASP B 1 79 ? -9.484 15.273 20.266 1 98.31 79 ASP B O 1
ATOM 2568 N N . ALA B 1 80 ? -11.047 15.695 21.703 1 96.81 80 ALA B N 1
ATOM 2569 C CA . ALA B 1 80 ? -11.945 16.375 20.781 1 96.81 80 ALA B CA 1
ATOM 2570 C C . ALA B 1 80 ? -11.32 17.656 20.25 1 96.81 80 ALA B C 1
ATOM 2572 O O . ALA B 1 80 ? -11.781 18.219 19.25 1 96.81 80 ALA B O 1
ATOM 2573 N N . ARG B 1 81 ? -10.297 18.141 20.891 1 97.62 81 ARG B N 1
ATOM 2574 C CA . ARG B 1 81 ? -9.648 19.359 20.438 1 97.62 81 ARG B CA 1
ATOM 2575 C C . ARG B 1 81 ? -8.914 19.125 19.109 1 97.62 81 ARG B C 1
ATOM 2577 O O . ARG B 1 81 ? -8.727 20.062 18.328 1 97.62 81 ARG B O 1
ATOM 2584 N N . ILE B 1 82 ? -8.484 17.828 18.938 1 98.75 82 ILE B N 1
ATOM 2585 C CA . ILE B 1 82 ? -7.703 17.531 17.734 1 98.75 82 ILE B CA 1
ATOM 2586 C C . ILE B 1 82 ? -8.633 17.391 16.531 1 98.75 82 ILE B C 1
ATOM 2588 O O . ILE B 1 82 ? -9.445 16.469 16.469 1 98.75 82 ILE B O 1
ATOM 2592 N N . GLY B 1 83 ? -8.422 18.297 15.617 1 98.75 83 GLY B N 1
ATOM 2593 C CA . GLY B 1 83 ? -9.273 18.281 14.438 1 98.75 83 GLY B CA 1
ATOM 2594 C C . GLY B 1 83 ? -8.508 18.047 13.148 1 98.75 83 GLY B C 1
ATOM 2595 O O . GLY B 1 83 ? -9.109 17.859 12.094 1 98.75 83 GLY B O 1
ATOM 2596 N N . ILE B 1 84 ? -7.156 18.078 13.203 1 98.94 84 ILE B N 1
ATOM 2597 C CA . ILE B 1 84 ? -6.309 17.828 12.039 1 98.94 84 ILE B CA 1
ATOM 2598 C C . ILE B 1 84 ? -5.223 16.828 12.398 1 98.94 84 ILE B C 1
ATOM 2600 O O . ILE B 1 84 ? -4.523 16.984 13.398 1 98.94 84 ILE B O 1
ATOM 2604 N N . LEU B 1 85 ? -5.172 15.75 11.688 1 99 85 LEU B N 1
ATOM 2605 C CA . LEU B 1 85 ? -4.086 14.781 11.773 1 99 85 LEU B CA 1
ATOM 2606 C C . LEU B 1 85 ? -3.146 14.914 10.578 1 99 85 LEU B C 1
ATOM 2608 O O . LEU B 1 85 ? -3.59 14.883 9.43 1 99 85 LEU B O 1
ATOM 2612 N N . VAL B 1 86 ? -1.863 15.164 10.812 1 99 86 VAL B N 1
ATOM 2613 C CA . VAL B 1 86 ? -0.824 15.086 9.789 1 99 86 VAL B CA 1
ATOM 2614 C C . VAL B 1 86 ? -0.023 13.797 9.961 1 99 86 VAL B C 1
ATOM 2616 O O . VAL B 1 86 ? 0.867 13.719 10.812 1 99 86 VAL B O 1
ATOM 2619 N N . ASN B 1 87 ? -0.352 12.82 9.141 1 98.94 87 ASN B N 1
ATOM 2620 C CA . ASN B 1 87 ? 0.425 11.586 9.047 1 98.94 87 ASN B CA 1
ATOM 2621 C C . ASN B 1 87 ? 1.701 11.789 8.234 1 98.94 87 ASN B C 1
ATOM 2623 O O . ASN B 1 87 ? 1.697 11.625 7.016 1 98.94 87 ASN B O 1
ATOM 2627 N N . ASN B 1 88 ? 2.75 12.062 8.945 1 98.81 88 ASN B N 1
ATOM 2628 C CA . ASN B 1 88 ? 4 12.438 8.297 1 98.81 88 ASN B CA 1
ATOM 2629 C C . ASN B 1 88 ? 5.109 11.43 8.594 1 98.81 88 ASN B C 1
ATOM 2631 O O . ASN B 1 88 ? 6.043 11.273 7.809 1 98.81 88 ASN B O 1
ATOM 2635 N N . ALA B 1 89 ? 4.984 10.719 9.766 1 98.56 89 ALA B N 1
ATOM 2636 C CA . ALA B 1 89 ? 6.031 9.758 10.109 1 98.56 89 ALA B CA 1
ATOM 2637 C C . ALA B 1 89 ? 6.262 8.773 8.969 1 98.56 89 ALA B C 1
ATOM 2639 O O . ALA B 1 89 ? 5.309 8.234 8.398 1 98.56 89 ALA B O 1
ATOM 2640 N N . GLY B 1 90 ? 7.41 8.578 8.617 1 97.38 90 GLY B N 1
ATOM 2641 C CA . GLY B 1 90 ? 7.816 7.672 7.555 1 97.38 90 GLY B CA 1
ATOM 2642 C C . GLY B 1 90 ? 9.32 7.562 7.406 1 97.38 90 GLY B C 1
ATOM 2643 O O . GLY B 1 90 ? 10.07 8.328 8.023 1 97.38 90 GLY B O 1
ATOM 2644 N N . ALA B 1 91 ? 9.727 6.605 6.68 1 97.19 91 ALA B N 1
ATOM 2645 C CA . ALA B 1 91 ? 11.141 6.379 6.391 1 97.19 91 ALA B CA 1
ATOM 2646 C C . ALA B 1 91 ? 11.336 5.895 4.957 1 97.19 91 ALA B C 1
ATOM 2648 O O . ALA B 1 91 ? 10.367 5.531 4.281 1 97.19 91 ALA B O 1
ATOM 2649 N N . ALA B 1 92 ? 12.516 6.07 4.492 1 95.88 92 ALA B N 1
ATOM 2650 C CA . ALA B 1 92 ? 13.008 5.418 3.283 1 95.88 92 ALA B CA 1
ATOM 2651 C C . ALA B 1 92 ? 14.039 4.344 3.619 1 95.88 92 ALA B C 1
ATOM 2653 O O . ALA B 1 92 ? 14.305 4.074 4.793 1 95.88 92 ALA B O 1
ATOM 2654 N N . GLN B 1 93 ? 14.43 3.654 2.607 1 94.12 93 GLN B N 1
ATOM 2655 C CA . GLN B 1 93 ? 15.422 2.602 2.805 1 94.12 93 GLN B CA 1
ATOM 2656 C C . GLN B 1 93 ? 16.312 2.459 1.58 1 94.12 93 GLN B C 1
ATOM 2658 O O . GLN B 1 93 ? 15.836 2.445 0.446 1 94.12 93 GLN B O 1
ATOM 2663 N N . SER B 1 94 ? 17.578 2.398 1.853 1 91.94 94 SER B N 1
ATOM 2664 C CA . SER B 1 94 ? 18.547 2.25 0.764 1 91.94 94 SER B CA 1
ATOM 2665 C C . SER B 1 94 ? 18.719 0.784 0.381 1 91.94 94 SER B C 1
ATOM 2667 O O . 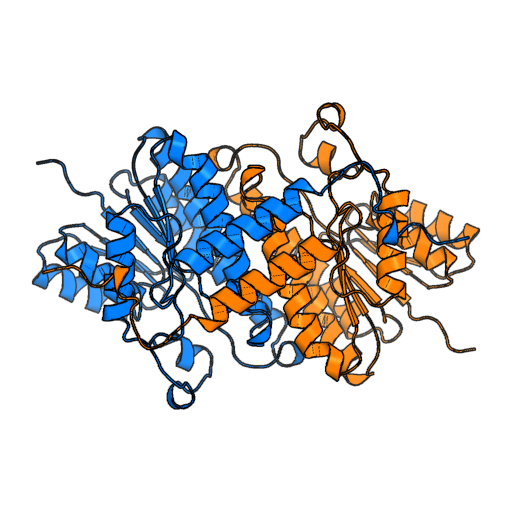SER B 1 94 ? 18.266 -0.11 1.099 1 91.94 94 SER B O 1
ATOM 2669 N N . GLY B 1 95 ? 19.391 0.584 -0.848 1 94.25 95 GLY B N 1
ATOM 2670 C CA . GLY B 1 95 ? 19.672 -0.758 -1.329 1 94.25 95 GLY B CA 1
ATOM 2671 C C . GLY B 1 95 ? 18.594 -1.303 -2.252 1 94.25 95 GLY B C 1
ATOM 2672 O O . GLY B 1 95 ? 17.453 -0.867 -2.197 1 94.25 95 GLY B O 1
ATOM 2673 N N . THR B 1 96 ? 19.016 -2.283 -3.08 1 96.56 96 THR B N 1
ATOM 2674 C CA . THR B 1 96 ? 18.062 -3.012 -3.904 1 96.56 96 THR B CA 1
ATOM 2675 C C . THR B 1 96 ? 17.203 -3.951 -3.047 1 96.56 96 THR B C 1
ATOM 2677 O O . THR B 1 96 ? 17.5 -4.16 -1.869 1 96.56 96 THR B O 1
ATOM 2680 N N . PHE B 1 97 ? 16.219 -4.508 -3.596 1 98.44 97 PHE B N 1
ATOM 2681 C CA . PHE B 1 97 ? 15.281 -5.367 -2.869 1 98.44 97 PHE B CA 1
ATOM 2682 C C . PHE B 1 97 ? 16.016 -6.547 -2.242 1 98.44 97 PHE B C 1
ATOM 2684 O O . PHE B 1 97 ? 15.766 -6.891 -1.085 1 98.44 97 PHE B O 1
ATOM 2691 N N . ILE B 1 98 ? 16.953 -7.145 -2.973 1 98.31 98 ILE B N 1
ATOM 2692 C CA . ILE B 1 98 ? 17.609 -8.359 -2.496 1 98.31 98 ILE B CA 1
ATOM 2693 C C . ILE B 1 98 ? 18.688 -8.008 -1.48 1 98.31 98 ILE B C 1
ATOM 2695 O O . ILE B 1 98 ? 19.203 -8.883 -0.787 1 98.31 98 ILE B O 1
ATOM 2699 N N . GLU B 1 99 ? 19 -6.695 -1.36 1 97.44 99 GLU B N 1
ATOM 2700 C CA . GLU B 1 99 ? 19.984 -6.242 -0.392 1 97.44 99 GLU B CA 1
ATOM 2701 C C . GLU B 1 99 ? 19.328 -5.852 0.929 1 97.44 99 GLU B C 1
ATOM 2703 O O . GLU B 1 99 ? 20.016 -5.688 1.942 1 97.44 99 GLU B O 1
ATOM 2708 N N . GLN B 1 100 ? 18.078 -5.664 0.933 1 97.44 100 GLN B N 1
ATOM 2709 C CA . GLN B 1 100 ? 17.328 -5.305 2.135 1 97.44 100 GLN B CA 1
ATOM 2710 C C . GLN B 1 100 ? 16.922 -6.551 2.924 1 97.44 100 GLN B C 1
ATOM 2712 O O . GLN B 1 100 ? 16.484 -7.539 2.344 1 97.44 100 GLN B O 1
ATOM 2717 N N . SER B 1 101 ? 17.094 -6.523 4.262 1 97.56 101 SER B N 1
ATOM 2718 C CA . SER B 1 101 ? 16.672 -7.664 5.066 1 97.56 101 SER B CA 1
ATOM 2719 C C . SER B 1 101 ? 15.148 -7.746 5.148 1 97.56 101 SER B C 1
ATOM 2721 O O . SER B 1 101 ? 14.461 -6.723 5.074 1 97.56 101 SER B O 1
ATOM 2723 N N . THR B 1 102 ? 14.609 -8.93 5.312 1 98.06 102 THR B N 1
ATOM 2724 C CA . THR B 1 102 ? 13.172 -9.133 5.434 1 98.06 102 THR B CA 1
ATOM 2725 C C . THR B 1 102 ? 12.609 -8.32 6.598 1 98.06 102 THR B C 1
ATOM 2727 O O . THR B 1 102 ? 11.539 -7.719 6.48 1 98.06 102 THR B O 1
ATOM 2730 N N . ASP B 1 103 ? 13.359 -8.242 7.672 1 97.5 103 ASP B N 1
ATOM 2731 C CA . ASP B 1 103 ? 12.906 -7.492 8.844 1 97.5 103 ASP B CA 1
ATOM 2732 C C . ASP B 1 103 ? 12.867 -5.996 8.555 1 97.5 103 ASP B C 1
ATOM 2734 O O . ASP B 1 103 ? 11.953 -5.293 8.992 1 97.5 103 ASP B O 1
ATOM 2738 N N . SER B 1 104 ? 13.891 -5.48 7.852 1 97.12 104 SER B N 1
ATOM 2739 C CA . SER B 1 104 ? 13.914 -4.059 7.527 1 97.12 104 SER B CA 1
ATOM 2740 C C . SER B 1 104 ? 12.766 -3.688 6.594 1 97.12 104 SER B C 1
ATOM 2742 O O . SER B 1 104 ? 12.172 -2.615 6.723 1 97.12 104 SER B O 1
ATOM 2744 N N . VAL B 1 105 ? 12.453 -4.578 5.676 1 98 105 VAL B N 1
ATOM 2745 C CA . VAL B 1 105 ? 11.328 -4.402 4.766 1 98 105 VAL B CA 1
ATOM 2746 C C . VAL B 1 105 ? 10.023 -4.328 5.559 1 98 105 VAL B C 1
ATOM 2748 O O . VAL B 1 105 ? 9.211 -3.424 5.348 1 98 105 VAL B O 1
ATOM 2751 N N . ALA B 1 106 ? 9.867 -5.195 6.477 1 97.88 106 ALA B N 1
ATOM 2752 C CA . ALA B 1 106 ? 8.664 -5.234 7.301 1 97.88 106 ALA B CA 1
ATOM 2753 C C . ALA B 1 106 ? 8.539 -3.982 8.164 1 97.88 106 ALA B C 1
ATOM 2755 O O . ALA B 1 106 ? 7.441 -3.469 8.375 1 97.88 106 ALA B O 1
ATOM 2756 N N . GLN B 1 107 ? 9.633 -3.533 8.703 1 97.56 107 GLN B N 1
ATOM 2757 C CA . GLN B 1 107 ? 9.633 -2.336 9.539 1 97.56 107 GLN B CA 1
ATOM 2758 C C . GLN B 1 107 ? 9.203 -1.108 8.742 1 97.56 107 GLN B C 1
ATOM 2760 O O . GLN B 1 107 ? 8.5 -0.239 9.258 1 97.56 107 GLN B O 1
ATOM 2765 N N . LEU B 1 108 ? 9.664 -1.067 7.516 1 98.5 108 LEU B N 1
ATOM 2766 C CA . LEU B 1 108 ? 9.273 0.034 6.645 1 98.5 108 LEU B CA 1
ATOM 2767 C C . LEU B 1 108 ? 7.766 0.023 6.406 1 98.5 108 LEU B C 1
ATOM 2769 O O . LEU B 1 108 ? 7.109 1.065 6.488 1 98.5 108 LEU B O 1
ATOM 2773 N N . VAL B 1 109 ? 7.184 -1.135 6.145 1 98.75 109 VAL B N 1
ATOM 2774 C CA . VAL B 1 109 ? 5.746 -1.276 5.93 1 98.75 109 VAL B CA 1
ATOM 2775 C C . VAL B 1 109 ? 4.996 -0.905 7.203 1 98.75 109 VAL B C 1
ATOM 2777 O O . VAL B 1 109 ? 3.98 -0.205 7.152 1 98.75 109 VAL B O 1
ATOM 2780 N N . ALA B 1 110 ? 5.508 -1.321 8.328 1 98.56 110 ALA B N 1
ATOM 2781 C CA . ALA B 1 110 ? 4.879 -1.025 9.617 1 98.56 110 ALA B CA 1
ATOM 2782 C C . ALA B 1 110 ? 4.762 0.48 9.836 1 98.56 110 ALA B C 1
ATOM 2784 O O . ALA B 1 110 ? 3.701 0.976 10.227 1 98.56 110 ALA B O 1
ATOM 2785 N N . LEU B 1 111 ? 5.785 1.136 9.531 1 98.62 111 LEU B N 1
ATOM 2786 C CA . LEU B 1 111 ? 5.812 2.57 9.789 1 98.62 111 LEU B CA 1
ATOM 2787 C C . LEU B 1 111 ? 5.016 3.328 8.734 1 98.62 111 LEU B C 1
ATOM 2789 O O . LEU B 1 111 ? 4.121 4.109 9.062 1 98.62 111 LEU B O 1
ATOM 2793 N N . ASN B 1 112 ? 5.305 3.096 7.422 1 98.88 112 ASN B N 1
ATOM 2794 C CA . ASN B 1 112 ? 4.789 3.922 6.336 1 98.88 112 ASN B CA 1
ATOM 2795 C C . ASN B 1 112 ? 3.32 3.613 6.051 1 98.88 112 ASN B C 1
ATOM 2797 O O . ASN B 1 112 ? 2.611 4.438 5.469 1 98.88 112 ASN B O 1
ATOM 2801 N N . THR B 1 113 ? 2.873 2.359 6.371 1 98.75 113 THR B N 1
ATOM 2802 C CA . THR B 1 113 ? 1.521 1.961 5.996 1 98.75 113 THR B CA 1
ATOM 2803 C C . THR B 1 113 ? 0.676 1.676 7.234 1 98.75 113 THR B C 1
ATOM 2805 O O . THR B 1 113 ? -0.231 2.443 7.562 1 98.75 113 THR B O 1
ATOM 2808 N N . THR B 1 114 ? 1.143 0.745 8.062 1 98.81 114 THR B N 1
ATOM 2809 C CA . THR B 1 114 ? 0.321 0.265 9.172 1 98.81 114 THR B CA 1
ATOM 2810 C C . THR B 1 114 ? 0.057 1.385 10.172 1 98.81 114 THR B C 1
ATOM 2812 O O . THR B 1 114 ? -1.09 1.623 10.555 1 98.81 114 THR B O 1
ATOM 2815 N N . ALA B 1 115 ? 1.092 2.07 10.578 1 98.94 115 ALA B N 1
ATOM 2816 C CA . ALA B 1 115 ? 0.919 3.16 11.539 1 98.94 115 ALA B CA 1
ATOM 2817 C C . ALA B 1 115 ? -0.009 4.234 10.984 1 98.94 115 ALA B C 1
ATOM 2819 O O . ALA B 1 115 ? -0.918 4.699 11.68 1 98.94 115 ALA B O 1
ATOM 2820 N N . LEU B 1 116 ? 0.191 4.598 9.75 1 98.94 116 LEU B N 1
ATOM 2821 C CA . LEU B 1 116 ? -0.571 5.664 9.109 1 98.94 116 LEU B CA 1
ATOM 2822 C C . LEU B 1 116 ? -2.059 5.324 9.078 1 98.94 116 LEU B C 1
ATOM 2824 O O . LEU B 1 116 ? -2.895 6.137 9.469 1 98.94 116 LEU B O 1
ATOM 2828 N N . VAL B 1 117 ? -2.406 4.113 8.641 1 98.94 117 VAL B N 1
ATOM 2829 C CA . VAL B 1 117 ? -3.816 3.771 8.477 1 98.94 117 VAL B CA 1
ATOM 2830 C C . VAL B 1 117 ? -4.465 3.594 9.844 1 98.94 117 VAL B C 1
ATOM 2832 O O . VAL B 1 117 ? -5.637 3.928 10.031 1 98.94 117 VAL B O 1
ATOM 2835 N N . ARG B 1 118 ? -3.734 3.076 10.836 1 98.88 118 ARG B N 1
ATOM 2836 C CA . ARG B 1 118 ? -4.277 2.932 12.18 1 98.88 118 ARG B CA 1
ATOM 2837 C C . ARG B 1 118 ? -4.633 4.289 12.781 1 98.88 118 ARG B C 1
ATOM 2839 O O . ARG B 1 118 ? -5.695 4.445 13.391 1 98.88 118 ARG B O 1
ATOM 2846 N N . LEU B 1 119 ? -3.746 5.266 12.578 1 98.94 119 LEU B N 1
ATOM 2847 C CA . LEU B 1 119 ? -3.998 6.586 13.141 1 98.94 119 LEU B CA 1
ATOM 2848 C C . LEU B 1 119 ? -5.164 7.266 12.43 1 98.94 119 LEU B C 1
ATOM 2850 O O . LEU B 1 119 ? -6 7.906 13.078 1 98.94 119 LEU B O 1
ATOM 2854 N N . ALA B 1 120 ? -5.215 7.145 11.109 1 98.94 120 ALA B N 1
ATOM 2855 C CA . ALA B 1 120 ? -6.379 7.641 10.375 1 98.94 120 ALA B CA 1
ATOM 2856 C C . ALA B 1 120 ? -7.66 6.984 10.875 1 98.94 120 ALA B C 1
ATOM 2858 O O . ALA B 1 120 ? -8.68 7.656 11.062 1 98.94 120 ALA B O 1
ATOM 2859 N N . SER B 1 121 ? -7.59 5.652 11.07 1 98.88 121 SER B N 1
ATOM 2860 C CA . SER B 1 121 ? -8.75 4.891 11.539 1 98.88 121 SER B CA 1
ATOM 2861 C C . SER B 1 121 ? -9.188 5.352 12.922 1 98.88 121 SER B C 1
ATOM 2863 O O . SER B 1 121 ? -10.383 5.371 13.227 1 98.88 121 SER B O 1
ATOM 2865 N N . ALA B 1 122 ? -8.273 5.734 13.773 1 98.88 122 ALA B N 1
ATOM 2866 C CA . ALA B 1 122 ? -8.555 6.113 15.156 1 98.88 122 ALA B CA 1
ATOM 2867 C C . ALA B 1 122 ? -9.312 7.434 15.219 1 98.88 122 ALA B C 1
ATOM 2869 O O . ALA B 1 122 ? -10.195 7.605 16.062 1 98.88 122 ALA B O 1
ATOM 2870 N N . ILE B 1 123 ? -9.031 8.336 14.297 1 98.88 123 ILE B N 1
ATOM 2871 C CA . ILE B 1 123 ? -9.578 9.68 14.453 1 98.88 123 ILE B CA 1
ATOM 2872 C C . ILE B 1 123 ? -10.836 9.836 13.602 1 98.88 123 ILE B C 1
ATOM 2874 O O . ILE B 1 123 ? -11.711 10.641 13.914 1 98.88 123 ILE B O 1
ATOM 2878 N N . ALA B 1 124 ? -10.977 9.094 12.477 1 98.88 124 ALA B N 1
ATOM 2879 C CA . ALA B 1 124 ? -11.945 9.328 11.414 1 98.88 124 ALA B CA 1
ATOM 2880 C C . ALA B 1 124 ? -13.375 9.273 11.953 1 98.88 124 ALA B C 1
ATOM 2882 O O . ALA B 1 124 ? -14.203 10.125 11.609 1 98.88 124 ALA B O 1
ATOM 2883 N N . PRO B 1 125 ? -13.703 8.281 12.852 1 98.62 125 PRO B N 1
ATOM 2884 C CA . PRO B 1 125 ? -15.078 8.242 13.344 1 98.62 125 PRO B CA 1
ATOM 2885 C C . PRO B 1 125 ? -15.484 9.516 14.078 1 98.62 125 PRO B C 1
ATOM 2887 O O . PRO B 1 125 ? -16.594 10.016 13.883 1 98.62 125 PRO B O 1
ATOM 2890 N N . ARG B 1 126 ? -14.625 10.039 14.852 1 98.31 126 ARG B N 1
ATOM 2891 C CA . ARG B 1 126 ? -14.922 11.242 15.617 1 98.31 126 ARG B CA 1
ATOM 2892 C C . ARG B 1 126 ? -15.055 12.453 14.703 1 98.31 126 ARG B C 1
ATOM 2894 O O . ARG B 1 126 ? -15.945 13.281 14.883 1 98.31 126 ARG B O 1
ATOM 2901 N N . LEU B 1 127 ? -14.141 12.586 13.711 1 98.75 127 LEU B N 1
ATOM 2902 C CA . LEU B 1 127 ? -14.242 13.68 12.75 1 98.75 127 LEU B CA 1
ATOM 2903 C C . LEU B 1 127 ? -15.539 13.602 11.961 1 98.75 127 LEU B C 1
ATOM 2905 O O . LEU B 1 127 ? -16.203 14.617 11.734 1 98.75 127 LEU B O 1
ATOM 2909 N N . SER B 1 128 ? -15.867 12.383 11.555 1 98.5 128 SER B N 1
ATOM 2910 C CA . SER B 1 128 ? -17.094 12.164 10.805 1 98.5 128 SER B CA 1
ATOM 2911 C C . SER B 1 128 ? -18.328 12.578 11.617 1 98.5 128 SER B C 1
ATOM 2913 O O . SER B 1 128 ? -19.219 13.25 11.109 1 98.5 128 SER B O 1
ATOM 2915 N N . LYS B 1 129 ? -18.344 12.219 12.844 1 98.06 129 LYS B N 1
ATOM 2916 C CA . LYS B 1 129 ? -19.453 12.57 13.734 1 98.06 129 LYS B CA 1
ATOM 2917 C C . LYS B 1 129 ? -19.547 14.086 13.898 1 98.06 129 LYS B C 1
ATOM 2919 O O . LYS B 1 129 ? -20.656 14.641 13.922 1 98.06 129 LYS B O 1
ATOM 2924 N N . ALA B 1 130 ? -18.422 14.758 14.016 1 97.62 130 ALA B N 1
ATOM 2925 C CA . ALA B 1 130 ? -18.375 16.203 14.18 1 97.62 130 ALA B CA 1
ATOM 2926 C C . ALA B 1 130 ? -18.719 16.922 12.875 1 97.62 130 ALA B C 1
ATOM 2928 O O . ALA B 1 130 ? -19.094 18.094 12.891 1 97.62 130 ALA B O 1
ATOM 2929 N N . GLY B 1 131 ? -18.547 16.219 11.734 1 98.12 131 GLY B N 1
ATOM 2930 C CA . GLY B 1 131 ? -18.797 16.797 10.422 1 98.12 131 GLY B CA 1
ATOM 2931 C C . GLY B 1 131 ? -17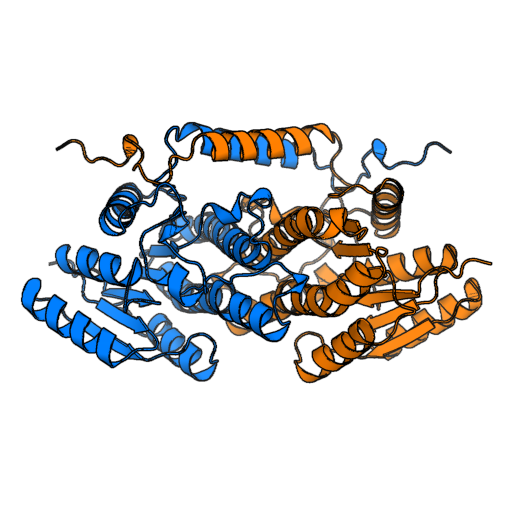.734 17.797 10 1 98.12 131 GLY B C 1
ATOM 2932 O O . GLY B 1 131 ? -18.016 18.734 9.258 1 98.12 131 GLY B O 1
ATOM 2933 N N . ASP B 1 132 ? -16.609 17.641 10.586 1 97.81 132 ASP B N 1
ATOM 2934 C CA . ASP B 1 132 ? -15.508 18.578 10.352 1 97.81 132 ASP B CA 1
ATOM 2935 C C . ASP B 1 132 ? -14.164 17.922 10.633 1 97.81 132 ASP B C 1
ATOM 2937 O O . ASP B 1 132 ? -14.102 16.844 11.227 1 97.81 132 ASP B O 1
ATOM 2941 N N . GLY B 1 133 ? -13.117 18.547 10.109 1 98.56 133 GLY B N 1
ATOM 2942 C CA . GLY B 1 133 ? -11.766 18.078 10.367 1 98.56 133 GLY B CA 1
ATOM 2943 C C . GLY B 1 133 ? -11.031 17.656 9.109 1 98.56 133 GLY B C 1
ATOM 2944 O O . GLY B 1 133 ? -11.594 17.688 8.008 1 98.56 133 GLY B O 1
ATOM 2945 N N . ALA B 1 134 ? -9.703 17.328 9.297 1 98.94 134 ALA B N 1
ATOM 2946 C CA . ALA B 1 134 ? -8.875 17 8.141 1 98.94 134 ALA B CA 1
ATOM 2947 C C . ALA B 1 134 ? -7.824 15.953 8.492 1 98.94 134 ALA B C 1
ATOM 2949 O O . ALA B 1 134 ? -7.395 15.859 9.648 1 98.94 134 ALA B O 1
ATOM 2950 N N . ILE B 1 135 ? -7.523 15.164 7.574 1 98.94 135 ILE B N 1
ATOM 2951 C CA . ILE B 1 135 ? -6.402 14.234 7.617 1 98.94 135 ILE B CA 1
ATOM 2952 C C . ILE B 1 135 ? -5.449 14.516 6.457 1 98.94 135 ILE B C 1
ATOM 2954 O O . ILE B 1 135 ? -5.863 14.516 5.297 1 98.94 135 ILE B O 1
ATOM 2958 N N . ILE B 1 136 ? -4.219 14.867 6.754 1 99 136 ILE B N 1
ATOM 2959 C CA . ILE B 1 136 ? -3.164 15.047 5.766 1 99 136 ILE B CA 1
ATOM 2960 C C . ILE B 1 136 ? -2.221 13.844 5.789 1 99 136 ILE B C 1
ATOM 2962 O O . ILE B 1 136 ? -1.604 13.555 6.816 1 99 136 ILE B O 1
ATOM 2966 N N . ASN B 1 137 ? -2.146 13.094 4.734 1 99 137 ASN B N 1
ATOM 2967 C CA . ASN B 1 137 ? -1.217 11.984 4.578 1 99 137 ASN B CA 1
ATOM 2968 C C . ASN B 1 137 ? -0.041 12.359 3.682 1 99 137 ASN B C 1
ATOM 2970 O O . ASN B 1 137 ? -0.234 12.742 2.527 1 99 137 ASN B O 1
ATOM 2974 N N . ILE B 1 138 ? 1.174 12.25 4.211 1 98.94 138 ILE B N 1
ATOM 2975 C CA . ILE B 1 138 ? 2.365 12.547 3.422 1 98.94 138 ILE B CA 1
ATOM 2976 C C . ILE B 1 138 ? 2.795 11.305 2.648 1 98.94 138 ILE B C 1
ATOM 2978 O O . ILE B 1 138 ? 3.25 10.32 3.24 1 98.94 138 ILE B O 1
ATOM 2982 N N . GLY B 1 139 ? 2.604 11.352 1.364 1 98.75 139 GLY B N 1
ATOM 2983 C CA . GLY B 1 139 ? 3.025 10.305 0.442 1 98.75 139 GLY B CA 1
ATOM 2984 C C . GLY B 1 139 ? 4.359 10.602 -0.219 1 98.75 139 GLY B C 1
ATOM 2985 O O . GLY B 1 139 ? 5.324 10.961 0.454 1 98.75 139 GLY B O 1
ATOM 2986 N N . SER B 1 140 ? 4.441 10.352 -1.482 1 98.69 140 SER B N 1
ATOM 2987 C CA . SER B 1 140 ? 5.621 10.562 -2.316 1 98.69 140 SER B CA 1
ATOM 2988 C C . SER B 1 140 ? 5.297 10.359 -3.791 1 98.69 140 SER B C 1
ATOM 2990 O O . SER B 1 140 ? 4.465 9.516 -4.137 1 98.69 140 SER B O 1
ATOM 2992 N N . VAL B 1 141 ? 5.988 11.086 -4.641 1 98.38 141 VAL B N 1
ATOM 2993 C CA . VAL B 1 141 ? 5.859 10.828 -6.07 1 98.38 141 VAL B CA 1
ATOM 2994 C C . VAL B 1 141 ? 6.418 9.445 -6.402 1 98.38 141 VAL B C 1
ATOM 2996 O O . VAL B 1 141 ? 6.086 8.867 -7.441 1 98.38 141 VAL B O 1
ATOM 2999 N N . VAL B 1 142 ? 7.27 8.898 -5.531 1 98.06 142 VAL B N 1
ATOM 3000 C CA . VAL B 1 142 ? 7.824 7.566 -5.746 1 98.06 142 VAL B CA 1
ATOM 3001 C C . VAL B 1 142 ? 6.699 6.539 -5.805 1 98.06 142 VAL B C 1
ATOM 3003 O O . VAL B 1 142 ? 6.816 5.512 -6.473 1 98.06 142 VAL B O 1
ATOM 3006 N N . GLY B 1 143 ? 5.539 6.777 -5.176 1 98.75 143 GLY B N 1
ATOM 3007 C CA . GLY B 1 143 ? 4.379 5.902 -5.234 1 98.75 143 GLY B CA 1
ATOM 3008 C C . GLY B 1 143 ? 3.768 5.816 -6.621 1 98.75 143 GLY B C 1
ATOM 3009 O O . GLY B 1 143 ? 2.877 5 -6.863 1 98.75 143 GLY B O 1
ATOM 3010 N N . LEU B 1 144 ? 4.281 6.637 -7.543 1 98.75 144 LEU B N 1
ATOM 3011 C CA . LEU B 1 144 ? 3.826 6.645 -8.93 1 98.75 144 LEU B CA 1
ATOM 3012 C C . LEU B 1 144 ? 4.922 6.145 -9.867 1 98.75 144 LEU B C 1
ATOM 3014 O O . LEU B 1 144 ? 4.742 6.117 -11.086 1 98.75 144 LEU B O 1
ATOM 3018 N N . ALA B 1 145 ? 6.105 5.703 -9.312 1 98.44 145 ALA B N 1
ATOM 3019 C CA . ALA B 1 145 ? 7.277 5.543 -10.164 1 98.44 145 ALA B CA 1
ATOM 3020 C C . ALA B 1 145 ? 8.023 4.254 -9.828 1 98.44 145 ALA B C 1
ATOM 3022 O O . ALA B 1 145 ? 9.141 4.297 -9.305 1 98.44 145 ALA B O 1
ATOM 3023 N N . PRO B 1 146 ? 7.465 3.098 -10.258 1 98.25 146 PRO B N 1
ATOM 3024 C CA . PRO B 1 146 ? 8.211 1.854 -10.047 1 98.25 146 PRO B CA 1
ATOM 3025 C C . PRO B 1 146 ? 9.617 1.9 -10.641 1 98.25 146 PRO B C 1
ATOM 3027 O O . PRO B 1 146 ? 10.523 1.235 -10.141 1 98.25 146 PRO B O 1
ATOM 3030 N N . GLU B 1 147 ? 9.898 2.744 -11.578 1 97.06 147 GLU B N 1
ATOM 3031 C CA . GLU B 1 147 ? 11.148 2.83 -12.328 1 97.06 147 GLU B CA 1
ATOM 3032 C C . GLU B 1 147 ? 12.273 3.387 -11.453 1 97.06 147 GLU B C 1
ATOM 3034 O O . GLU B 1 147 ? 13.453 3.281 -11.805 1 97.06 147 GLU B O 1
ATOM 3039 N N . PHE B 1 148 ? 11.938 4.004 -10.289 1 94.25 148 PHE B N 1
ATOM 3040 C CA . PHE B 1 148 ? 12.938 4.656 -9.453 1 94.25 148 PHE B CA 1
ATOM 3041 C C . PHE B 1 148 ? 13.695 3.635 -8.609 1 94.25 148 PHE B C 1
ATOM 3043 O O . PHE B 1 148 ? 14.68 3.971 -7.957 1 94.25 148 PHE B O 1
ATOM 3050 N N . GLY B 1 149 ? 13.273 2.395 -8.57 1 95.06 149 GLY B N 1
ATOM 3051 C CA . GLY B 1 149 ? 14.039 1.318 -7.957 1 95.06 149 GLY B CA 1
ATOM 3052 C C . GLY B 1 149 ? 13.945 1.305 -6.445 1 95.06 149 GLY B C 1
ATOM 3053 O O . GLY B 1 149 ? 14.789 0.702 -5.77 1 95.06 149 GLY B O 1
ATOM 3054 N N . MET B 1 150 ? 13.008 1.995 -5.863 1 96.56 150 MET B N 1
ATOM 3055 C CA . MET B 1 150 ? 12.688 1.986 -4.438 1 96.56 150 MET B CA 1
ATOM 3056 C C . MET B 1 150 ? 11.398 1.203 -4.18 1 96.56 150 MET B C 1
ATOM 3058 O O . MET B 1 150 ? 10.438 1.745 -3.641 1 96.56 150 MET B O 1
ATOM 3062 N N . SER B 1 151 ? 11.5 -0.085 -4.5 1 98.56 151 SER B N 1
ATOM 3063 C CA . SER B 1 151 ? 10.297 -0.879 -4.711 1 98.56 151 SER B CA 1
ATOM 3064 C C . SER B 1 151 ? 9.445 -0.938 -3.447 1 98.56 151 SER B C 1
ATOM 3066 O O . SER B 1 151 ? 8.234 -0.714 -3.498 1 98.56 151 SER B O 1
ATOM 3068 N N . VAL B 1 152 ? 10.07 -1.238 -2.246 1 98.75 152 VAL B N 1
ATOM 3069 C CA . VAL B 1 152 ? 9.281 -1.366 -1.024 1 98.75 152 VAL B CA 1
ATOM 3070 C C . VAL B 1 152 ? 8.781 0.008 -0.584 1 98.75 152 VAL B C 1
ATOM 3072 O O . VAL B 1 152 ? 7.602 0.174 -0.268 1 98.75 152 VAL B O 1
ATOM 3075 N N . TYR B 1 153 ? 9.672 1.034 -0.567 1 98.56 153 TYR B N 1
ATOM 3076 C CA . TYR B 1 153 ? 9.281 2.398 -0.231 1 98.56 153 TYR B CA 1
ATOM 3077 C C . TYR B 1 153 ? 8.148 2.881 -1.133 1 98.56 153 TYR B C 1
ATOM 3079 O O . TYR B 1 153 ? 7.125 3.373 -0.648 1 98.56 153 TYR B O 1
ATOM 3087 N N . GLY B 1 154 ? 8.336 2.717 -2.486 1 98.75 154 GLY B N 1
ATOM 3088 C CA . GLY B 1 154 ? 7.312 3.129 -3.434 1 98.75 154 GLY B CA 1
ATOM 3089 C C . GLY B 1 154 ? 5.984 2.434 -3.217 1 98.75 154 GLY B C 1
ATOM 3090 O O . GLY B 1 154 ? 4.926 3.055 -3.332 1 98.75 154 GLY B O 1
ATOM 3091 N N . ALA B 1 155 ? 6.035 1.156 -2.91 1 98.94 155 ALA B N 1
ATOM 3092 C CA . ALA B 1 155 ? 4.805 0.416 -2.646 1 98.94 155 ALA B CA 1
ATOM 3093 C C . ALA B 1 155 ? 4.059 0.997 -1.448 1 98.94 155 ALA B C 1
ATOM 3095 O O . ALA B 1 155 ? 2.834 1.135 -1.478 1 98.94 155 ALA B O 1
ATOM 3096 N N . THR B 1 156 ? 4.789 1.359 -0.369 1 98.94 156 THR B N 1
ATOM 3097 C CA . THR B 1 156 ? 4.156 1.968 0.797 1 98.94 156 THR B CA 1
ATOM 3098 C C . THR B 1 156 ? 3.5 3.295 0.425 1 98.94 156 THR B C 1
ATOM 3100 O O . THR B 1 156 ? 2.422 3.621 0.923 1 98.94 156 THR B O 1
ATOM 3103 N N . LYS B 1 157 ? 4.129 4.027 -0.437 1 98.94 157 LYS B N 1
ATOM 3104 C CA . LYS B 1 157 ? 3.605 5.348 -0.777 1 98.94 157 LYS B CA 1
ATOM 3105 C C . LYS B 1 157 ? 2.484 5.242 -1.808 1 98.94 157 LYS B C 1
ATOM 3107 O O . LYS B 1 157 ? 1.574 6.074 -1.827 1 98.94 157 LYS B O 1
ATOM 3112 N N . ALA B 1 158 ? 2.48 4.172 -2.648 1 98.94 158 ALA B N 1
ATOM 3113 C CA . ALA B 1 158 ? 1.306 3.863 -3.461 1 98.94 158 ALA B CA 1
ATOM 3114 C C . ALA B 1 158 ? 0.101 3.541 -2.58 1 98.94 158 ALA B C 1
ATOM 3116 O O . ALA B 1 158 ? -1.021 3.961 -2.875 1 98.94 158 ALA B O 1
ATOM 3117 N N . PHE B 1 159 ? 0.351 2.805 -1.5 1 98.94 159 PHE B N 1
ATOM 3118 C CA . PHE B 1 159 ? -0.663 2.527 -0.49 1 98.94 159 PHE B CA 1
ATOM 3119 C C . PHE B 1 159 ? -1.239 3.822 0.07 1 98.94 159 PHE B C 1
ATOM 3121 O O . PHE B 1 159 ? -2.459 3.994 0.123 1 98.94 159 PHE B O 1
ATOM 3128 N N . VAL B 1 160 ? -0.412 4.742 0.435 1 98.94 160 VAL B N 1
ATOM 3129 C CA . VAL B 1 160 ? -0.809 5.992 1.074 1 98.94 160 VAL B CA 1
ATOM 3130 C C . VAL B 1 160 ? -1.647 6.824 0.107 1 98.94 160 VAL B C 1
ATOM 3132 O O . VAL B 1 160 ? -2.678 7.383 0.491 1 98.94 160 VAL B O 1
ATOM 3135 N N . LEU B 1 161 ? -1.179 6.906 -1.142 1 98.94 161 LEU B N 1
ATOM 3136 C CA . LEU B 1 161 ? -1.928 7.668 -2.135 1 98.94 161 LEU B CA 1
ATOM 3137 C C . LEU B 1 161 ? -3.322 7.082 -2.33 1 98.94 161 LEU B C 1
ATOM 3139 O O . LEU B 1 161 ? -4.32 7.801 -2.252 1 98.94 161 LEU B O 1
ATOM 3143 N N . PHE B 1 162 ? -3.416 5.785 -2.547 1 98.94 162 PHE B N 1
ATOM 3144 C CA . PHE B 1 162 ? -4.707 5.145 -2.781 1 98.94 162 PHE B CA 1
ATOM 3145 C C . PHE B 1 162 ? -5.621 5.312 -1.574 1 98.94 162 PHE B C 1
ATOM 3147 O O . PHE B 1 162 ? -6.789 5.676 -1.721 1 98.94 162 PHE B O 1
ATOM 3154 N N . LEU B 1 163 ? -5.059 5.055 -0.4 1 98.94 163 LEU B N 1
ATOM 3155 C CA . LEU B 1 163 ? -5.844 5.188 0.823 1 98.94 163 LEU B CA 1
ATOM 3156 C C . LEU B 1 163 ? -6.426 6.594 0.944 1 98.94 163 LEU B C 1
ATOM 3158 O O . LEU B 1 163 ? -7.605 6.754 1.268 1 98.94 163 LEU B O 1
ATOM 3162 N N . SER B 1 164 ? -5.609 7.59 0.691 1 98.94 164 SER B N 1
ATOM 3163 C CA . SER B 1 164 ? -6.039 8.977 0.806 1 98.94 164 SER B CA 1
ATOM 3164 C C . SER B 1 164 ? -7.18 9.289 -0.156 1 98.94 164 SER B C 1
ATOM 3166 O O . SER B 1 164 ? -8.156 9.938 0.219 1 98.94 164 SER B O 1
ATOM 3168 N N . GLN B 1 165 ? -7.039 8.82 -1.39 1 98.94 165 GLN B N 1
ATOM 3169 C CA . GLN B 1 165 ? -8.102 9.031 -2.371 1 98.94 165 GLN B CA 1
ATOM 3170 C C . GLN B 1 165 ? -9.391 8.336 -1.948 1 98.94 165 GLN B C 1
ATOM 3172 O O . GLN B 1 165 ? -10.477 8.914 -2.043 1 98.94 165 GLN B O 1
ATOM 3177 N N . GLY B 1 166 ? -9.266 7.07 -1.502 1 98.88 166 GLY B N 1
ATOM 3178 C CA . GLY B 1 166 ? -10.43 6.352 -1.012 1 98.88 166 GLY B CA 1
ATOM 3179 C C . GLY B 1 166 ? -11.086 7.027 0.176 1 98.88 166 GLY B C 1
ATOM 3180 O O . GLY B 1 166 ? -12.312 7.184 0.207 1 98.88 166 GLY B O 1
ATOM 3181 N N . LEU B 1 167 ? -10.273 7.453 1.137 1 98.94 167 LEU B N 1
ATOM 3182 C CA . LEU B 1 167 ? -10.805 8.109 2.328 1 98.94 167 LEU B CA 1
ATOM 3183 C C . LEU B 1 167 ? -11.477 9.43 1.966 1 98.94 167 LEU B C 1
ATOM 3185 O O . LEU B 1 167 ? -12.484 9.805 2.572 1 98.94 167 LEU B O 1
ATOM 3189 N N . SER B 1 168 ? -10.859 10.164 1.041 1 98.88 168 SER B N 1
ATOM 3190 C CA . SER B 1 168 ? -11.484 11.406 0.589 1 98.88 168 SER B CA 1
ATOM 3191 C C . SER B 1 168 ? -12.906 11.156 0.09 1 98.88 168 SER B C 1
ATOM 3193 O O . SER B 1 168 ? -13.828 11.883 0.446 1 98.88 168 SER B O 1
ATOM 3195 N N . LEU B 1 169 ? -13.094 10.117 -0.71 1 98.69 169 LEU B N 1
ATOM 3196 C CA . LEU B 1 169 ? -14.406 9.805 -1.268 1 98.69 169 LEU B CA 1
ATOM 3197 C C . LEU B 1 169 ? -15.367 9.352 -0.173 1 98.69 169 LEU B C 1
ATOM 3199 O O . LEU B 1 169 ? -16.531 9.742 -0.17 1 98.69 169 LEU B O 1
ATOM 3203 N N . GLU B 1 170 ? -14.898 8.602 0.782 1 98.44 170 GLU B N 1
ATOM 3204 C CA . GLU B 1 170 ? -15.758 8.039 1.819 1 98.44 170 GLU B CA 1
ATOM 3205 C C . GLU B 1 170 ? -16.141 9.102 2.852 1 98.44 170 GLU B C 1
ATOM 3207 O O . GLU B 1 170 ? -17.25 9.086 3.379 1 98.44 170 GLU B O 1
ATOM 3212 N N . LEU B 1 171 ? -15.227 10.047 3.148 1 98.81 171 LEU B N 1
ATOM 3213 C CA . LEU B 1 171 ? -15.398 10.867 4.34 1 98.81 171 LEU B CA 1
ATOM 3214 C C . LEU B 1 171 ? -15.891 12.266 3.971 1 98.81 171 LEU B C 1
ATOM 3216 O O . LEU B 1 171 ? -16.453 12.969 4.809 1 98.81 171 LEU B O 1
ATOM 3220 N N . SER B 1 172 ? -15.641 12.672 2.721 1 98.5 172 SER B N 1
ATOM 3221 C CA . SER B 1 172 ? -16 14.031 2.33 1 98.5 172 SER B CA 1
ATOM 3222 C C . SER B 1 172 ? -17.5 14.273 2.508 1 98.5 172 SER B C 1
ATOM 3224 O O . SER B 1 172 ? -17.906 15.352 2.943 1 98.5 172 SER B O 1
ATOM 3226 N N . PRO B 1 173 ? -18.328 13.258 2.17 1 98.38 173 PRO B N 1
ATOM 3227 C CA . PRO B 1 173 ? -19.766 13.492 2.393 1 98.38 173 PRO B CA 1
ATOM 3228 C C . PRO B 1 173 ? -20.094 13.742 3.861 1 98.38 173 PRO B C 1
ATOM 3230 O O . PRO B 1 173 ? -21.156 14.289 4.172 1 98.38 173 PRO B O 1
ATOM 3233 N N . GLN B 1 174 ? -19.234 13.367 4.746 1 98.06 174 GLN B N 1
ATOM 3234 C CA . GLN B 1 174 ? -19.438 13.547 6.18 1 98.06 174 GLN B CA 1
ATOM 3235 C C . GLN B 1 174 ? -18.703 14.781 6.699 1 98.06 174 GLN B C 1
ATOM 3237 O O . GLN B 1 174 ? -18.562 14.961 7.91 1 98.06 174 GLN B O 1
ATOM 3242 N N . GLY B 1 175 ? -18.109 15.547 5.809 1 98.44 175 GLY B N 1
ATOM 3243 C CA . GLY B 1 175 ? -17.531 16.828 6.176 1 98.44 175 GLY B CA 1
ATOM 3244 C C . GLY B 1 175 ? -16.062 16.734 6.523 1 98.44 175 GLY B C 1
ATOM 3245 O O . GLY B 1 175 ? -15.461 17.719 6.965 1 98.44 175 GLY B O 1
ATOM 3246 N N . VAL B 1 176 ? -15.43 15.57 6.371 1 98.88 176 VAL B N 1
ATOM 3247 C CA . VAL B 1 176 ? -14.023 15.383 6.699 1 98.88 176 VAL B CA 1
ATOM 3248 C C . VAL B 1 176 ? -13.172 15.531 5.434 1 98.88 176 VAL B C 1
ATOM 3250 O O . VAL B 1 176 ? -13.461 14.906 4.414 1 98.88 176 VAL B O 1
ATOM 3253 N N . TYR B 1 177 ? -12.172 16.406 5.496 1 98.88 177 TYR B N 1
ATOM 3254 C CA . TYR B 1 177 ? -11.273 16.672 4.379 1 98.88 177 TYR B CA 1
ATOM 3255 C C . TYR B 1 177 ? -10.031 15.789 4.469 1 98.88 177 TYR B C 1
ATOM 3257 O O . TYR B 1 177 ? -9.398 15.703 5.523 1 98.88 177 TYR B O 1
ATOM 3265 N N . VAL B 1 178 ? -9.695 15.039 3.375 1 98.94 178 VAL B N 1
ATOM 3266 C CA . VAL B 1 178 ? -8.484 14.227 3.326 1 98.94 178 VAL B CA 1
ATOM 3267 C C . VAL B 1 178 ? -7.57 14.719 2.207 1 98.94 178 VAL B C 1
ATOM 3269 O O . VAL B 1 178 ? -8.008 14.891 1.068 1 98.94 178 VAL B O 1
ATOM 3272 N N . GLN B 1 179 ? -6.309 14.992 2.514 1 98.94 179 GLN B N 1
ATOM 3273 C CA . GLN B 1 179 ? -5.293 15.438 1.562 1 98.94 179 GLN B CA 1
ATOM 3274 C C . GLN B 1 179 ? -4.141 14.438 1.484 1 98.94 179 GLN B C 1
ATOM 3276 O O . GLN B 1 179 ? -3.66 13.953 2.512 1 98.94 179 GLN B O 1
ATOM 3281 N N . ALA B 1 180 ? -3.783 14.07 0.292 1 98.94 180 ALA B N 1
ATOM 3282 C CA . ALA B 1 180 ? -2.492 13.438 0.044 1 98.94 180 ALA B CA 1
ATOM 3283 C C . ALA B 1 180 ? -1.481 14.438 -0.504 1 98.94 180 ALA B C 1
ATOM 3285 O O . ALA B 1 180 ? -1.762 15.141 -1.479 1 98.94 180 ALA B O 1
ATOM 3286 N N . VAL B 1 181 ? -0.354 14.547 0.133 1 98.94 181 VAL B N 1
ATOM 3287 C CA . VAL B 1 181 ? 0.761 15.344 -0.375 1 98.94 181 VAL B CA 1
ATOM 3288 C C . VAL B 1 181 ? 1.845 14.414 -0.924 1 98.94 181 VAL B C 1
ATOM 3290 O O . VAL B 1 181 ? 2.242 13.453 -0.261 1 98.94 181 VAL B O 1
ATOM 3293 N N . LEU B 1 182 ? 2.256 14.672 -2.168 1 98.88 182 LEU B N 1
ATOM 3294 C CA . LEU B 1 182 ? 3.271 13.836 -2.795 1 98.88 182 LEU B CA 1
ATOM 3295 C C . LEU B 1 182 ? 4.551 14.625 -3.045 1 98.88 182 LEU B C 1
ATOM 3297 O O . LEU B 1 182 ? 4.727 15.203 -4.121 1 98.88 182 LEU B O 1
ATOM 3301 N N . PRO B 1 183 ? 5.43 14.633 -2.057 1 98.44 183 PRO B N 1
ATOM 3302 C CA . PRO B 1 183 ? 6.727 15.281 -2.266 1 98.44 183 PRO B CA 1
ATOM 3303 C C . PRO B 1 183 ? 7.602 14.539 -3.277 1 98.44 183 PRO B C 1
ATOM 3305 O O . PRO B 1 183 ? 7.504 13.312 -3.4 1 98.44 183 PRO B O 1
ATOM 3308 N N . ALA B 1 184 ? 8.344 15.297 -4.027 1 96.12 184 ALA B N 1
ATOM 3309 C CA . ALA B 1 184 ? 9.539 14.742 -4.645 1 96.12 184 ALA B CA 1
ATOM 3310 C C . ALA B 1 184 ? 10.734 14.828 -3.701 1 96.12 184 ALA B C 1
ATOM 3312 O O . ALA B 1 184 ? 10.578 14.805 -2.48 1 96.12 184 ALA B O 1
ATOM 3313 N N . SER B 1 185 ? 12 14.711 -4.258 1 94.19 185 SER B N 1
ATOM 3314 C CA . SER B 1 185 ? 13.164 14.805 -3.381 1 94.19 185 SER B CA 1
ATOM 3315 C C . SER B 1 185 ? 13.156 16.125 -2.602 1 94.19 185 SER B C 1
ATOM 3317 O O . SER B 1 185 ? 13.133 17.203 -3.193 1 94.19 185 SER B O 1
ATOM 3319 N N . THR B 1 186 ? 13.078 16 -1.332 1 94.62 186 THR B N 1
ATOM 3320 C CA . THR B 1 186 ? 13.031 17.141 -0.424 1 94.62 186 THR B CA 1
ATOM 3321 C C . THR B 1 186 ? 14.188 17.094 0.57 1 94.62 186 THR B C 1
ATOM 3323 O O . THR B 1 186 ? 14.562 16.016 1.041 1 94.62 186 THR B O 1
ATOM 3326 N N . ARG B 1 187 ? 14.742 18.219 0.856 1 92.62 187 ARG B N 1
ATOM 3327 C CA . ARG B 1 187 ? 15.906 18.312 1.738 1 92.62 187 ARG B CA 1
ATOM 3328 C C . ARG B 1 187 ? 15.516 18.031 3.186 1 92.62 187 ARG B C 1
ATOM 3330 O O . ARG B 1 187 ? 15.102 18.938 3.908 1 92.62 187 ARG B O 1
ATOM 3337 N N . THR B 1 188 ? 15.68 16.797 3.582 1 92.81 188 THR B N 1
ATOM 3338 C CA . THR B 1 188 ? 15.367 16.359 4.934 1 92.81 188 THR B CA 1
ATOM 3339 C C . THR B 1 188 ? 16.359 15.281 5.391 1 92.81 188 THR B C 1
ATOM 3341 O O . THR B 1 188 ? 17.188 14.82 4.605 1 92.81 188 THR B O 1
ATOM 3344 N N . GLU B 1 189 ? 16.219 14.906 6.602 1 89.12 189 GLU B N 1
ATOM 3345 C CA . GLU B 1 189 ? 17.109 13.914 7.195 1 89.12 189 GLU B CA 1
ATOM 3346 C C . GLU B 1 189 ? 16.703 12.5 6.777 1 89.12 189 GLU B C 1
ATOM 3348 O O . GLU B 1 189 ? 17.391 11.531 7.125 1 89.12 189 GLU B O 1
ATOM 3353 N N . ILE B 1 190 ? 15.609 12.328 6.008 1 87.25 190 ILE B N 1
ATOM 3354 C CA . ILE B 1 190 ? 15.125 11.016 5.602 1 87.25 190 ILE B CA 1
ATOM 3355 C C . ILE B 1 190 ? 16.219 10.289 4.805 1 87.25 190 ILE B C 1
ATOM 3357 O O . ILE B 1 190 ? 16.375 9.07 4.922 1 87.25 190 ILE B O 1
ATOM 3361 N N . TRP B 1 191 ? 17.016 10.992 4.082 1 89.19 191 TRP B N 1
ATOM 3362 C CA . TRP B 1 191 ? 18.031 10.43 3.211 1 89.19 191 TRP B CA 1
ATOM 3363 C C . TRP B 1 191 ? 19.188 9.867 4.027 1 89.19 191 TRP B C 1
ATOM 3365 O O . TRP B 1 191 ? 19.531 8.688 3.893 1 89.19 191 TRP B O 1
ATOM 3375 N N . ASP B 1 192 ? 19.672 10.719 4.91 1 89.12 192 ASP B N 1
ATOM 3376 C CA . ASP B 1 192 ? 20.766 10.273 5.773 1 89.12 192 ASP B CA 1
ATOM 3377 C C . ASP B 1 192 ? 20.328 9.062 6.609 1 89.12 192 ASP B C 1
ATOM 3379 O O . ASP B 1 192 ? 21.094 8.109 6.758 1 89.12 192 ASP B O 1
ATOM 3383 N N . ARG B 1 193 ? 19.172 9.086 7.102 1 89.75 193 ARG B N 1
ATOM 3384 C CA . ARG B 1 193 ? 18.656 7.996 7.926 1 89.75 193 ARG B CA 1
ATOM 3385 C C . ARG B 1 193 ? 18.5 6.715 7.109 1 89.75 193 ARG B C 1
ATOM 3387 O O . ARG B 1 193 ? 18.641 5.613 7.645 1 89.75 193 ARG B O 1
ATOM 3394 N N . ALA B 1 194 ? 18.266 6.895 5.832 1 89.88 194 ALA B N 1
ATOM 3395 C CA . ALA B 1 194 ? 18.094 5.75 4.941 1 89.88 194 ALA B CA 1
ATOM 3396 C C . ALA B 1 194 ? 19.438 5.258 4.414 1 89.88 194 ALA B C 1
ATOM 3398 O O . ALA B 1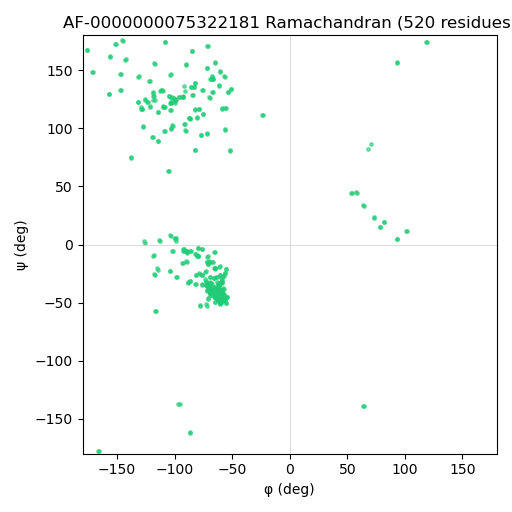 194 ? 19.5 4.234 3.732 1 89.88 194 ALA B O 1
ATOM 3399 N N . GLY B 1 195 ? 20.469 5.969 4.73 1 87.56 195 GLY B N 1
ATOM 3400 C CA . GLY B 1 195 ? 21.781 5.621 4.211 1 87.56 195 GLY B CA 1
ATOM 3401 C C . GLY B 1 195 ? 22.016 6.141 2.809 1 87.56 195 GLY B C 1
ATOM 3402 O O . GLY B 1 195 ? 22.828 5.578 2.066 1 87.56 195 GLY B O 1
ATOM 3403 N N . ILE B 1 196 ? 21.25 7.113 2.422 1 85.12 196 ILE B N 1
ATOM 3404 C CA . ILE B 1 196 ? 21.391 7.746 1.116 1 85.12 196 ILE B CA 1
ATOM 3405 C C . ILE B 1 196 ? 22.094 9.094 1.272 1 85.12 196 ILE B C 1
ATOM 3407 O O . ILE B 1 196 ? 21.688 9.922 2.086 1 85.12 196 ILE B O 1
ATOM 3411 N N . ASP B 1 197 ? 23.156 9.297 0.553 1 82.75 197 ASP B N 1
ATOM 3412 C CA . ASP B 1 197 ? 23.875 10.57 0.58 1 82.75 197 ASP B CA 1
ATOM 3413 C C . ASP B 1 197 ? 23.109 11.641 -0.199 1 82.75 197 ASP B C 1
ATOM 3415 O O . ASP B 1 197 ? 23.031 11.578 -1.427 1 82.75 197 ASP B O 1
ATOM 3419 N N . ILE B 1 198 ? 22.625 12.586 0.501 1 81.31 198 ILE B N 1
ATOM 3420 C CA . ILE B 1 198 ? 21.797 13.641 -0.078 1 81.31 198 ILE B CA 1
ATOM 3421 C C . ILE B 1 198 ? 22.594 14.359 -1.176 1 81.31 198 ILE B C 1
ATOM 3423 O O . ILE B 1 198 ? 22 14.898 -2.119 1 81.31 198 ILE B O 1
ATOM 3427 N N . ASN B 1 199 ? 23.859 14.32 -1.01 1 80.31 199 ASN B N 1
ATOM 3428 C CA . ASN B 1 199 ? 24.688 15.016 -1.977 1 80.31 199 ASN B CA 1
ATOM 3429 C C . ASN B 1 199 ? 24.703 14.312 -3.328 1 80.31 199 ASN B C 1
ATOM 3431 O O . ASN B 1 199 ? 25.156 14.875 -4.324 1 80.31 199 ASN B O 1
ATOM 3435 N N . THR B 1 200 ? 24.172 13.148 -3.346 1 78.62 200 THR B N 1
ATOM 3436 C CA . THR B 1 200 ? 24.094 12.406 -4.598 1 78.62 200 THR B CA 1
ATOM 3437 C C . THR B 1 200 ? 22.797 12.711 -5.328 1 78.62 200 THR B C 1
ATOM 3439 O O . THR B 1 200 ? 22.641 12.375 -6.504 1 78.62 200 THR B O 1
ATOM 3442 N N . LEU B 1 201 ? 21.938 13.312 -4.586 1 80.31 201 LEU B N 1
ATOM 3443 C CA . LEU B 1 201 ? 20.672 13.672 -5.195 1 80.31 201 LEU B CA 1
ATOM 3444 C C . LEU B 1 201 ? 20.766 15.008 -5.922 1 80.31 201 LEU B C 1
ATOM 3446 O O . LEU B 1 201 ? 21.438 15.93 -5.445 1 80.31 201 LEU B O 1
ATOM 3450 N N . SER B 1 202 ? 20.281 14.898 -7.238 1 80.38 202 SER B N 1
ATOM 3451 C CA . SER B 1 202 ? 20.219 16.141 -8.016 1 80.38 202 SER B CA 1
ATOM 3452 C C . SER B 1 202 ? 18.844 16.797 -7.867 1 80.38 202 SER B C 1
ATOM 3454 O O . SER B 1 202 ? 17.828 16.109 -7.727 1 80.38 202 SER B O 1
ATOM 3456 N N . ASP B 1 203 ? 18.812 18.094 -7.672 1 88.81 203 ASP B N 1
ATOM 3457 C CA . ASP B 1 203 ? 17.594 18.891 -7.684 1 88.81 203 ASP B CA 1
ATOM 3458 C C . ASP B 1 203 ? 16.703 18.547 -6.484 1 88.81 203 ASP B C 1
ATOM 3460 O O . ASP B 1 203 ? 15.812 17.719 -6.586 1 88.81 203 ASP B O 1
ATOM 3464 N N . ILE B 1 204 ? 16.891 19.031 -5.402 1 94.25 204 ILE B N 1
ATOM 3465 C CA . ILE B 1 204 ? 16.188 18.812 -4.145 1 94.25 204 ILE B CA 1
ATOM 3466 C C . ILE B 1 204 ? 15.383 20.062 -3.781 1 94.25 204 ILE B C 1
ATOM 3468 O O . ILE B 1 204 ? 15.875 21.188 -3.908 1 94.25 204 ILE B O 1
ATOM 3472 N N . MET B 1 205 ? 14.156 19.875 -3.422 1 96.5 205 MET B N 1
ATOM 3473 C CA . MET B 1 205 ? 13.336 20.984 -2.969 1 96.5 205 MET B CA 1
ATOM 3474 C C . MET B 1 205 ? 13.594 21.297 -1.499 1 96.5 205 MET B C 1
ATOM 3476 O O . MET B 1 205 ? 13.734 20.375 -0.684 1 96.5 205 MET B O 1
ATOM 3480 N N . GLU B 1 206 ? 13.656 22.594 -1.192 1 96.56 206 GLU B N 1
ATOM 3481 C CA . GLU B 1 206 ? 13.742 22.984 0.212 1 96.56 206 GLU B CA 1
ATOM 3482 C C . GLU B 1 206 ? 12.461 22.641 0.961 1 96.56 206 GLU B C 1
ATOM 3484 O O . GLU B 1 206 ? 11.359 22.812 0.429 1 96.56 206 GLU B O 1
ATOM 3489 N N . VAL B 1 207 ? 12.625 22.203 2.203 1 97.75 207 VAL B N 1
ATOM 3490 C CA . VAL B 1 207 ? 11.508 21.672 2.977 1 97.75 207 VAL B CA 1
ATOM 3491 C C . VAL B 1 207 ? 10.461 22.766 3.186 1 97.75 207 VAL B C 1
ATOM 3493 O O . VAL B 1 207 ? 9.258 22.516 3.125 1 97.75 207 VAL B O 1
ATOM 3496 N N . GLY B 1 208 ? 10.859 24 3.445 1 98.12 208 GLY B N 1
ATOM 3497 C CA . GLY B 1 208 ? 9.922 25.109 3.576 1 98.12 208 GLY B CA 1
ATOM 3498 C C . GLY B 1 208 ? 9.062 25.312 2.344 1 98.12 208 GLY B C 1
ATOM 3499 O O . GLY B 1 208 ? 7.848 25.516 2.453 1 98.12 208 GLY B O 1
ATOM 3500 N N . ASP B 1 209 ? 9.695 25.234 1.152 1 98 209 ASP B N 1
ATOM 3501 C CA . ASP B 1 209 ? 8.977 25.375 -0.112 1 98 209 ASP B CA 1
ATOM 3502 C C . ASP B 1 209 ? 7.934 24.266 -0.274 1 98 209 ASP B C 1
ATOM 3504 O O . ASP B 1 209 ? 6.801 24.531 -0.685 1 98 209 ASP B O 1
ATOM 3508 N N . LEU B 1 210 ? 8.32 23.078 0.071 1 98.44 210 LEU B N 1
ATOM 3509 C CA . LEU B 1 210 ? 7.414 21.938 -0.04 1 98.44 210 LEU B CA 1
ATOM 3510 C C . LEU B 1 210 ? 6.18 22.141 0.835 1 98.44 210 LEU B C 1
ATOM 3512 O O . LEU B 1 210 ? 5.051 22 0.363 1 98.44 210 LEU B O 1
ATOM 3516 N N . VAL B 1 211 ? 6.398 22.484 2.104 1 98.81 211 VAL B N 1
ATOM 3517 C CA . VAL B 1 211 ? 5.305 22.578 3.064 1 98.81 211 VAL B CA 1
ATOM 3518 C C . VAL B 1 211 ? 4.41 23.766 2.719 1 98.81 211 VAL B C 1
ATOM 3520 O O . VAL B 1 211 ? 3.184 23.672 2.797 1 98.81 211 VAL B O 1
ATOM 3523 N N . ASP B 1 212 ? 5.004 24.891 2.307 1 98.62 212 ASP B N 1
ATOM 3524 C CA . ASP B 1 212 ? 4.215 26.047 1.908 1 98.62 212 ASP B CA 1
ATOM 3525 C C . ASP B 1 212 ? 3.316 25.719 0.718 1 98.62 212 ASP B C 1
ATOM 3527 O O . ASP B 1 212 ? 2.139 26.094 0.702 1 98.62 212 ASP B O 1
ATOM 3531 N N . ALA B 1 213 ? 3.893 25.016 -0.253 1 98.62 213 ALA B N 1
ATOM 3532 C CA . ALA B 1 213 ? 3.096 24.609 -1.404 1 98.62 213 ALA B CA 1
ATOM 3533 C C . ALA B 1 213 ? 1.982 23.656 -0.986 1 98.62 213 ALA B C 1
ATOM 3535 O O . ALA B 1 213 ? 0.848 23.766 -1.455 1 98.62 213 ALA B O 1
ATOM 3536 N N . ALA B 1 214 ? 2.309 22.719 -0.125 1 98.75 214 ALA B N 1
ATOM 3537 C CA . ALA B 1 214 ? 1.324 21.75 0.365 1 98.75 214 ALA B CA 1
ATOM 3538 C C . ALA B 1 214 ? 0.18 22.469 1.086 1 98.75 214 ALA B C 1
ATOM 3540 O O . ALA B 1 214 ? -0.98 22.062 0.962 1 98.75 214 ALA B O 1
ATOM 3541 N N . LEU B 1 215 ? 0.485 23.5 1.839 1 98.75 215 LEU B N 1
ATOM 3542 C CA . LEU B 1 215 ? -0.527 24.234 2.6 1 98.75 215 LEU B CA 1
ATOM 3543 C C . LEU B 1 215 ? -1.392 25.078 1.677 1 98.75 215 LEU B C 1
ATOM 3545 O O . LEU B 1 215 ? -2.57 25.312 1.956 1 98.75 215 LEU B O 1
ATOM 3549 N N . VAL B 1 216 ? -0.816 25.578 0.541 1 98.62 216 VAL B N 1
ATOM 3550 C CA . VAL B 1 216 ? -1.652 26.203 -0.475 1 98.62 216 VAL B CA 1
ATOM 3551 C C . VAL B 1 216 ? -2.703 25.219 -0.971 1 98.62 216 VAL B C 1
ATOM 3553 O O . VAL B 1 216 ? -3.887 25.547 -1.054 1 98.62 216 VAL B O 1
ATOM 3556 N N . GLY B 1 217 ? -2.283 24 -1.285 1 98.62 217 GLY B N 1
ATOM 3557 C CA . GLY B 1 217 ? -3.229 22.969 -1.658 1 98.62 217 GLY B CA 1
ATOM 3558 C C . GLY B 1 217 ? -4.25 22.672 -0.575 1 98.62 217 GLY B C 1
ATOM 3559 O O . GLY B 1 217 ? -5.434 22.469 -0.865 1 98.62 217 GLY B O 1
ATOM 3560 N N . PHE B 1 218 ? -3.76 22.672 0.631 1 98.69 218 PHE B N 1
ATOM 3561 C CA . PHE B 1 218 ? -4.633 22.438 1.772 1 98.69 218 PHE B CA 1
ATOM 3562 C C . PHE B 1 218 ? -5.738 23.484 1.844 1 98.69 218 PHE B C 1
ATOM 3564 O O . PHE B 1 218 ? -6.914 23.141 1.987 1 98.69 218 PHE B O 1
ATOM 3571 N N . ASP B 1 219 ? -5.336 24.688 1.735 1 98.25 219 ASP B N 1
ATOM 3572 C CA . ASP B 1 219 ? -6.277 25.812 1.822 1 98.25 219 ASP B CA 1
ATOM 3573 C C . ASP B 1 219 ? -7.281 25.766 0.672 1 98.25 219 ASP B C 1
ATOM 3575 O O . ASP B 1 219 ? -8.43 26.188 0.827 1 98.25 219 ASP B O 1
ATOM 3579 N N . ARG B 1 220 ? -6.906 25.203 -0.432 1 97.88 220 ARG B N 1
ATOM 3580 C CA . ARG B 1 220 ? -7.77 25.078 -1.604 1 97.88 220 ARG B CA 1
ATOM 3581 C C . ARG B 1 220 ? -8.578 23.797 -1.56 1 97.88 220 ARG B C 1
ATOM 3583 O O . ARG B 1 220 ? -9.352 23.5 -2.479 1 97.88 220 ARG B O 1
ATOM 3590 N N . ARG B 1 221 ? -8.281 22.938 -0.529 1 98.31 221 ARG B N 1
ATOM 3591 C CA . ARG B 1 221 ? -8.93 21.656 -0.32 1 98.31 221 ARG B CA 1
ATOM 3592 C C . ARG B 1 221 ? -8.648 20.703 -1.48 1 98.31 221 ARG B C 1
ATOM 3594 O O . ARG B 1 221 ? -9.539 19.984 -1.928 1 98.31 221 ARG B O 1
ATOM 3601 N N . GLU B 1 222 ? -7.453 20.828 -2.047 1 98.5 222 GLU B N 1
ATOM 3602 C CA . GLU B 1 222 ? -7 19.828 -3.018 1 98.5 222 GLU B CA 1
ATOM 3603 C C . GLU B 1 222 ? -6.895 18.453 -2.383 1 98.5 222 GLU B C 1
ATOM 3605 O O . GLU B 1 222 ? -6.418 18.312 -1.253 1 98.5 222 GLU B O 1
ATOM 3610 N N . THR B 1 223 ? -7.355 17.438 -3.094 1 98.75 223 THR B N 1
ATOM 3611 C CA . THR B 1 223 ? -7.316 16.094 -2.52 1 98.75 223 THR B CA 1
ATOM 3612 C C . THR B 1 223 ? -5.938 15.469 -2.703 1 98.75 223 THR B C 1
ATOM 3614 O O . THR B 1 223 ? -5.508 14.656 -1.883 1 98.75 223 THR B O 1
ATOM 3617 N N . VAL B 1 224 ? -5.273 15.758 -3.795 1 98.88 224 VAL B N 1
ATOM 3618 C CA . VAL B 1 224 ? -3.9 15.328 -4.051 1 98.88 224 VAL B CA 1
ATOM 3619 C C . VAL B 1 224 ? -3.049 16.531 -4.441 1 98.88 224 VAL B C 1
ATOM 3621 O O . VAL B 1 224 ? -3.334 17.219 -5.434 1 98.88 224 VAL B O 1
ATOM 3624 N N . THR B 1 225 ? -2.08 16.844 -3.648 1 98.81 225 THR B N 1
ATOM 3625 C CA . THR B 1 225 ? -1.166 17.953 -3.885 1 98.81 225 THR B CA 1
ATOM 3626 C C . THR B 1 225 ? 0.226 17.453 -4.242 1 98.81 225 THR B C 1
ATOM 3628 O O . THR B 1 225 ? 0.85 16.719 -3.463 1 98.81 225 THR B O 1
ATOM 3631 N N . ILE B 1 226 ? 0.663 17.797 -5.418 1 98.81 226 ILE B N 1
ATOM 3632 C CA . ILE B 1 226 ? 1.994 17.438 -5.891 1 98.81 226 ILE B CA 1
ATOM 3633 C C . ILE B 1 226 ? 2.807 18.703 -6.176 1 98.81 226 ILE B C 1
ATOM 3635 O O . ILE B 1 226 ? 2.816 19.188 -7.301 1 98.81 226 ILE B O 1
ATOM 3639 N N . PRO B 1 227 ? 3.551 19.156 -5.188 1 98.56 227 PRO B N 1
ATOM 3640 C CA . PRO B 1 227 ? 4.188 20.469 -5.281 1 98.56 227 PRO B CA 1
ATOM 3641 C C . PRO B 1 227 ? 5.137 20.594 -6.473 1 98.56 227 PRO B C 1
ATOM 3643 O O . PRO B 1 227 ? 5.25 21.656 -7.078 1 98.56 227 PRO B O 1
ATOM 3646 N N . ALA B 1 228 ? 5.75 19.469 -6.895 1 98.19 228 ALA B N 1
ATOM 3647 C CA . ALA B 1 228 ? 6.789 19.5 -7.918 1 98.19 228 ALA B CA 1
ATOM 3648 C C . ALA B 1 228 ? 6.199 19.297 -9.312 1 98.19 228 ALA B C 1
ATOM 3650 O O . ALA B 1 228 ? 6.918 19.344 -10.312 1 98.19 228 ALA B O 1
ATOM 3651 N N . LEU B 1 229 ? 4.922 19.016 -9.445 1 98.56 229 LEU B N 1
ATOM 3652 C CA . LEU B 1 229 ? 4.289 18.766 -10.734 1 98.56 229 LEU B CA 1
ATOM 3653 C C . LEU B 1 229 ? 3.971 20.078 -11.453 1 98.56 229 LEU B C 1
ATOM 3655 O O . LEU B 1 229 ? 3.033 20.781 -11.07 1 98.56 229 LEU B O 1
ATOM 3659 N N . GLN B 1 230 ? 4.695 20.344 -12.492 1 97.69 230 GLN B N 1
ATOM 3660 C CA . GLN B 1 230 ? 4.629 21.656 -13.133 1 97.69 230 GLN B CA 1
ATOM 3661 C C . GLN B 1 230 ? 3.311 21.828 -13.883 1 97.69 230 GLN B C 1
ATOM 3663 O O . GLN B 1 230 ? 2.709 22.906 -13.852 1 97.69 230 GLN B O 1
ATOM 3668 N N . GLU B 1 231 ? 2.867 20.781 -14.531 1 97.31 231 GLU B N 1
ATOM 3669 C CA . GLU B 1 231 ? 1.604 20.797 -15.258 1 97.31 231 GLU B CA 1
ATOM 3670 C C . GLU B 1 231 ? 0.545 19.953 -14.547 1 97.31 231 GLU B C 1
ATOM 3672 O O . GLU B 1 231 ? 0.44 18.75 -14.781 1 97.31 231 GLU B O 1
ATOM 3677 N N . GLY B 1 232 ? -0.292 20.656 -13.781 1 96.5 232 GLY B N 1
ATOM 3678 C CA . GLY B 1 232 ? -1.3 19.969 -12.984 1 96.5 232 GLY B CA 1
ATOM 3679 C C . GLY B 1 232 ? -2.213 19.078 -13.805 1 96.5 232 GLY B C 1
ATOM 3680 O O . GLY B 1 232 ? -2.732 18.078 -13.305 1 96.5 232 GLY B O 1
ATOM 3681 N N . GLU B 1 233 ? -2.367 19.375 -15.109 1 97.81 233 GLU B N 1
ATOM 3682 C CA . GLU B 1 233 ? -3.244 18.641 -16.016 1 97.81 233 GLU B CA 1
ATOM 3683 C C . GLU B 1 233 ? -2.764 17.203 -16.188 1 97.81 233 GLU B C 1
ATOM 3685 O O . GLU B 1 233 ? -3.539 16.328 -16.562 1 97.81 233 GLU B O 1
ATOM 3690 N N . ARG B 1 234 ? -1.48 16.922 -15.883 1 98.5 234 ARG B N 1
ATOM 3691 C CA . ARG B 1 234 ? -0.955 15.57 -16.016 1 98.5 234 ARG B CA 1
ATOM 3692 C C . ARG B 1 234 ? -1.566 14.641 -14.969 1 98.5 234 ARG B C 1
ATOM 3694 O O . ARG B 1 234 ? -1.745 13.445 -15.211 1 98.5 234 ARG B O 1
ATOM 3701 N N . TRP B 1 235 ? -1.862 15.172 -13.797 1 98.62 235 TRP B N 1
ATOM 3702 C CA . TRP B 1 235 ? -2.588 14.391 -12.805 1 98.62 235 TRP B CA 1
ATOM 3703 C C . TRP B 1 235 ? -3.973 14.008 -13.32 1 98.62 235 TRP B C 1
ATOM 3705 O O . TRP B 1 235 ? -4.402 12.859 -13.18 1 98.62 235 TRP B O 1
ATOM 3715 N N . ASP B 1 236 ? -4.668 14.969 -13.93 1 98.31 236 ASP B N 1
ATOM 3716 C CA . ASP B 1 236 ? -5.992 14.719 -14.492 1 98.31 236 ASP B CA 1
ATOM 3717 C C . ASP B 1 236 ? -5.934 13.672 -15.602 1 98.31 236 ASP B C 1
ATOM 3719 O O . ASP B 1 236 ? -6.82 12.828 -15.711 1 98.31 236 ASP B O 1
ATOM 3723 N N . ALA B 1 237 ? -4.895 13.773 -16.422 1 98.69 237 ALA B N 1
ATOM 3724 C CA . ALA B 1 237 ? -4.711 12.805 -17.5 1 98.69 237 ALA B CA 1
ATOM 3725 C C . ALA B 1 237 ? -4.523 11.391 -16.938 1 98.69 237 ALA B C 1
ATOM 3727 O O . ALA B 1 237 ? -5.055 10.43 -17.484 1 98.69 237 ALA B O 1
ATOM 3728 N N . LEU B 1 238 ? -3.775 11.297 -15.875 1 98.81 238 LEU B N 1
ATOM 3729 C CA . LEU B 1 238 ? -3.564 10.008 -15.227 1 98.81 238 LEU B CA 1
ATOM 3730 C C . LEU B 1 238 ? -4.879 9.445 -14.695 1 98.81 238 LEU B C 1
ATOM 3732 O O . LEU B 1 238 ? -5.184 8.266 -14.891 1 98.81 238 LEU B O 1
ATOM 3736 N N . GLN B 1 239 ? -5.645 10.297 -14.016 1 98.62 239 GLN B N 1
ATOM 3737 C CA . GLN B 1 239 ? -6.934 9.859 -13.484 1 98.62 239 GLN B CA 1
ATOM 3738 C C . GLN B 1 239 ? -7.883 9.453 -14.609 1 98.62 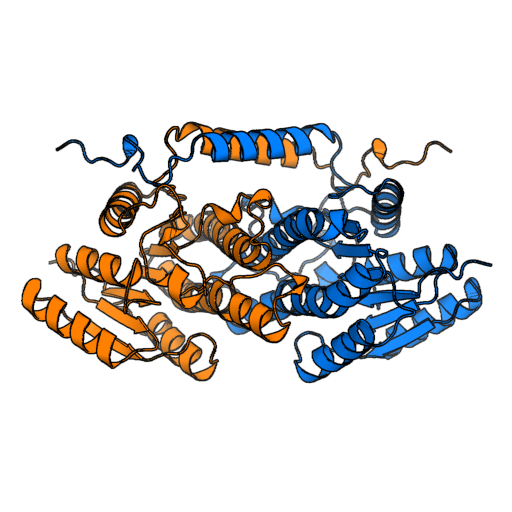239 GLN B C 1
ATOM 3740 O O . GLN B 1 239 ? -8.625 8.484 -14.484 1 98.62 239 GLN B O 1
ATOM 3745 N N . THR B 1 240 ? -7.863 10.219 -15.695 1 98.62 240 THR B N 1
ATOM 3746 C CA . THR B 1 240 ? -8.711 9.906 -16.844 1 98.62 240 THR B CA 1
ATOM 3747 C C . THR B 1 240 ? -8.336 8.555 -17.438 1 98.62 240 THR B C 1
ATOM 3749 O O . THR B 1 240 ? -9.211 7.746 -17.75 1 98.62 240 THR B O 1
ATOM 3752 N N . ALA B 1 241 ? -7.031 8.312 -17.594 1 98.75 241 ALA B N 1
ATOM 3753 C CA . ALA B 1 241 ? -6.574 7.023 -18.109 1 98.75 241 ALA B CA 1
ATOM 3754 C C . ALA B 1 241 ? -6.988 5.879 -17.203 1 98.75 241 ALA B C 1
ATOM 3756 O O . ALA B 1 241 ? -7.406 4.816 -17.672 1 98.75 241 ALA B O 1
ATOM 3757 N N . ARG B 1 242 ? -6.828 6.078 -15.906 1 98.75 242 ARG B N 1
ATOM 3758 C CA . ARG B 1 242 ? -7.227 5.086 -14.914 1 98.75 242 ARG B CA 1
ATOM 3759 C C . ARG B 1 242 ? -8.711 4.758 -15.039 1 98.75 242 ARG B C 1
ATOM 3761 O O . ARG B 1 242 ? -9.094 3.584 -15.094 1 98.75 242 ARG B O 1
ATOM 3768 N N . GLN B 1 243 ? -9.562 5.797 -15.125 1 98.38 243 GLN B N 1
ATOM 3769 C CA . GLN B 1 243 ? -11 5.609 -15.273 1 98.38 243 GLN B CA 1
ATOM 3770 C C . GLN B 1 243 ? -11.336 4.934 -16.594 1 98.38 243 GLN B C 1
ATOM 3772 O O . GLN B 1 243 ? -12.289 4.148 -16.672 1 98.38 243 GLN B O 1
ATOM 3777 N N . GLY B 1 244 ? -10.602 5.305 -17.609 1 98.44 244 GLY B N 1
ATOM 3778 C CA . GLY B 1 244 ? -10.766 4.633 -18.891 1 98.44 244 GLY B CA 1
ATOM 3779 C C . GLY B 1 244 ? -10.508 3.139 -18.828 1 98.44 244 GLY B C 1
ATOM 3780 O O . GLY B 1 244 ? -11.219 2.348 -19.438 1 98.44 244 GLY B O 1
ATOM 3781 N N . LEU B 1 245 ? -9.461 2.74 -18.109 1 98.56 245 LEU B N 1
ATOM 3782 C CA . LEU B 1 245 ? -9.164 1.326 -17.906 1 98.56 245 LEU B CA 1
ATOM 3783 C C . LEU B 1 245 ? -10.305 0.627 -17.172 1 98.56 245 LEU B C 1
ATOM 3785 O O . LEU B 1 245 ? -10.758 -0.437 -17.609 1 98.56 245 LEU B O 1
ATOM 3789 N N . LEU B 1 246 ? -10.805 1.245 -16.125 1 97.81 246 LEU B N 1
ATOM 3790 C CA . LEU B 1 246 ? -11.867 0.653 -15.312 1 97.81 246 LEU B CA 1
ATOM 3791 C C . LEU B 1 246 ? -13.133 0.46 -16.141 1 97.81 246 LEU B C 1
ATOM 3793 O O . LEU B 1 246 ? -13.875 -0.507 -15.938 1 97.81 246 LEU B O 1
ATOM 3797 N N . SER B 1 247 ? -13.359 1.363 -17.109 1 97 247 SER B N 1
ATOM 3798 C CA . SER B 1 247 ? -14.562 1.312 -17.922 1 97 247 SER B CA 1
ATOM 3799 C C . SER B 1 247 ? -14.539 0.12 -18.875 1 97 247 SER B C 1
ATOM 3801 O O . SER B 1 247 ? -15.562 -0.256 -19.438 1 97 247 SER B O 1
ATOM 3803 N N . GLN B 1 248 ? -13.352 -0.505 -19.047 1 96.38 248 GLN B N 1
ATOM 3804 C CA . GLN B 1 248 ? -13.203 -1.616 -19.969 1 96.38 248 GLN B CA 1
ATOM 3805 C C . GLN B 1 248 ? -13.156 -2.951 -19.234 1 96.38 248 GLN B C 1
ATOM 3807 O O . GLN B 1 248 ? -12.836 -3.984 -19.844 1 96.38 248 GLN B O 1
ATOM 3812 N N . LEU B 1 249 ? -13.398 -2.938 -17.953 1 95.88 249 LEU B N 1
ATOM 3813 C CA . LEU B 1 249 ? -13.469 -4.172 -17.172 1 95.88 249 LEU B CA 1
ATOM 3814 C C . LEU B 1 249 ? -14.844 -4.816 -17.312 1 95.88 249 LEU B C 1
ATOM 3816 O O . LEU B 1 249 ? -15.867 -4.18 -17.016 1 95.88 249 LEU B O 1
ATOM 3820 N N . LYS B 1 250 ? -14.914 -5.996 -17.891 1 94.06 250 LYS B N 1
ATOM 3821 C CA . LYS B 1 250 ? -16.094 -6.852 -17.797 1 94.06 250 LYS B CA 1
ATOM 3822 C C . LYS B 1 250 ? -15.875 -7.973 -16.781 1 94.06 250 LYS B C 1
ATOM 3824 O O . LYS B 1 250 ? -15.258 -8.992 -17.094 1 94.06 250 LYS B O 1
ATOM 3829 N N . GLN B 1 251 ? -16.391 -7.898 -15.672 1 90.25 251 GLN B N 1
ATOM 3830 C CA . GLN B 1 251 ? -16.031 -8.664 -14.484 1 90.25 251 GLN B CA 1
ATOM 3831 C C . GLN B 1 251 ? -16.234 -10.156 -14.711 1 90.25 251 GLN B C 1
ATOM 3833 O O . GLN B 1 251 ? -15.453 -10.977 -14.234 1 90.25 251 GLN B O 1
ATOM 3838 N N . SER B 1 252 ? -17.219 -10.484 -15.445 1 92.62 252 SER B N 1
ATOM 3839 C CA . SER B 1 252 ? -17.578 -11.898 -15.539 1 92.62 252 SER B CA 1
ATOM 3840 C C . SER B 1 252 ? -17.016 -12.523 -16.812 1 92.62 252 SER B C 1
ATOM 3842 O O . SER B 1 252 ? -17.25 -13.695 -17.094 1 92.62 252 SER B O 1
ATOM 3844 N N . VAL B 1 253 ? -16.266 -11.695 -17.547 1 94.44 253 VAL B N 1
ATOM 3845 C CA . VAL B 1 253 ? -15.844 -12.156 -18.875 1 94.44 253 VAL B CA 1
ATOM 3846 C C . VAL B 1 253 ? -14.32 -12.062 -19 1 94.44 253 VAL B C 1
ATOM 3848 O O . VAL B 1 253 ? -13.742 -10.992 -18.828 1 94.44 253 VAL B O 1
ATOM 3851 N N . VAL B 1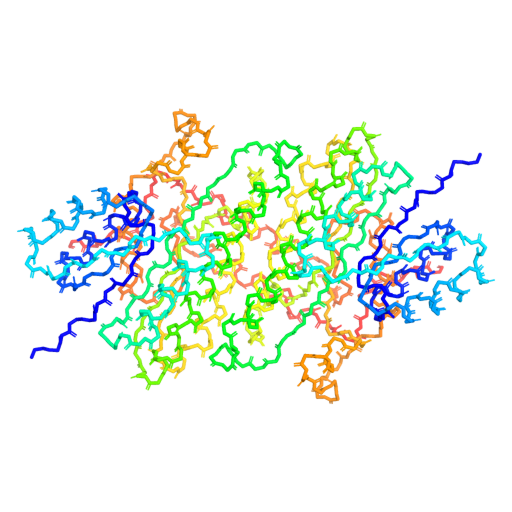 254 ? -13.703 -13.188 -19.328 1 97.38 254 VAL B N 1
ATOM 3852 C CA . VAL B 1 254 ? -12.273 -13.195 -19.625 1 97.38 254 VAL B CA 1
ATOM 3853 C C . VAL B 1 254 ? -12 -12.422 -20.906 1 97.38 254 VAL B C 1
ATOM 3855 O O . VAL B 1 254 ? -12.695 -12.602 -21.906 1 97.38 254 VAL B O 1
ATOM 3858 N N . ALA B 1 255 ? -11.031 -11.523 -20.859 1 97.81 255 ALA B N 1
ATOM 3859 C CA . ALA B 1 255 ? -10.648 -10.82 -22.078 1 97.81 255 ALA B CA 1
ATOM 3860 C C . ALA B 1 255 ? -10.25 -11.797 -23.188 1 97.81 255 ALA B C 1
ATOM 3862 O O . ALA B 1 255 ? -9.594 -12.805 -22.906 1 97.81 255 ALA B O 1
ATOM 3863 N N . GLU B 1 256 ? -10.547 -11.516 -24.375 1 96.44 256 GLU B N 1
ATOM 3864 C CA . GLU B 1 256 ? -10.336 -12.398 -25.516 1 96.44 256 GLU B CA 1
ATOM 3865 C C . GLU B 1 256 ? -8.859 -12.766 -25.672 1 96.44 256 GLU B C 1
ATOM 3867 O O . GLU B 1 256 ? -8.531 -13.883 -26.078 1 96.44 256 GLU B O 1
ATOM 3872 N N . ARG B 1 257 ? -7.969 -11.906 -25.312 1 95.56 257 ARG B N 1
ATOM 3873 C CA . ARG B 1 257 ? -6.539 -12.109 -25.531 1 95.56 257 ARG B CA 1
ATOM 3874 C C . ARG B 1 257 ? -6.016 -13.258 -24.672 1 95.56 257 ARG B C 1
ATOM 3876 O O . ARG B 1 257 ? -4.91 -13.758 -24.906 1 95.56 257 ARG B O 1
ATOM 3883 N N . TYR B 1 258 ? -6.801 -13.68 -23.672 1 96.94 258 TYR B N 1
ATOM 3884 C CA . TYR B 1 258 ? -6.344 -14.766 -22.812 1 96.94 258 TYR B CA 1
ATOM 3885 C C . TYR B 1 258 ? -7.016 -16.078 -23.188 1 96.94 258 TYR B C 1
ATOM 3887 O O . TYR B 1 258 ? -6.77 -17.109 -22.562 1 96.94 258 TYR B O 1
ATOM 3895 N N . LEU B 1 259 ? -7.957 -16.078 -24.109 1 91.94 259 LEU B N 1
ATOM 3896 C CA . LEU B 1 259 ? -8.664 -17.281 -24.531 1 91.94 259 LEU B CA 1
ATOM 3897 C C . LEU B 1 259 ? -7.863 -18.062 -25.562 1 91.94 259 LEU B C 1
ATOM 3899 O O . LEU B 1 259 ? -7.25 -17.469 -26.453 1 91.94 259 LEU B O 1
ATOM 3903 N N . THR B 1 260 ? -6.867 -18.891 -25.141 1 65.75 260 THR B N 1
ATOM 3904 C CA . THR B 1 260 ? -6.012 -19.75 -25.953 1 65.75 260 THR B CA 1
ATOM 3905 C C . THR B 1 260 ? -6.688 -20.078 -27.281 1 65.75 260 THR B C 1
ATOM 3907 O O . THR B 1 260 ? -7.891 -20.344 -27.328 1 65.75 260 THR B O 1
ATOM 3910 N N . GLN B 1 261 ? -6.148 -19.562 -28.375 1 52.72 261 GLN B N 1
ATOM 3911 C CA . GLN B 1 261 ? -6.48 -20.141 -29.672 1 52.72 261 GLN B CA 1
ATOM 3912 C C . GLN B 1 261 ? -6.27 -21.641 -29.672 1 52.72 261 GLN B C 1
ATOM 3914 O O . GLN B 1 261 ? -5.195 -22.125 -29.312 1 52.72 261 GLN B O 1
ATOM 3919 N N . GLY B 1 262 ? -7.23 -22.609 -29.141 1 38.19 262 GLY B N 1
ATOM 3920 C CA . GLY B 1 262 ? -7.113 -23.969 -29.688 1 38.19 262 GLY B CA 1
ATOM 3921 C C . GLY B 1 262 ? -6.441 -24 -31.047 1 38.19 262 GLY B C 1
ATOM 3922 O O . GLY B 1 262 ? -6.449 -23.016 -31.781 1 38.19 262 GLY B O 1
#

Radius of gyration: 23.13 Å; Cα contacts (8 Å, |Δi|>4): 1122; chains: 2; bounding box: 50×77×53 Å

Organism: Pseudomonas syringae (NCBI:txid317)

pLDDT: mean 96.24, std 7.5, range [38.03, 99.0]

Solvent-accessible surface area (backbone atoms only — not comparable to full-atom values): 25560 Å² total; per-residue (Å²): 126,89,76,63,50,21,34,36,29,30,35,23,56,45,46,64,27,32,50,48,50,52,53,41,27,69,71,56,22,28,37,38,39,24,24,68,53,52,68,49,37,49,53,51,36,54,51,48,32,73,73,46,78,34,60,58,44,77,44,71,30,49,56,74,37,68,72,39,36,50,53,55,29,49,48,47,53,68,39,80,56,53,34,32,41,34,43,46,43,61,73,57,67,52,66,50,75,73,70,44,52,47,67,59,54,46,51,49,42,33,31,41,36,48,37,44,54,38,45,51,47,34,28,45,45,57,27,40,74,69,42,34,38,37,39,37,39,60,40,29,48,49,32,69,36,47,86,74,56,42,28,68,53,19,10,31,20,21,19,42,45,39,30,30,53,9,44,26,66,68,31,40,85,36,40,22,45,34,25,24,35,26,49,52,53,52,61,45,61,52,36,59,76,22,70,36,63,65,85,74,56,77,56,54,18,52,42,68,61,49,49,53,24,45,47,46,30,50,77,70,62,38,52,70,31,46,40,24,39,56,55,66,63,32,58,54,45,27,53,49,28,41,52,52,34,60,71,37,49,40,39,49,41,73,16,66,90,43,56,72,80,124,127,89,76,63,49,21,35,37,29,29,34,23,57,47,45,64,27,30,51,47,49,51,54,42,28,69,73,56,22,29,37,38,39,25,24,67,52,54,68,49,35,51,52,50,34,53,52,49,32,73,73,45,77,34,58,58,45,77,44,70,30,49,54,76,37,67,72,39,35,49,53,55,27,48,50,46,54,68,39,81,57,53,33,32,40,35,43,45,44,62,74,57,66,52,67,50,74,71,70,44,51,47,65,59,55,45,51,49,44,34,32,40,35,48,36,45,53,37,46,50,49,34,28,44,46,57,28,40,75,69,44,35,40,38,38,38,38,61,40,28,47,48,32,69,36,48,86,75,55,44,28,70,55,20,11,31,19,21,19,44,46,39,30,30,53,10,46,27,66,68,31,40,87,36,39,23,46,32,26,25,35,26,49,53,52,53,60,45,63,55,35,60,76,22,69,37,64,65,86,73,57,77,55,54,16,53,43,66,60,48,48,52,24,45,48,46,30,51,77,68,63,39,51,69,32,46,41,22,37,57,54,66,65,33,58,54,46,27,52,50,27,40,52,52,35,59,71,37,49,41,40,48,40,72,17,67,91,41,55,74,80,124

Foldseek 3Di:
DPADFEEEFEPLLWFLNVLLVLVVLQVPHEYEYEEQDQVSQVVSQVVSCVPRVHHYHYQHADLLDVVRLVVLLCCLQPPLSHFEYELDFAAAADDAPVPDDPVNLVSRLSGLAVSLVSSCVSNLVSNLVVLEGEYEYEAACLLVPVPVRRPSNNVSRVNRLVVLVVCCVVRVVSNYAGAYEHEYAAPICRQVVNVHDCVPDDDHHYSNQSNVQSVVCVVVSPSYGYSPDPDPVVVVVVVVVVVVVVVPDDPVDDDPVPVPPD/DPADFEEEFEPLLWFLNVLLVLVVLQVPHEYEYEEQDQVSQVVSQVVSCVPRVHHYHYQHADLLDPVRLVVLLCCLQPPLSHFEYELDFAAAADDAPVPDDPVNLVSRLSGLAVSLVSSCVSNLVSNLVVLEGEYEYEAACLLVPVPVRRNSNNVSRVNRLVVLVVCCVVRVVSNYQGAYEHEYAAPICNQVVNVHDCVVDDDHHYRNQSNVQSVVCVVVSPSYGYSPDPDPVVVVVVVVVVVVVVVPDDPVDDDPVPVDPD

Secondary structure (DSSP, 8-state):
--PPPEEEEES-SSHHHHHHHHHHHHTT--EEEEES-HHHHHHHHHHHHHHH---EEEEE--TTSHHHHHHHHHHHHH-TTEEEEEE-------S-GGGS-HHHHHHHHIIIIIIHHHHHHHHHHHHHHHT--EEEEE--GGGG-GGGS-HHHHHHHHHHHHHHHHHHHHHGGGT-EEEEE---SBSSTHHHHHT--GGG-SS-B-HHHHHHHHHHHHHTT-SEE-TTBS-THHHHHHHHHHHHHHTTB-TTS--GGGS---/--PPPEEEEES-SSHHHHHHHHHHHHTT--EEEEES-HHHHHHHHHHHHHHH---EEEEE--TTSHHHHHHHHHHHHH-TTEEEEEE-------S-GGGS-HHHHHHHHIIIIIIHHHHHHHHHHHHHHHT--EEEEE--GGGG-GGGS-HHHHHHHHHHHHHHHHHHHHHGGGT-EEEEE---SBSSTHHHHHT--GGG-SS-B-HHHHHHHHHHHHHTT-SEE-TTBS-THHHHHHHHHHHHHHTTB-TTS--GGGS---